Protein AF-0000000078886514 (afdb_homodimer)

Sequence (464 aa):
FVYLLFGAAVFQTIESGEERRERHHFEFVRQNLIEKYNISEKDMRNLFKEISKAIDEGYFDVNYDRWSFAGSLFFTGTVVTTIGYGQMAPATVWGRVFCIFYAIFGIPITGLMLKSIGERITEGIADFWRIIDRRLFNRDPKSIHMKTVLTVFALVITMLLVLAALAVEYEGWTYFQGIYFGFITLSTIGFGDYVPAHPSKDETNHPAFVIIFTLITFLYFTVGLALVSSALFVYLLFGAAVFQTIESGEERRERHHFEFVRQNLIEKYNISEKDMRNLFKEISKAIDEGYFDVNYDRWSFAGSLFFTGTVVTTIGYGQMAPATVWGRVFCIFYAIFGIPITGLMLKSIGERITEGIADFWRIIDRRLFNRDPKSIHMKTVLTVFALVITMLLVLAALAVEYEGWTYFQGIYFGFITLSTIGFGDYVPAHPSKDETNHPAFVIIFTLITFLYFTVGLALVSSAL

Radius of gyration: 24.07 Å; Cα contacts (8 Å, |Δi|>4): 579; chains: 2; bounding box: 68×71×47 Å

InterPro domains:
  IPR003280 Two pore domain potassium channel [PR01333] (78-106)
  IPR003280 Two pore domain potassium channel [PR01333] (187-196)
  IPR003280 Two pore domain potassium channel [PTHR11003] (2-230)
  IPR013099 Potassium channel domain [PF07885] (62-122)
  IPR013099 Potassium channel domain [PF07885] (156-230)

Secondary structure (DSSP, 8-state):
-HHHHHHHHHHHHHHHHHHHHHHHHHHHHHHHHHHHHT--HHHHHHHHHHHHHHHHTT-TT--S-TTSHHHHHHHHHHHHTT---SSS---SHHHHHHHHHHHHHHHHHHHHHHHHHHHHHHHHHHHHHHHHHHHTS-S---SHHHHHHHHHHHHHHHHHHHHHHHHHHHH---HHHHHHHHHHHHTT----SS-TT---S--TTHHHHHHHHHHHHHHHHHHHHHHHHHH-/-HHHHHHHHHHHHHHHHHHHHHHHHHHHHHHHHHHHHT--HHHHHHHHHHHHHHHHTT-TT--S-TTSHHHHHHHHHHHHTT---SSS---SHHHHHHHHHHHHHHHHHHHHHHHHHHHHHHHHHHHHHHHHHHHTS-S---SHHHHHHHHHHHHHHHHHHHHHHHHHHHH---HHHHHHHHHHHHTT----SS-TT---S--TTHHHHHHHHHHHHHHHHHHHHHHHHHH-

pLDDT: mean 84.01, std 11.84, range [44.09, 96.88]

Solvent-accessible surface area (backbone atoms only — not comparable to full-atom values): 23447 Å² total; per-residue (Å²): 107,67,67,42,52,51,47,8,54,51,46,21,66,64,44,35,60,56,50,54,52,51,50,50,50,50,51,49,53,53,50,49,48,33,64,73,49,65,50,51,71,66,61,49,52,51,49,48,51,52,50,49,50,30,45,53,55,44,52,50,93,45,93,58,69,61,45,32,62,69,39,18,34,52,48,37,53,26,51,31,62,19,31,8,37,18,40,78,49,70,84,45,72,67,42,45,54,47,48,53,57,49,38,68,54,33,29,60,51,43,50,54,48,29,29,52,52,13,44,52,51,49,50,50,48,34,50,52,50,42,47,45,28,46,69,76,61,71,38,77,73,67,62,50,66,58,55,34,51,50,49,52,50,49,48,49,51,49,51,35,52,51,52,6,55,47,31,29,72,58,49,64,42,50,56,66,55,17,40,51,41,42,49,35,47,57,65,18,20,16,35,37,82,69,59,86,71,57,55,37,88,66,74,86,66,27,67,59,51,42,51,50,50,42,51,51,50,50,51,49,43,53,54,45,42,8,49,53,42,42,74,101,109,66,67,42,53,50,46,7,54,51,46,19,68,64,42,34,60,56,50,52,51,52,51,51,50,50,53,49,54,54,50,49,48,32,64,73,49,63,50,51,71,66,59,50,52,52,49,49,50,51,50,50,50,29,44,52,55,42,53,51,93,45,96,58,70,61,46,33,62,69,39,18,35,53,49,37,52,25,50,30,62,18,30,9,37,17,41,78,48,70,83,45,70,67,42,45,54,48,47,54,57,50,37,68,54,34,29,60,52,44,50,53,47,30,29,52,52,13,42,52,53,50,49,50,48,34,51,51,50,42,49,46,26,46,70,75,59,70,38,77,73,68,64,50,68,57,54,33,53,51,48,51,51,50,50,47,51,49,52,34,53,51,52,6,54,47,32,29,73,54,51,63,44,51,57,65,54,17,40,52,41,40,49,36,46,56,66,18,20,15,35,37,82,69,58,84,71,57,54,33,90,63,75,85,65,25,68,58,50,39,52,51,50,41,50,50,51,50,50,47,44,53,54,45,42,8,49,55,41,43,73,100

Organism: Nematostella vectensis (NCBI:txid45351)

Foldseek 3Di:
DVVVVVVVVVCCVVCVVVVVVVVVVVVVVLVCCCVVVVDDPVNSVVVVVVQVVCQQQQNHPFPDDCPDPLNVVLVLLLLLCLQCLRSHDDPDPVSVVVSVVSNVPSNVVLLVVLQVVQQVVLVVQLVVQCCCCCPVVVDHPPPSVVVSVVVLVVVLVVLQQVQLVLCCVAVVDDSVVSSVQLVCVLVSVNNNPDDLGDQDPPPDCRVVSSSVSSVSSSVSNSNSNSNVSNVD/DVVVVVVVVVCCVVCVVVVVVVVVVVVVVLVCCCVVVVDDPVNSVVVVVVQVVCQQQQNHPFPDDCCDPLNVVLVLLLLLCLQCLRSHDDPDPVSVVVSVVSNVPSNVVLLVVLQVVQQVVLVVQLVVQCCCCCPVVVDHPPPSVVVSLVVLVVVLVVLQQVQLVLCCVFVVDPSVVSSVQLVCVLVSVNNNPDDLGDGDPPPDCRVVSSSVSSVSSSVSNSNSNSNVSNVD

Structure (mmCIF, N/CA/C/O backbone):
data_AF-0000000078886514-model_v1
#
loop_
_entity.id
_entity.type
_entity.pdbx_description
1 polymer 'Potassium channel domain-containing protein'
#
loop_
_atom_site.group_PDB
_atom_site.id
_atom_site.type_symbol
_atom_site.label_atom_id
_atom_site.label_alt_id
_atom_site.label_comp_id
_atom_site.label_asym_id
_atom_site.label_entity_id
_atom_site.label_seq_id
_atom_site.pdbx_PDB_ins_code
_atom_site.Cartn_x
_atom_site.Cartn_y
_atom_site.Cartn_z
_atom_site.occupancy
_atom_site.B_iso_or_equiv
_atom_site.auth_seq_id
_atom_site.auth_comp_id
_atom_site.auth_asym_id
_atom_site.auth_atom_id
_atom_site.pdbx_PDB_model_num
ATOM 1 N N . PHE A 1 1 ? -5.426 -16.859 12.359 1 79.56 1 PHE A N 1
ATOM 2 C CA . PHE A 1 1 ? -6.102 -15.938 13.266 1 79.56 1 PHE A CA 1
ATOM 3 C C . PHE A 1 1 ? -5.266 -15.695 14.516 1 79.56 1 PHE A C 1
ATOM 5 O O . PHE A 1 1 ? -5.094 -14.555 14.945 1 79.56 1 PHE A O 1
ATOM 12 N N . VAL A 1 2 ? -4.664 -16.656 14.992 1 85.88 2 VAL A N 1
ATOM 13 C CA . VAL A 1 2 ? -3.832 -16.516 16.188 1 85.88 2 VAL A CA 1
ATOM 14 C C . VAL A 1 2 ? -2.641 -15.609 15.875 1 85.88 2 VAL A C 1
ATOM 16 O O . VAL A 1 2 ? -2.256 -14.773 16.688 1 85.88 2 VAL A O 1
ATOM 19 N N . TYR A 1 3 ? -2.148 -15.82 14.766 1 89.62 3 TYR A N 1
ATOM 20 C CA . TYR A 1 3 ? -1.022 -15 14.336 1 89.62 3 TYR A CA 1
ATOM 21 C C . TYR A 1 3 ? -1.408 -13.523 14.281 1 89.62 3 TYR A C 1
ATOM 23 O O . TYR A 1 3 ? -0.636 -12.656 14.703 1 89.62 3 TYR A O 1
ATOM 31 N N . LEU A 1 4 ? -2.564 -13.25 13.852 1 91.12 4 LEU A N 1
ATOM 32 C CA . LEU A 1 4 ? -3.053 -11.883 13.758 1 91.12 4 LEU A CA 1
ATOM 33 C C . LEU A 1 4 ? -3.258 -11.289 15.148 1 91.12 4 LEU A C 1
ATOM 35 O O . LEU A 1 4 ? -2.898 -10.133 15.398 1 91.12 4 LEU A O 1
ATOM 39 N N . LEU A 1 5 ? -3.854 -12.07 16.016 1 90.38 5 LEU A N 1
ATOM 40 C CA . LEU A 1 5 ? -4.105 -11.609 17.391 1 90.38 5 LEU A CA 1
ATOM 41 C C . LEU A 1 5 ? -2.799 -11.328 18.109 1 90.38 5 LEU A C 1
ATOM 43 O O . LEU A 1 5 ? -2.689 -10.344 18.844 1 90.38 5 LEU A O 1
ATOM 47 N N . PHE A 1 6 ? -1.861 -12.211 17.844 1 91.94 6 PHE A N 1
ATOM 48 C CA . PHE A 1 6 ? -0.548 -12.023 18.438 1 91.94 6 PHE A CA 1
ATOM 49 C C . PHE A 1 6 ? 0.086 -10.727 17.969 1 91.94 6 PHE A C 1
ATOM 51 O O . PHE A 1 6 ? 0.601 -9.945 18.766 1 91.94 6 PHE A O 1
ATOM 58 N N . GLY A 1 7 ? 0.082 -10.547 16.703 1 91.69 7 GLY A N 1
ATOM 59 C CA . GLY A 1 7 ? 0.621 -9.305 16.172 1 91.69 7 GLY A CA 1
ATOM 60 C C . GLY A 1 7 ? -0.069 -8.07 16.719 1 91.69 7 GLY A C 1
ATOM 61 O O . GLY A 1 7 ? 0.588 -7.078 17.047 1 91.69 7 GLY A O 1
ATOM 62 N N . ALA A 1 8 ? -1.37 -8.125 16.844 1 91.56 8 ALA A N 1
ATOM 63 C CA . ALA A 1 8 ? -2.15 -6.996 17.328 1 91.56 8 ALA A CA 1
ATOM 64 C C . ALA A 1 8 ? -1.767 -6.648 18.766 1 91.56 8 ALA A C 1
ATOM 66 O O . ALA A 1 8 ? -1.594 -5.477 19.109 1 91.56 8 ALA A O 1
ATOM 67 N N . ALA A 1 9 ? -1.644 -7.633 19.562 1 89.69 9 ALA A N 1
ATOM 68 C CA . ALA A 1 9 ? -1.289 -7.426 20.969 1 89.69 9 ALA A CA 1
ATOM 69 C C . ALA A 1 9 ? 0.096 -6.797 21.094 1 89.69 9 ALA A C 1
ATOM 71 O O . ALA A 1 9 ? 0.299 -5.883 21.906 1 89.69 9 ALA A O 1
ATOM 72 N N . VAL A 1 10 ? 0.997 -7.305 20.344 1 91.31 10 VAL A N 1
ATOM 73 C CA . VAL A 1 10 ? 2.369 -6.816 20.422 1 91.31 10 VAL A CA 1
ATOM 74 C C . VAL A 1 10 ? 2.428 -5.371 19.938 1 91.31 10 VAL A C 1
ATOM 76 O O . VAL A 1 10 ? 3.023 -4.512 20.594 1 91.31 10 VAL A O 1
ATOM 79 N N . PHE A 1 11 ? 1.799 -5.078 18.812 1 89.62 11 PHE A N 1
ATOM 80 C CA . PHE A 1 11 ? 1.826 -3.721 18.281 1 89.62 11 PHE A CA 1
ATOM 81 C C . PHE A 1 11 ? 1.141 -2.752 19.25 1 89.62 11 PHE A C 1
ATOM 83 O O . PHE A 1 11 ? 1.597 -1.62 19.422 1 89.62 11 PHE A O 1
ATOM 90 N N . GLN A 1 12 ? 0.043 -3.197 19.75 1 88.56 12 GLN A N 1
ATOM 91 C CA . GLN A 1 12 ? -0.638 -2.338 20.719 1 88.56 12 GLN A CA 1
ATOM 92 C C . GLN A 1 12 ? 0.281 -1.977 21.875 1 88.56 12 GLN A C 1
ATOM 94 O O . GLN A 1 12 ? 0.36 -0.812 22.266 1 88.56 12 GLN A O 1
ATOM 99 N N . THR A 1 13 ? 0.951 -2.977 22.391 1 87.62 13 THR A N 1
ATOM 100 C CA . THR A 1 13 ? 1.818 -2.785 23.547 1 87.62 13 THR A CA 1
ATOM 101 C C . THR A 1 13 ? 2.99 -1.872 23.203 1 87.62 13 THR A C 1
ATOM 103 O O . THR A 1 13 ? 3.35 -0.987 23.984 1 87.62 13 THR A O 1
ATOM 106 N N . ILE A 1 14 ? 3.535 -1.985 22.062 1 86.75 14 ILE A N 1
ATOM 107 C CA . ILE A 1 14 ? 4.754 -1.276 21.688 1 86.75 14 ILE A CA 1
ATOM 108 C C . ILE A 1 14 ? 4.406 0.145 21.25 1 86.75 14 ILE A C 1
ATOM 110 O O . ILE A 1 14 ? 5.156 1.086 21.531 1 86.75 14 ILE A O 1
ATOM 114 N N . GLU A 1 15 ? 3.285 0.304 20.578 1 86.69 15 GLU A N 1
ATOM 115 C CA . GLU A 1 15 ? 3.035 1.567 19.891 1 86.69 15 GLU A CA 1
ATOM 116 C C . GLU A 1 15 ? 2.072 2.445 20.672 1 86.69 15 GLU A C 1
ATOM 118 O O . GLU A 1 15 ? 2.018 3.66 20.469 1 86.69 15 GLU A O 1
ATOM 123 N N . SER A 1 16 ? 1.274 1.946 21.547 1 81.06 16 SER A N 1
ATOM 124 C CA . SER A 1 16 ? 0.24 2.709 22.234 1 81.06 16 SER A CA 1
ATOM 125 C C . SER A 1 16 ? 0.847 3.828 23.078 1 81.06 16 SER A C 1
ATOM 127 O O . SER A 1 16 ? 0.309 4.938 23.125 1 81.06 16 SER A O 1
ATOM 129 N N . GLY A 1 17 ? 1.953 3.5 23.703 1 76.25 17 GLY A N 1
ATOM 130 C CA . GLY A 1 17 ? 2.607 4.516 24.516 1 76.25 17 GLY A CA 1
ATOM 131 C C . GLY A 1 17 ? 3.088 5.707 23.703 1 76.25 17 GLY A C 1
ATOM 132 O O . GLY A 1 17 ? 2.889 6.855 24.109 1 76.25 17 GLY A O 1
ATOM 133 N N . GLU A 1 18 ? 3.717 5.422 22.625 1 77.94 18 GLU A N 1
ATOM 134 C CA . GLU A 1 18 ? 4.215 6.484 21.75 1 77.94 18 GLU A CA 1
ATOM 135 C C . GLU A 1 18 ? 3.07 7.332 21.203 1 77.94 18 GLU A C 1
ATOM 137 O O . GLU A 1 18 ? 3.191 8.555 21.094 1 77.94 18 GLU A O 1
ATOM 142 N N . GLU A 1 19 ? 1.987 6.691 20.859 1 77.69 19 GLU A N 1
ATOM 143 C CA . GLU A 1 19 ? 0.826 7.426 20.375 1 77.69 19 GLU A CA 1
ATOM 144 C C . GLU A 1 19 ? 0.319 8.422 21.422 1 77.69 19 GLU A C 1
ATOM 146 O O . GLU A 1 19 ? 0.033 9.578 21.094 1 77.69 19 GLU A O 1
ATOM 151 N N . ARG A 1 20 ? 0.201 7.977 22.594 1 76.88 20 ARG A N 1
ATOM 152 C CA . ARG A 1 20 ? -0.291 8.836 23.656 1 76.88 20 ARG A CA 1
ATOM 153 C C . ARG A 1 20 ? 0.646 10.023 23.891 1 76.88 20 ARG A C 1
ATOM 155 O O . ARG A 1 20 ? 0.193 11.156 24.078 1 76.88 20 ARG A O 1
ATOM 162 N N . ARG A 1 21 ? 1.875 9.734 23.844 1 76.81 21 ARG A N 1
ATOM 163 C CA . ARG A 1 21 ? 2.865 10.781 24.047 1 76.81 21 ARG A CA 1
ATOM 164 C C . ARG A 1 21 ? 2.781 11.836 22.953 1 76.81 21 ARG A C 1
ATOM 166 O O . ARG A 1 21 ? 2.785 13.039 23.234 1 76.81 21 ARG A O 1
ATOM 173 N N . GLU A 1 22 ? 2.727 11.352 21.719 1 74.88 22 GLU A N 1
ATOM 174 C CA . GLU A 1 22 ? 2.686 12.273 20.578 1 74.88 22 GLU A CA 1
ATOM 175 C C . GLU A 1 22 ? 1.391 13.078 20.578 1 74.88 22 GLU A C 1
ATOM 177 O O . GLU A 1 22 ? 1.389 14.25 20.203 1 74.88 22 GLU A O 1
ATOM 182 N N . ARG A 1 23 ? 0.334 12.469 20.922 1 75.06 23 ARG A N 1
ATOM 183 C CA . ARG A 1 23 ? -0.944 13.172 21 1 75.06 23 ARG A CA 1
ATOM 184 C C . ARG A 1 23 ? -0.902 14.281 22.047 1 75.06 23 ARG A C 1
ATOM 186 O O . ARG A 1 23 ? -1.396 15.383 21.797 1 75.06 23 ARG A O 1
ATOM 193 N N . HIS A 1 24 ? -0.349 13.914 23.156 1 75.81 24 HIS A N 1
ATOM 194 C CA . HIS A 1 24 ? -0.227 14.906 24.219 1 75.81 24 HIS A CA 1
ATOM 195 C C . HIS A 1 24 ? 0.658 16.078 23.781 1 75.81 24 HIS A C 1
ATOM 197 O O . HIS A 1 24 ? 0.349 17.234 24.062 1 75.81 24 HIS A O 1
ATOM 203 N N . HIS A 1 25 ? 1.753 15.719 23.156 1 75.81 25 HIS A N 1
ATOM 204 C CA . HIS A 1 25 ? 2.654 16.75 22.672 1 75.81 25 HIS A CA 1
ATOM 205 C C . HIS A 1 25 ? 1.95 17.672 21.672 1 75.81 25 HIS A C 1
ATOM 207 O O . HIS A 1 25 ? 2.104 18.891 21.719 1 75.81 25 HIS A O 1
ATOM 213 N N . PHE A 1 26 ? 1.217 17.047 20.781 1 73.88 26 PHE A N 1
ATOM 214 C CA . PHE A 1 26 ? 0.493 17.828 19.781 1 73.88 26 PHE A CA 1
ATOM 215 C C . PHE A 1 26 ? -0.511 18.766 20.453 1 73.88 26 PHE A C 1
ATOM 217 O O . PHE A 1 26 ? -0.646 19.922 20.047 1 73.88 26 PHE A O 1
ATOM 224 N N . GLU A 1 27 ? -1.222 18.312 21.359 1 76 27 GLU A N 1
ATOM 225 C CA . GLU A 1 27 ? -2.199 19.125 22.078 1 76 27 GLU A CA 1
ATOM 226 C C . GLU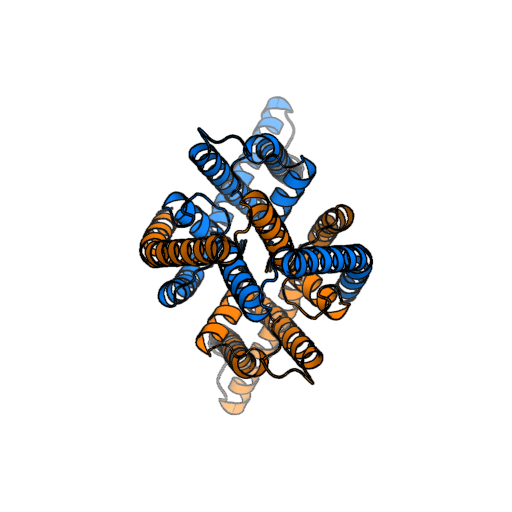 A 1 27 ? -1.521 20.281 22.812 1 76 27 GLU A C 1
ATOM 228 O O . GLU A 1 27 ? -2.061 21.391 22.875 1 76 27 GLU A O 1
ATOM 233 N N . PHE A 1 28 ? -0.395 19.969 23.328 1 77.25 28 PHE A N 1
ATOM 234 C CA . PHE A 1 28 ? 0.372 21 24.016 1 77.25 28 PHE A CA 1
ATOM 235 C C . PHE A 1 28 ? 0.779 22.109 23.062 1 77.25 28 PHE A C 1
ATOM 237 O O . PHE A 1 28 ? 0.631 23.297 23.375 1 77.25 28 PHE A O 1
ATOM 244 N N . VAL A 1 29 ? 1.29 21.766 21.891 1 75 29 VAL A N 1
ATOM 245 C CA . VAL A 1 29 ? 1.718 22.734 20.891 1 75 29 VAL A CA 1
ATOM 246 C C . VAL A 1 29 ? 0.516 23.547 20.406 1 75 29 VAL A C 1
ATOM 248 O O . VAL A 1 29 ? 0.604 24.766 20.25 1 75 29 VAL A O 1
ATOM 251 N N . ARG A 1 30 ? -0.504 22.828 20.125 1 75.38 30 ARG A N 1
ATOM 252 C CA . ARG A 1 30 ? -1.739 23.469 19.672 1 75.38 30 ARG A CA 1
ATOM 253 C C . ARG A 1 30 ? -2.227 24.484 20.688 1 75.38 30 ARG A C 1
ATOM 255 O O . ARG A 1 30 ? -2.543 25.625 20.328 1 75.38 30 ARG A O 1
ATOM 262 N N . GLN A 1 31 ? -2.297 24.188 21.938 1 78.69 31 GLN A N 1
ATOM 263 C CA . GLN A 1 31 ? -2.775 25.078 23 1 78.69 31 GLN A CA 1
ATOM 264 C C . GLN A 1 31 ? -1.843 26.266 23.188 1 78.69 31 GLN A C 1
ATOM 266 O O . GLN A 1 31 ? -2.299 27.391 23.422 1 78.69 31 GLN A O 1
ATOM 271 N N . ASN A 1 32 ? -0.605 26 23.141 1 79.31 32 ASN A N 1
ATOM 272 C CA . ASN A 1 32 ? 0.372 27.062 23.266 1 79.31 32 ASN A CA 1
ATOM 273 C C . ASN A 1 32 ? 0.204 28.109 22.172 1 79.31 32 ASN A C 1
ATOM 275 O O . ASN A 1 32 ? 0.338 29.312 22.422 1 79.31 32 ASN A O 1
ATOM 279 N N . LEU A 1 33 ? -0.038 27.703 20.984 1 75.44 33 LEU A N 1
ATOM 280 C CA . LEU A 1 33 ? -0.222 28.594 19.859 1 75.44 33 LEU A CA 1
ATOM 281 C C . LEU A 1 33 ? -1.498 29.422 20.016 1 75.44 33 LEU A C 1
ATOM 283 O O . LEU A 1 33 ? -1.509 30.609 19.719 1 75.44 33 LEU A O 1
ATOM 287 N N . ILE A 1 34 ? -2.545 28.734 20.391 1 77.06 34 ILE A N 1
ATOM 288 C CA . ILE A 1 34 ? -3.826 29.391 20.609 1 77.06 34 ILE A CA 1
ATOM 289 C C . ILE A 1 34 ? -3.674 30.469 21.672 1 77.06 34 ILE A C 1
ATOM 291 O O . ILE A 1 34 ? -4.176 31.594 21.516 1 77.06 34 ILE A O 1
ATOM 295 N N . GLU A 1 35 ? -2.986 30.125 22.656 1 81.38 35 GLU A N 1
ATOM 296 C CA . GLU A 1 35 ? -2.814 31.062 23.766 1 81.38 35 GLU A CA 1
ATOM 297 C C . GLU A 1 35 ? -1.846 32.188 23.406 1 81.38 35 GLU A C 1
ATOM 299 O O . GLU A 1 35 ? -2.09 33.344 23.719 1 81.38 35 GLU A O 1
ATOM 304 N N . LYS A 1 36 ? -0.796 31.812 22.75 1 81.25 36 LYS A N 1
ATOM 305 C CA . LYS A 1 36 ? 0.252 32.781 22.438 1 81.25 36 LYS A CA 1
ATOM 306 C C . LYS A 1 36 ? -0.234 33.812 21.422 1 81.25 36 LYS A C 1
ATOM 308 O O . LYS A 1 36 ? 0.067 35 21.547 1 81.25 36 LYS A O 1
ATOM 313 N N . TYR A 1 37 ? -1.003 33.406 20.438 1 81.12 37 TYR A N 1
ATOM 314 C CA . TYR A 1 37 ? -1.382 34.312 19.344 1 81.12 37 TYR A CA 1
ATOM 315 C C . TYR A 1 37 ? -2.877 34.594 19.375 1 81.12 37 TYR A C 1
ATOM 317 O O . TYR A 1 37 ? -3.396 35.312 18.516 1 81.12 37 TYR A O 1
ATOM 325 N N . ASN A 1 38 ? -3.57 34.094 20.391 1 80.69 38 ASN A N 1
ATOM 326 C CA . ASN A 1 38 ? -5.004 34.312 20.578 1 80.69 38 ASN A CA 1
ATOM 327 C C . ASN A 1 38 ? -5.789 33.938 19.328 1 80.69 38 ASN A C 1
ATOM 329 O O . ASN A 1 38 ? -6.613 34.719 18.844 1 80.69 38 ASN A O 1
ATOM 333 N N . ILE A 1 39 ? -5.398 32.875 18.812 1 79.19 39 ILE A N 1
ATOM 334 C CA . ILE A 1 39 ? -6.055 32.375 17.609 1 79.19 39 ILE A CA 1
ATOM 335 C C . ILE A 1 39 ? -7.426 31.797 17.953 1 79.19 39 ILE A C 1
ATOM 337 O O . ILE A 1 39 ? -7.574 31.109 18.969 1 79.19 39 ILE A O 1
ATOM 341 N N . SER A 1 40 ? -8.422 32.188 17.188 1 79.31 40 SER A N 1
ATOM 342 C CA . SER A 1 40 ? -9.758 31.656 17.391 1 79.31 40 SER A CA 1
ATOM 343 C C . SER A 1 40 ? -9.789 30.156 17.109 1 79.31 40 SER A C 1
ATOM 345 O O . SER A 1 40 ? -9.031 29.656 16.266 1 79.31 40 SER A O 1
ATOM 347 N N . GLU A 1 41 ? -10.539 29.406 17.828 1 77.75 41 GLU A N 1
ATOM 348 C CA . GLU A 1 41 ? -10.68 27.969 17.641 1 77.75 41 GLU A CA 1
ATOM 349 C C . GLU A 1 41 ? -11.125 27.625 16.234 1 77.75 41 GLU A C 1
ATOM 351 O O . GLU A 1 41 ? -10.703 26.609 15.664 1 77.75 41 GLU A O 1
ATOM 356 N N . LYS A 1 42 ? -11.922 28.484 15.688 1 77.5 42 LYS A N 1
ATOM 357 C CA . LYS A 1 42 ? -12.422 28.25 14.336 1 77.5 42 LYS A CA 1
ATOM 358 C C . LYS A 1 42 ? -11.297 28.375 13.305 1 77.5 42 LYS A C 1
ATOM 360 O O . LYS A 1 42 ? -11.156 27.516 12.43 1 77.5 42 LYS A O 1
ATOM 365 N N . ASP A 1 43 ? -10.492 29.391 13.469 1 76.94 43 ASP A N 1
ATOM 366 C CA . ASP A 1 43 ? -9.391 29.609 12.539 1 76.94 43 ASP A CA 1
ATOM 367 C C . ASP A 1 43 ? -8.336 28.516 12.672 1 76.94 43 ASP A C 1
ATOM 369 O O . ASP A 1 43 ? -7.746 28.094 11.68 1 76.94 43 ASP A O 1
ATOM 373 N N . MET A 1 44 ? -8.203 28.062 13.859 1 76.69 44 MET A N 1
ATOM 374 C CA . MET A 1 44 ? -7.238 26.984 14.094 1 76.69 44 MET A CA 1
ATOM 375 C C . MET A 1 44 ? -7.723 25.688 13.469 1 76.69 44 MET A C 1
ATOM 377 O O . MET A 1 44 ? -6.945 24.969 12.836 1 76.69 44 MET A O 1
ATOM 381 N N . ARG A 1 45 ? -8.938 25.375 13.617 1 74.31 45 ARG A N 1
ATOM 382 C CA . ARG A 1 45 ? -9.508 24.172 13.031 1 74.31 45 ARG A CA 1
ATOM 383 C C . ARG A 1 45 ? -9.422 24.203 11.508 1 74.31 45 ARG A C 1
ATOM 385 O O . ARG A 1 45 ? -9.133 23.188 10.867 1 74.31 45 ARG A O 1
ATOM 392 N N . ASN A 1 46 ? -9.688 25.375 10.922 1 75.19 46 ASN A N 1
ATOM 393 C CA . ASN A 1 46 ? -9.578 25.516 9.477 1 75.19 46 ASN A CA 1
ATOM 394 C C . ASN A 1 46 ? -8.148 25.297 8.992 1 75.19 46 ASN A C 1
ATOM 396 O O . ASN A 1 46 ? -7.926 24.688 7.949 1 75.19 46 ASN A O 1
ATOM 400 N N . LEU A 1 47 ? -7.309 25.859 9.812 1 73.88 47 LEU A N 1
ATOM 401 C CA . LEU A 1 47 ? -5.898 25.688 9.469 1 73.88 47 LEU A CA 1
ATOM 402 C C . LEU A 1 47 ? -5.512 24.219 9.508 1 73.88 47 LEU A C 1
ATOM 404 O O . LEU A 1 47 ? -4.859 23.719 8.594 1 73.88 47 LEU A O 1
ATOM 408 N N . PHE A 1 48 ? -5.992 23.531 10.469 1 73.81 48 PHE A N 1
ATOM 409 C CA . PHE A 1 48 ? -5.695 22.109 10.625 1 73.81 48 PHE A CA 1
ATOM 410 C C . PHE A 1 48 ? -6.277 21.312 9.477 1 73.81 48 PHE A C 1
ATOM 412 O O . PHE A 1 48 ? -5.629 20.391 8.961 1 73.81 48 PHE A O 1
ATOM 419 N N . LYS A 1 49 ? -7.379 21.641 9.109 1 70.19 49 LYS A N 1
ATOM 420 C CA . LYS A 1 49 ? -8.023 20.953 8 1 70.19 49 LYS A CA 1
ATOM 421 C C . LYS 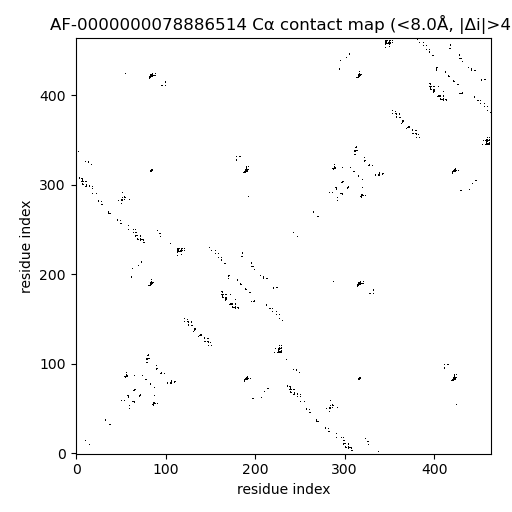A 1 49 ? -7.254 21.141 6.699 1 70.19 49 LYS A C 1
ATOM 423 O O . LYS A 1 49 ? -7.066 20.203 5.934 1 70.19 49 LYS A O 1
ATOM 428 N N . GLU A 1 50 ? -6.816 22.344 6.508 1 70.06 50 GLU A N 1
ATOM 429 C CA . GLU A 1 50 ? -6.078 22.656 5.289 1 70.06 50 GLU A CA 1
ATOM 430 C C . GLU A 1 50 ? -4.723 21.953 5.266 1 70.06 50 GLU A C 1
ATOM 432 O O . GLU A 1 50 ? -4.289 21.469 4.223 1 70.06 50 GLU A O 1
ATOM 437 N N . ILE A 1 51 ? -4.133 21.906 6.441 1 71.5 51 ILE A N 1
ATOM 438 C CA . ILE A 1 51 ? -2.83 21.266 6.543 1 71.5 51 ILE A CA 1
ATOM 439 C C . ILE A 1 51 ? -2.988 19.75 6.336 1 71.5 51 ILE A C 1
ATOM 441 O O . ILE A 1 51 ? -2.188 19.125 5.637 1 71.5 51 ILE A O 1
ATOM 445 N N . SER A 1 52 ? -3.994 19.219 6.945 1 67.31 52 SER A N 1
ATOM 446 C CA . SER A 1 52 ? -4.273 17.797 6.777 1 67.31 52 SER A CA 1
ATOM 447 C C . SER A 1 52 ? -4.48 17.438 5.309 1 67.31 52 SER A C 1
ATOM 449 O O . SER A 1 52 ? -3.969 16.422 4.832 1 67.31 52 SER A O 1
ATOM 451 N N . LYS A 1 53 ? -5.219 18.266 4.676 1 65.56 53 LYS A N 1
ATOM 452 C CA . LYS A 1 53 ? -5.457 18.062 3.248 1 65.56 53 LYS A CA 1
ATOM 453 C C . LYS A 1 53 ? -4.152 18.141 2.459 1 65.56 53 LYS A C 1
ATOM 455 O O . LYS A 1 53 ? -3.912 17.312 1.576 1 65.56 53 LYS A O 1
ATOM 460 N N . ALA A 1 54 ? -3.297 19.094 2.801 1 65.94 54 ALA A N 1
ATOM 461 C CA . ALA A 1 54 ? -2.023 19.297 2.113 1 65.94 54 ALA A CA 1
ATOM 462 C C . ALA A 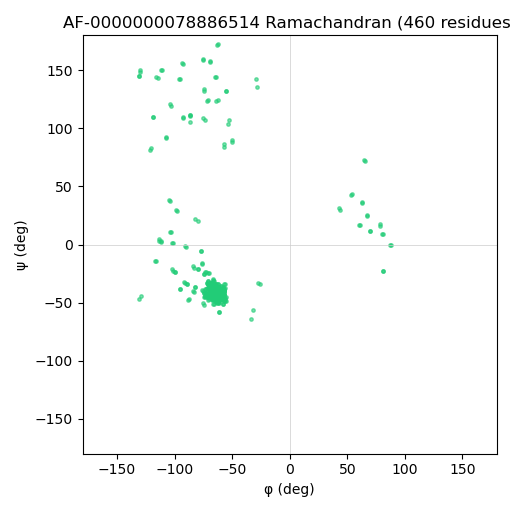1 54 ? -1.108 18.078 2.309 1 65.94 54 ALA A C 1
ATOM 464 O O . ALA A 1 54 ? -0.412 17.672 1.379 1 65.94 54 ALA A O 1
ATOM 465 N N . ILE A 1 55 ? -1.172 17.531 3.471 1 64.44 55 ILE A N 1
ATOM 466 C CA . ILE A 1 55 ? -0.331 16.375 3.787 1 64.44 55 ILE A CA 1
AT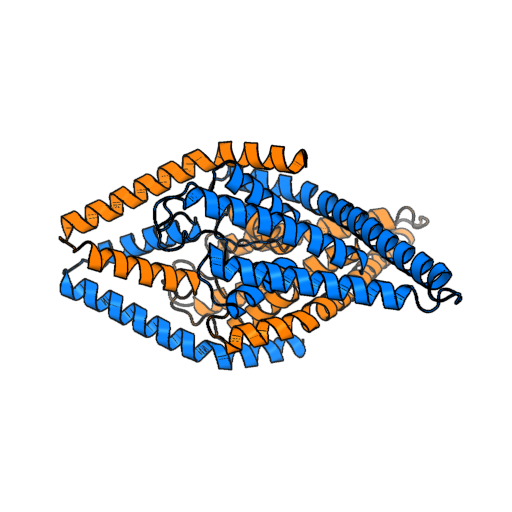OM 467 C C . ILE A 1 55 ? -0.864 15.141 3.076 1 64.44 55 ILE A C 1
ATOM 469 O O . ILE A 1 55 ? -0.098 14.383 2.471 1 64.44 55 ILE A O 1
ATOM 473 N N . ASP A 1 56 ? -2.195 15 3.164 1 61.03 56 ASP A N 1
ATOM 474 C CA . ASP A 1 56 ? -2.826 13.852 2.52 1 61.03 56 ASP A CA 1
ATOM 475 C C . ASP A 1 56 ? -2.562 13.852 1.015 1 61.03 56 ASP A C 1
ATOM 477 O O . ASP A 1 56 ? -2.377 12.797 0.41 1 61.03 56 ASP A O 1
ATOM 481 N N . GLU A 1 57 ? -2.545 15.086 0.534 1 61 57 GLU A N 1
ATOM 482 C CA . GLU A 1 57 ? -2.352 15.203 -0.908 1 61 57 GLU A CA 1
ATOM 483 C C . GLU A 1 57 ? -0.872 15.328 -1.259 1 61 57 GLU A C 1
ATOM 485 O O . GLU A 1 57 ? -0.51 15.391 -2.436 1 61 57 GLU A O 1
ATOM 490 N N . GLY A 1 58 ? 0.035 15.344 -0.227 1 59.38 58 GLY A N 1
ATOM 491 C CA . GLY A 1 58 ? 1.473 15.219 -0.406 1 59.38 58 GLY A CA 1
ATOM 492 C C . GLY A 1 58 ? 2.139 16.516 -0.825 1 59.38 58 GLY A C 1
ATOM 493 O O . GLY A 1 58 ? 3.23 16.5 -1.396 1 59.38 58 GLY A O 1
ATOM 494 N N . TYR A 1 59 ? 1.436 17.625 -0.802 1 59.97 59 TYR A N 1
ATOM 495 C CA . TYR A 1 59 ? 2.096 18.844 -1.24 1 59.97 59 TYR A CA 1
ATOM 496 C C . TYR A 1 59 ? 2.48 19.719 -0.048 1 59.97 59 TYR A C 1
ATOM 498 O O . TYR A 1 59 ? 2.9 20.859 -0.218 1 59.97 59 TYR A O 1
ATOM 506 N N . PHE A 1 60 ? 2.332 19.047 1.062 1 60.44 60 PHE A N 1
ATOM 507 C CA . PHE A 1 60 ? 2.701 19.812 2.24 1 60.44 60 PHE A CA 1
ATOM 508 C C . PHE A 1 60 ? 4.215 20 2.314 1 60.44 60 PHE A C 1
ATOM 510 O O . PHE A 1 60 ? 4.965 19.031 2.273 1 60.44 60 PHE A O 1
ATOM 517 N N . ASP A 1 61 ? 4.652 21.234 2.387 1 56.84 61 ASP A N 1
ATOM 518 C CA . ASP A 1 61 ? 6.031 21.656 2.627 1 56.84 61 ASP A CA 1
ATOM 519 C C . ASP A 1 61 ? 6.961 21.141 1.531 1 56.84 61 ASP A C 1
ATOM 521 O O . ASP A 1 61 ? 8.078 20.703 1.813 1 56.84 61 ASP A O 1
ATOM 525 N N . VAL A 1 62 ? 6.309 20.75 0.454 1 58.22 62 VAL A N 1
ATOM 526 C CA . VAL A 1 62 ? 7.191 20.266 -0.604 1 58.22 62 VAL A CA 1
ATOM 527 C C . VAL A 1 62 ? 7.316 21.328 -1.693 1 58.22 62 VAL A C 1
ATOM 529 O O . VAL A 1 62 ? 6.352 22.031 -2.002 1 58.22 62 VAL A O 1
ATOM 532 N N . ASN A 1 63 ? 8.531 21.688 -1.856 1 56.41 63 ASN A N 1
ATOM 533 C CA . ASN A 1 63 ? 8.844 22.625 -2.926 1 56.41 63 ASN A CA 1
ATOM 534 C C . ASN A 1 63 ? 8.977 21.922 -4.273 1 56.41 63 ASN A C 1
ATOM 536 O O . ASN A 1 63 ? 9.859 22.25 -5.07 1 56.41 63 ASN A O 1
ATOM 540 N N . TYR A 1 64 ? 8.398 20.812 -4.344 1 60.25 64 TYR A N 1
ATOM 541 C CA . TYR A 1 64 ? 8.461 20.172 -5.656 1 60.25 64 TYR A CA 1
ATOM 542 C C . TYR A 1 64 ? 7.074 19.734 -6.117 1 60.25 64 TYR A C 1
ATOM 544 O O . TYR A 1 64 ? 6.16 19.594 -5.305 1 60.25 64 TYR A O 1
ATOM 552 N N . ASP A 1 65 ? 6.977 19.766 -7.477 1 70.75 65 ASP A N 1
ATOM 553 C CA . ASP A 1 65 ? 5.75 19.281 -8.102 1 70.75 65 ASP A CA 1
ATOM 554 C C . ASP A 1 65 ? 5.688 17.766 -8.07 1 70.75 65 ASP A C 1
ATOM 556 O O . ASP A 1 65 ? 6.445 17.094 -8.766 1 70.75 65 ASP A O 1
ATOM 560 N N . ARG A 1 66 ? 4.859 17.188 -7.289 1 75.19 66 ARG A N 1
ATOM 561 C CA . ARG A 1 66 ? 4.727 15.734 -7.156 1 75.19 66 ARG A CA 1
ATOM 562 C C . ARG A 1 66 ? 4.199 15.109 -8.445 1 75.19 66 ARG A C 1
ATOM 564 O O . ARG A 1 66 ? 4.551 13.977 -8.781 1 75.19 66 ARG A O 1
ATOM 571 N N . TRP A 1 67 ? 3.393 15.977 -9.062 1 82.31 67 TRP A N 1
ATOM 572 C CA . TRP A 1 67 ? 2.793 15.445 -10.289 1 82.31 67 TRP A CA 1
ATOM 573 C C . TRP A 1 67 ? 3.564 15.906 -11.516 1 82.31 67 TRP A C 1
ATOM 575 O O . TRP A 1 67 ? 2.973 16.141 -12.57 1 82.31 67 TRP A O 1
ATOM 585 N N . SER A 1 68 ? 4.902 16.141 -11.305 1 79.88 68 SER A N 1
ATOM 586 C CA . SER A 1 68 ? 5.773 16.25 -12.477 1 79.88 68 SER A CA 1
ATOM 587 C C . SER A 1 68 ? 5.797 14.945 -13.266 1 79.88 68 SER A C 1
ATOM 589 O O . SER A 1 68 ? 5.219 13.938 -12.844 1 79.88 68 SER A O 1
ATOM 591 N N . PHE A 1 69 ? 6.422 14.984 -14.406 1 83.25 69 PHE A N 1
ATOM 592 C CA . PHE A 1 69 ? 6.449 13.773 -15.211 1 83.25 69 PHE A CA 1
ATOM 593 C C . PHE A 1 69 ? 7.164 12.648 -14.469 1 83.25 69 PHE A C 1
ATOM 595 O O . PHE A 1 69 ? 6.688 11.516 -14.438 1 83.25 69 PHE A O 1
ATOM 602 N N . ALA A 1 70 ? 8.305 13 -13.836 1 80.12 70 ALA A N 1
ATOM 603 C CA . ALA A 1 70 ? 9.055 12 -13.086 1 80.12 70 ALA A CA 1
ATOM 604 C C . ALA A 1 70 ? 8.242 11.477 -11.906 1 80.12 70 ALA A C 1
ATOM 606 O O . ALA A 1 70 ? 8.25 10.281 -11.625 1 80.12 70 ALA A O 1
ATOM 607 N N . GLY A 1 71 ? 7.527 12.398 -11.266 1 83.56 71 GLY A N 1
ATOM 608 C CA . GLY A 1 71 ? 6.672 12 -10.156 1 83.56 71 GLY A CA 1
ATOM 609 C C . GLY A 1 71 ? 5.504 11.133 -10.586 1 83.56 71 GLY A C 1
ATOM 610 O O . GLY A 1 71 ? 5.168 10.156 -9.914 1 83.56 71 GLY A O 1
ATOM 611 N N . SER A 1 72 ? 5 11.484 -11.766 1 87.44 72 SER A N 1
ATOM 612 C CA . SER A 1 72 ? 3.881 10.719 -12.297 1 87.44 72 SER A CA 1
ATOM 613 C C . SER A 1 72 ? 4.328 9.32 -12.727 1 87.44 72 SER A C 1
ATOM 615 O O . SER A 1 72 ? 3.584 8.352 -12.57 1 87.44 72 SER A O 1
ATOM 617 N N . LEU A 1 73 ? 5.512 9.273 -13.258 1 88.19 73 LEU A N 1
ATOM 618 C CA . LEU A 1 73 ? 6.055 7.977 -13.664 1 88.19 73 LEU A CA 1
ATOM 619 C C . LEU A 1 73 ? 6.27 7.078 -12.445 1 88.19 73 LEU A C 1
ATOM 621 O O . LEU A 1 73 ? 5.953 5.887 -12.492 1 88.19 73 LEU A O 1
ATOM 625 N N . PHE A 1 74 ? 6.852 7.656 -11.445 1 87.75 74 PHE A N 1
ATOM 626 C CA . PHE A 1 74 ? 7.035 6.914 -10.203 1 87.75 74 PHE A CA 1
ATOM 627 C C . PHE A 1 74 ? 5.699 6.418 -9.664 1 87.75 74 PHE A C 1
ATOM 629 O O . PHE A 1 74 ? 5.578 5.258 -9.266 1 87.75 74 PHE A O 1
ATOM 636 N N . PHE A 1 75 ? 4.711 7.262 -9.773 1 89.88 75 PHE A N 1
ATOM 637 C CA . PHE A 1 75 ? 3.381 6.93 -9.289 1 89.88 75 PHE A CA 1
ATOM 638 C C . PHE A 1 75 ? 2.787 5.77 -10.078 1 89.88 75 PHE A C 1
ATOM 640 O O . PHE A 1 75 ? 2.27 4.816 -9.492 1 89.88 75 PHE A O 1
ATOM 647 N N . THR A 1 76 ? 2.891 5.832 -11.336 1 93.38 76 THR A N 1
ATOM 648 C CA . THR A 1 76 ? 2.334 4.77 -12.164 1 93.38 76 THR A CA 1
ATOM 649 C C . THR A 1 76 ? 3.037 3.441 -11.891 1 93.38 76 THR A C 1
ATOM 651 O O . THR A 1 76 ? 2.4 2.387 -11.875 1 93.38 76 THR A O 1
ATOM 654 N N . GLY A 1 77 ? 4.355 3.504 -11.672 1 92.88 77 GLY A N 1
ATOM 655 C CA . GLY A 1 77 ? 5.09 2.303 -11.312 1 92.88 77 GLY A CA 1
ATOM 656 C C . GLY A 1 77 ? 4.617 1.681 -10.016 1 92.88 77 GLY A C 1
ATOM 657 O O . GLY A 1 77 ? 4.504 0.457 -9.914 1 92.88 77 GLY A O 1
ATOM 658 N N . THR A 1 78 ? 4.324 2.518 -9.062 1 92.88 78 THR A N 1
ATOM 659 C CA . THR A 1 78 ? 3.865 2.02 -7.773 1 92.88 78 THR A CA 1
ATOM 660 C C . THR A 1 78 ? 2.451 1.457 -7.887 1 92.88 78 THR A C 1
ATOM 662 O O . THR A 1 78 ? 2.117 0.469 -7.23 1 92.88 78 THR A O 1
ATOM 665 N N . VAL A 1 79 ? 1.654 1.994 -8.758 1 94 79 VAL A N 1
ATOM 666 C CA . VAL A 1 79 ? 0.282 1.532 -8.93 1 94 79 VAL A CA 1
ATOM 667 C C . VAL A 1 79 ? 0.282 0.122 -9.516 1 94 79 VAL A C 1
ATOM 669 O O . VAL A 1 79 ? -0.371 -0.778 -8.984 1 94 79 VAL A O 1
ATOM 672 N N . VAL A 1 80 ? 1.067 -0.04 -10.531 1 94.75 80 VAL A N 1
ATOM 673 C CA . VAL A 1 80 ? 1.01 -1.312 -11.242 1 94.75 80 VAL A CA 1
ATOM 674 C C . VAL A 1 80 ? 1.724 -2.391 -10.438 1 94.75 80 VAL A C 1
ATOM 676 O O . VAL A 1 80 ? 1.532 -3.586 -10.68 1 94.75 80 VAL A O 1
ATOM 679 N N . THR A 1 81 ? 2.518 -1.992 -9.469 1 93.88 81 THR A N 1
ATOM 680 C CA . THR A 1 81 ? 3.193 -2.953 -8.609 1 93.88 81 THR A CA 1
ATOM 681 C C . THR A 1 81 ? 2.492 -3.049 -7.254 1 93.88 81 THR A C 1
ATOM 683 O O . THR A 1 81 ? 2.996 -3.695 -6.332 1 93.88 81 THR A O 1
ATOM 686 N N . THR A 1 82 ? 1.38 -2.289 -7.07 1 93.38 82 THR A N 1
ATOM 687 C CA . THR A 1 82 ? 0.48 -2.303 -5.922 1 93.38 82 THR A CA 1
ATOM 688 C C . THR A 1 82 ? 1.183 -1.771 -4.676 1 93.38 82 THR A C 1
ATOM 690 O O . THR A 1 82 ? 0.938 -2.248 -3.566 1 93.38 82 THR A O 1
ATOM 693 N N . ILE A 1 83 ? 2.193 -0.963 -4.887 1 92.5 83 ILE A N 1
ATOM 694 C CA . ILE A 1 83 ? 2.842 -0.254 -3.789 1 92.5 83 ILE A CA 1
ATOM 695 C C . ILE A 1 83 ? 2.1 1.051 -3.51 1 92.5 83 ILE A C 1
ATOM 697 O O . ILE A 1 83 ? 2.1 1.963 -4.34 1 92.5 83 ILE A O 1
ATOM 701 N N . GLY A 1 84 ? 1.417 1.224 -2.41 1 86.94 84 GLY A N 1
ATOM 702 C CA . GLY A 1 84 ? 0.62 2.398 -2.096 1 86.94 84 GLY A CA 1
ATOM 703 C C . GLY A 1 84 ? 1.243 3.273 -1.024 1 86.94 84 GLY A C 1
ATOM 704 O O . GLY A 1 84 ? 0.874 3.186 0.148 1 86.94 84 GLY A O 1
ATOM 705 N N . TYR A 1 85 ? 2.008 4.23 -1.41 1 82.19 85 TYR A N 1
ATOM 706 C CA . TYR A 1 85 ? 2.648 5.113 -0.444 1 82.19 85 TYR A CA 1
ATOM 707 C C . TYR A 1 85 ? 1.645 6.102 0.143 1 82.19 85 TYR A C 1
ATOM 709 O O . TYR A 1 85 ? 1.839 6.605 1.251 1 82.19 85 TYR A O 1
ATOM 717 N N . GLY A 1 86 ? 0.556 6.418 -0.582 1 71.69 86 GLY A N 1
ATOM 718 C CA . GLY A 1 86 ? -0.506 7.277 -0.084 1 71.69 86 GLY A CA 1
ATOM 719 C C . GLY A 1 86 ? -0.178 8.75 -0.188 1 71.69 86 GLY A C 1
ATOM 720 O O . GLY A 1 86 ? -1.068 9.602 -0.095 1 71.69 86 GLY A O 1
ATOM 721 N N . GLN A 1 87 ? 1.073 9.211 -0.251 1 69.69 87 GLN A N 1
ATOM 722 C CA . GLN A 1 87 ? 1.443 10.617 -0.359 1 69.69 87 GLN A CA 1
ATOM 723 C C . GLN A 1 87 ? 1.087 11.18 -1.734 1 69.69 87 GLN A C 1
ATOM 725 O O . GLN A 1 87 ? 0.896 12.383 -1.889 1 69.69 87 GLN A O 1
ATOM 730 N N . MET A 1 88 ? 0.994 10.266 -2.746 1 72.94 88 MET A N 1
ATOM 731 C CA . MET A 1 88 ? 0.569 10.633 -4.094 1 72.94 88 MET A CA 1
ATOM 732 C C . MET A 1 88 ? -0.672 9.852 -4.508 1 72.94 88 MET A C 1
ATOM 734 O O . MET A 1 88 ? -0.601 8.641 -4.73 1 72.94 88 MET A O 1
ATOM 738 N N . ALA A 1 89 ? -1.766 10.289 -4.086 1 78.88 89 ALA A N 1
ATOM 739 C CA . ALA A 1 89 ? -3.01 9.672 -4.539 1 78.88 89 ALA A CA 1
ATOM 740 C C . ALA A 1 89 ? -3.832 10.648 -5.375 1 78.88 89 ALA A C 1
ATOM 742 O O . ALA A 1 89 ? -3.785 11.859 -5.152 1 78.88 89 ALA A O 1
ATOM 743 N N . PRO A 1 90 ? -4.465 10.055 -6.375 1 84.31 90 PRO A N 1
ATOM 744 C CA . PRO A 1 90 ? -5.281 10.938 -7.207 1 84.31 90 PRO A CA 1
ATOM 745 C C . PRO A 1 90 ? -6.305 11.734 -6.398 1 84.31 90 PRO A C 1
ATOM 747 O O . PRO A 1 90 ? -6.992 11.164 -5.547 1 84.31 90 PRO A O 1
ATOM 750 N N . ALA A 1 91 ? -6.328 13.023 -6.684 1 81.56 91 ALA A N 1
ATOM 751 C CA . ALA A 1 91 ? -7.238 13.906 -5.961 1 81.56 91 ALA A CA 1
ATOM 752 C C . ALA A 1 91 ? -8.492 14.195 -6.785 1 81.56 91 ALA A C 1
ATOM 754 O O . ALA A 1 91 ? -9.555 14.469 -6.227 1 81.56 91 ALA A O 1
ATOM 755 N N . THR A 1 92 ? -8.398 14.07 -8.078 1 84.5 92 THR A N 1
ATOM 756 C CA . THR A 1 92 ? -9.508 14.398 -8.961 1 84.5 92 THR A CA 1
ATOM 757 C C . THR A 1 92 ? -10.359 13.164 -9.242 1 84.5 92 THR A C 1
ATOM 759 O O . THR A 1 92 ? -9.883 12.039 -9.117 1 84.5 92 THR A O 1
ATOM 762 N N . VAL A 1 93 ? -11.648 13.438 -9.594 1 87.25 93 VAL A N 1
ATOM 763 C CA . VAL A 1 93 ? -12.562 12.344 -9.922 1 87.25 93 VAL A CA 1
ATOM 764 C C . VAL A 1 93 ? -12.047 11.586 -11.141 1 87.25 93 VAL A C 1
ATOM 766 O O . VAL A 1 93 ? -12.008 10.352 -11.141 1 87.25 93 VAL A O 1
ATOM 769 N N . TRP A 1 94 ? -11.617 12.336 -12.117 1 89.19 94 TRP A N 1
ATOM 770 C CA . TRP A 1 94 ? -11.109 11.711 -13.336 1 89.19 94 TRP A CA 1
ATOM 771 C C . TRP A 1 94 ? -9.82 10.945 -13.062 1 89.19 94 TRP A C 1
ATOM 773 O O . TRP A 1 94 ? -9.562 9.914 -13.688 1 89.19 94 TRP A O 1
ATOM 783 N N . GLY A 1 95 ? -8.961 11.484 -12.133 1 91 95 GLY A N 1
ATOM 784 C CA . GLY A 1 95 ? -7.762 10.766 -11.742 1 91 95 GLY A CA 1
ATOM 785 C C . GLY A 1 95 ? -8.062 9.43 -11.086 1 91 95 GLY A C 1
ATOM 786 O O . GLY A 1 95 ? -7.402 8.422 -11.375 1 91 95 GLY A O 1
ATOM 787 N N . ARG A 1 96 ? -9.109 9.414 -10.281 1 92.5 96 ARG A N 1
ATOM 788 C CA . ARG A 1 96 ? -9.5 8.203 -9.57 1 92.5 96 ARG A CA 1
ATOM 789 C C . ARG A 1 96 ? -10.102 7.18 -10.531 1 92.5 96 ARG A C 1
ATOM 791 O O . ARG A 1 96 ? -9.82 5.98 -10.43 1 92.5 96 ARG A O 1
ATOM 798 N N . VAL A 1 97 ? -10.898 7.641 -11.445 1 92.62 97 VAL A N 1
ATOM 799 C CA . VAL A 1 97 ? -11.492 6.758 -12.438 1 92.62 97 VAL A CA 1
ATOM 800 C C . VAL A 1 97 ? -10.398 6.133 -13.297 1 92.62 97 VAL A C 1
ATOM 802 O O . VAL A 1 97 ? -10.383 4.918 -13.508 1 92.62 97 VAL A O 1
ATOM 805 N N . PHE A 1 98 ? -9.508 6.949 -13.773 1 94 98 PHE A N 1
ATOM 806 C CA . PHE A 1 98 ? -8.406 6.453 -14.594 1 94 98 PHE A CA 1
ATOM 807 C C . PHE A 1 98 ? -7.539 5.477 -13.812 1 94 98 PHE A C 1
ATOM 809 O O . PHE A 1 98 ? -7.047 4.492 -14.367 1 94 98 PHE A O 1
ATOM 816 N N . CYS A 1 99 ? -7.316 5.824 -12.57 1 94.38 99 CYS A N 1
ATOM 817 C CA . CYS A 1 99 ? -6.5 4.953 -11.727 1 94.38 99 CYS A CA 1
ATOM 818 C C . CYS A 1 99 ? -7.086 3.549 -11.672 1 94.38 99 CYS A C 1
ATOM 820 O O . CYS A 1 99 ? -6.352 2.562 -11.773 1 94.38 99 CYS A O 1
ATOM 822 N N . ILE A 1 100 ? -8.414 3.465 -11.539 1 94.31 100 ILE A N 1
ATOM 823 C CA . ILE A 1 100 ? -9.094 2.174 -11.469 1 94.31 100 ILE A CA 1
ATOM 824 C C . ILE A 1 100 ? -8.859 1.396 -12.766 1 94.31 100 ILE A C 1
ATOM 826 O O . ILE A 1 100 ? -8.414 0.248 -12.734 1 94.31 100 ILE A O 1
ATOM 830 N N . PHE A 1 101 ? -9.078 2.002 -13.836 1 94.88 101 PHE A N 1
ATOM 831 C CA . PHE A 1 101 ? -8.922 1.344 -15.125 1 94.88 101 PHE A CA 1
ATOM 832 C C . PHE A 1 101 ? -7.461 0.99 -15.375 1 94.88 101 PHE A C 1
ATOM 834 O O . PHE A 1 101 ? -7.156 -0.095 -15.875 1 94.88 101 PHE A O 1
ATOM 841 N N . TYR A 1 102 ? -6.609 1.937 -15.094 1 94.81 102 TYR A N 1
ATOM 842 C CA . TYR A 1 102 ? -5.172 1.736 -15.266 1 94.81 102 TYR A CA 1
ATOM 843 C C . TYR A 1 102 ? -4.688 0.54 -14.461 1 94.81 102 TYR A C 1
ATOM 845 O O . TYR A 1 102 ? -3.877 -0.256 -14.938 1 94.81 102 TYR A O 1
ATOM 853 N N . ALA A 1 103 ? -5.203 0.407 -13.289 1 94.69 103 ALA A N 1
ATOM 854 C CA . ALA A 1 103 ? -4.777 -0.663 -12.391 1 94.69 103 ALA A CA 1
ATOM 855 C C . ALA A 1 103 ? -5.32 -2.014 -12.852 1 94.69 103 ALA A C 1
ATOM 857 O O . ALA A 1 103 ? -4.637 -3.033 -12.742 1 94.69 103 ALA A O 1
ATOM 858 N N . ILE A 1 104 ? -6.543 -2.055 -13.352 1 94.19 104 ILE A N 1
ATOM 859 C CA . ILE A 1 104 ? -7.184 -3.293 -13.781 1 94.19 104 ILE A CA 1
ATOM 860 C C . ILE A 1 104 ? -6.324 -3.975 -14.844 1 94.19 104 ILE A C 1
ATOM 862 O O . ILE A 1 104 ? -6.102 -5.188 -14.789 1 94.19 104 ILE A O 1
ATOM 866 N N . PHE A 1 105 ? -5.746 -3.227 -15.688 1 94.38 105 PHE A N 1
ATOM 867 C CA . PHE A 1 105 ? -4.938 -3.787 -16.766 1 94.38 105 PHE A CA 1
ATOM 868 C C . PHE A 1 105 ? -3.465 -3.814 -16.375 1 94.38 105 PHE A C 1
ATOM 870 O O . PHE A 1 105 ? -2.742 -4.75 -16.734 1 94.38 105 PHE A O 1
ATOM 877 N N . GLY A 1 106 ? -3.072 -2.812 -15.719 1 95.44 106 GLY A N 1
ATOM 878 C CA . GLY A 1 106 ? -1.66 -2.648 -15.414 1 95.44 106 GLY A CA 1
ATOM 879 C C . GLY A 1 106 ? -1.132 -3.693 -14.453 1 95.44 106 GLY A C 1
ATOM 880 O O . GLY A 1 106 ? -0.015 -4.188 -14.609 1 95.44 106 GLY A O 1
ATOM 881 N N . ILE A 1 107 ? -1.894 -4.043 -13.445 1 93.62 107 ILE A N 1
ATOM 882 C CA . ILE A 1 107 ? -1.423 -4.938 -12.391 1 93.62 107 ILE A CA 1
ATOM 883 C C . ILE A 1 107 ? -1.174 -6.328 -12.961 1 93.62 107 ILE A C 1
ATOM 885 O O . ILE A 1 107 ? -0.078 -6.879 -12.82 1 93.62 107 ILE A O 1
ATOM 889 N N . PRO A 1 108 ? -2.117 -6.965 -13.688 1 92.12 108 PRO A N 1
ATOM 890 C CA . PRO A 1 108 ? -1.851 -8.281 -14.273 1 92.12 108 PRO A CA 1
ATOM 891 C C . PRO A 1 108 ? -0.727 -8.258 -15.305 1 92.12 108 PRO A C 1
ATOM 893 O O . PRO A 1 108 ? 0.107 -9.164 -15.336 1 92.12 108 PRO A O 1
ATOM 896 N N . ILE A 1 109 ? -0.7 -7.238 -16.062 1 93.19 109 ILE A N 1
ATOM 897 C CA . ILE A 1 109 ? 0.32 -7.121 -17.094 1 93.19 109 ILE A CA 1
ATOM 898 C C . ILE A 1 109 ? 1.702 -7.039 -16.453 1 93.19 109 ILE A C 1
ATOM 900 O O . ILE A 1 109 ? 2.635 -7.727 -16.875 1 93.19 109 ILE A O 1
ATOM 904 N N . THR A 1 110 ? 1.815 -6.191 -15.523 1 93.06 110 THR A N 1
ATOM 905 C CA . THR A 1 110 ? 3.094 -6.016 -14.844 1 93.06 110 THR A CA 1
ATOM 906 C C . THR A 1 110 ? 3.482 -7.285 -14.086 1 93.06 110 THR A C 1
ATOM 908 O O . THR A 1 110 ? 4.652 -7.676 -14.078 1 93.06 110 THR A O 1
ATOM 911 N N . GLY A 1 111 ? 2.506 -7.898 -13.461 1 91.62 111 GLY A N 1
ATOM 912 C CA . GLY A 1 111 ? 2.775 -9.148 -12.766 1 91.62 111 GLY A CA 1
ATOM 913 C C . GLY A 1 111 ? 3.367 -10.211 -13.672 1 91.62 111 GLY A C 1
ATOM 914 O O . GLY A 1 111 ? 4.355 -10.859 -13.312 1 91.62 111 GLY A O 1
ATOM 915 N N . LEU A 1 112 ? 2.738 -10.383 -14.789 1 91.81 112 LEU A N 1
ATOM 916 C CA . LEU A 1 112 ? 3.225 -11.359 -15.758 1 91.81 112 LEU A CA 1
ATOM 917 C C . LEU A 1 112 ? 4.613 -10.977 -16.266 1 91.81 112 LEU A C 1
ATOM 919 O O . LEU A 1 112 ? 5.48 -11.844 -16.422 1 91.81 112 LEU A O 1
ATOM 923 N N . MET A 1 113 ? 4.758 -9.758 -16.484 1 92.94 113 MET A N 1
ATOM 924 C CA . MET A 1 113 ? 6.047 -9.266 -16.953 1 92.94 113 MET A CA 1
ATOM 925 C C . MET A 1 113 ? 7.137 -9.492 -15.922 1 92.94 113 MET A C 1
ATOM 927 O O . MET A 1 113 ? 8.234 -9.938 -16.25 1 92.94 113 MET A O 1
ATOM 931 N N . LEU A 1 114 ? 6.855 -9.156 -14.711 1 92.75 114 LEU A N 1
ATOM 932 C CA . LEU A 1 114 ? 7.836 -9.32 -13.648 1 92.75 114 LEU A CA 1
ATOM 933 C C . LEU A 1 114 ? 8.203 -10.789 -13.469 1 92.75 114 LEU A C 1
ATOM 935 O O . LEU A 1 114 ? 9.367 -11.117 -13.234 1 92.75 114 LEU A O 1
ATOM 939 N N . LYS A 1 115 ? 7.262 -11.594 -13.578 1 92.81 115 LYS A N 1
ATOM 940 C CA . LYS A 1 115 ? 7.527 -13.023 -13.492 1 92.81 115 LYS A CA 1
ATOM 941 C C . LYS A 1 115 ? 8.461 -13.477 -14.609 1 92.81 115 LYS A C 1
ATOM 943 O O . LYS A 1 115 ? 9.414 -14.227 -14.367 1 92.81 115 LYS A O 1
ATOM 948 N N . SER A 1 116 ? 8.148 -13.047 -15.766 1 94.19 116 SER A N 1
ATOM 949 C CA . SER A 1 116 ? 8.953 -13.414 -16.922 1 94.19 116 SER A CA 1
ATOM 950 C C . SER A 1 116 ? 10.391 -12.922 -16.781 1 94.19 116 SER A C 1
ATOM 952 O O . SER A 1 116 ? 11.336 -13.664 -17.047 1 94.19 116 SER A O 1
ATOM 954 N N . ILE A 1 117 ? 10.539 -11.734 -16.391 1 94 117 ILE A N 1
ATOM 955 C CA . ILE A 1 117 ? 11.859 -11.156 -16.188 1 94 117 ILE A CA 1
ATOM 956 C C . ILE A 1 117 ? 12.594 -11.922 -15.094 1 94 117 ILE A C 1
ATOM 958 O O . ILE A 1 117 ? 13.773 -12.242 -15.242 1 94 117 ILE A O 1
ATOM 962 N N . GLY A 1 118 ? 11.922 -12.172 -14.016 1 94.62 118 GLY A N 1
ATOM 963 C CA . GLY A 1 118 ? 12.523 -12.914 -12.922 1 94.62 118 GLY A CA 1
ATOM 964 C C . GLY A 1 118 ? 13 -14.297 -13.328 1 94.62 118 GLY A C 1
ATOM 965 O O . GLY A 1 118 ? 14.078 -14.727 -12.922 1 94.62 118 GLY A O 1
ATOM 966 N N . GLU A 1 119 ? 12.203 -14.953 -14.102 1 94.62 119 GLU A N 1
ATOM 967 C CA . GLU A 1 119 ? 12.578 -16.281 -14.594 1 94.62 119 GLU A CA 1
ATOM 968 C C . GLU A 1 119 ? 13.836 -16.203 -15.461 1 94.62 119 GLU A C 1
ATOM 970 O O . GLU A 1 119 ? 14.695 -17.078 -15.375 1 94.62 119 GLU A O 1
ATOM 975 N N . ARG A 1 120 ? 13.906 -15.258 -16.25 1 94.88 120 ARG A N 1
ATOM 976 C CA . ARG A 1 120 ? 15.078 -15.102 -17.094 1 94.88 120 ARG A CA 1
ATOM 977 C C . ARG A 1 120 ? 16.328 -14.844 -16.266 1 94.88 120 ARG A C 1
ATOM 979 O O . ARG A 1 120 ? 17.391 -15.391 -16.562 1 94.88 120 ARG A O 1
ATOM 986 N N . ILE A 1 121 ? 16.172 -14.016 -15.328 1 95.06 121 ILE A N 1
ATOM 987 C CA . ILE A 1 121 ? 17.312 -13.711 -14.461 1 95.06 121 ILE A CA 1
ATOM 988 C C . ILE A 1 121 ? 17.734 -14.969 -13.703 1 95.06 121 ILE A C 1
ATOM 990 O O . ILE A 1 121 ? 18.922 -15.281 -13.633 1 95.06 121 ILE A O 1
ATOM 994 N N . THR A 1 122 ? 16.812 -15.633 -13.172 1 94.06 122 THR A N 1
ATOM 995 C CA . THR A 1 122 ? 17.078 -16.828 -12.391 1 94.06 122 THR A CA 1
ATOM 996 C C . THR A 1 122 ? 17.719 -17.906 -13.273 1 94.06 122 THR A C 1
ATOM 998 O O . THR A 1 122 ? 18.641 -18.609 -12.836 1 94.06 122 THR A O 1
ATOM 1001 N N . GLU A 1 123 ? 17.203 -18.016 -14.391 1 94.94 123 GLU A N 1
ATOM 1002 C CA . GLU A 1 123 ? 17.781 -18.969 -15.328 1 94.94 123 GLU A CA 1
ATOM 1003 C C . GLU A 1 123 ? 19.219 -18.609 -15.672 1 94.94 123 GLU A C 1
ATOM 1005 O O . GLU A 1 123 ? 20.062 -19.484 -15.812 1 94.94 123 GLU A O 1
ATOM 1010 N N . GLY A 1 124 ? 19.422 -17.375 -15.906 1 95.56 124 GLY A N 1
ATOM 1011 C CA . GLY A 1 124 ? 20.781 -16.922 -16.141 1 95.56 124 GLY A CA 1
ATOM 1012 C C . GLY A 1 124 ? 21.734 -17.234 -15 1 95.56 124 GLY A C 1
ATOM 1013 O O . GLY A 1 124 ? 22.875 -17.641 -15.227 1 95.56 124 GLY A O 1
ATOM 1014 N N . ILE A 1 125 ? 21.266 -17.078 -13.844 1 94.56 125 ILE A N 1
ATOM 1015 C CA . ILE A 1 125 ? 22.062 -17.375 -12.664 1 94.56 125 ILE A CA 1
ATOM 1016 C C . ILE A 1 125 ? 22.328 -18.875 -12.594 1 94.56 125 ILE A C 1
ATOM 1018 O O . ILE A 1 125 ? 23.453 -19.297 -12.297 1 94.56 125 ILE A O 1
ATOM 1022 N N . ALA A 1 126 ? 21.328 -19.625 -12.844 1 93.56 126 ALA A N 1
ATOM 1023 C CA . ALA A 1 126 ? 21.484 -21.078 -12.852 1 93.56 126 ALA A CA 1
ATOM 1024 C C . ALA A 1 126 ? 22.531 -21.5 -13.875 1 93.56 126 ALA A C 1
ATOM 1026 O O . ALA A 1 126 ? 23.375 -22.359 -13.594 1 93.56 126 ALA A O 1
ATOM 1027 N N . ASP A 1 127 ? 22.406 -20.938 -15.031 1 94.19 127 ASP A N 1
ATOM 1028 C CA . ASP A 1 127 ? 23.359 -21.25 -16.094 1 94.19 127 ASP A CA 1
ATOM 1029 C C . ASP A 1 127 ? 24.781 -20.891 -15.672 1 94.19 127 ASP A C 1
ATOM 1031 O O . ASP A 1 127 ? 25.734 -21.609 -15.984 1 94.19 127 ASP A O 1
ATOM 1035 N N . PHE A 1 128 ? 24.859 -19.766 -15.109 1 93.94 128 PHE A N 1
ATOM 1036 C CA . PHE A 1 128 ? 26.156 -19.312 -14.617 1 93.94 128 PHE A CA 1
ATOM 1037 C C . PHE A 1 128 ? 26.75 -20.344 -13.656 1 93.94 128 PHE A C 1
ATOM 1039 O O . PHE A 1 128 ? 27.922 -20.703 -13.773 1 93.94 128 PHE A O 1
ATOM 1046 N N . TRP A 1 129 ? 25.984 -20.875 -12.734 1 92.69 129 TRP A N 1
ATOM 1047 C CA . TRP A 1 129 ? 26.453 -21.859 -11.766 1 92.69 129 TRP A CA 1
ATOM 1048 C C . TRP A 1 129 ? 26.766 -23.188 -12.445 1 92.69 129 TRP A C 1
ATOM 1050 O O . TRP A 1 129 ? 27.688 -23.891 -12.031 1 92.69 129 TRP A O 1
ATOM 1060 N N . ARG A 1 130 ? 26 -23.5 -13.484 1 92.31 130 ARG A N 1
ATOM 1061 C CA . ARG A 1 130 ? 26.281 -24.719 -14.242 1 92.31 130 ARG A CA 1
ATOM 1062 C C . ARG A 1 130 ? 27.656 -24.641 -14.914 1 92.31 130 ARG A C 1
ATOM 1064 O O . ARG A 1 130 ? 28.422 -25.609 -14.883 1 92.31 130 ARG A O 1
ATOM 1071 N N . ILE A 1 131 ? 28 -23.531 -15.398 1 91.5 131 ILE A N 1
ATOM 1072 C CA . ILE A 1 131 ? 29.266 -23.312 -16.078 1 91.5 131 ILE A CA 1
ATOM 1073 C C . ILE A 1 131 ? 30.406 -23.359 -15.07 1 91.5 131 ILE A C 1
ATOM 1075 O O . ILE A 1 131 ? 31.438 -23.984 -15.32 1 91.5 131 ILE A O 1
ATOM 1079 N N . ILE A 1 132 ? 30.156 -22.688 -13.984 1 90.19 132 ILE A N 1
ATOM 1080 C CA . ILE A 1 132 ? 31.188 -22.625 -12.961 1 90.19 132 ILE A CA 1
ATOM 1081 C C . ILE A 1 132 ? 31.469 -24.031 -12.438 1 90.19 132 ILE A C 1
ATOM 1083 O O . ILE A 1 132 ? 32.625 -24.406 -12.258 1 90.19 132 ILE A O 1
ATOM 1087 N N . ASP A 1 133 ? 30.391 -24.766 -12.148 1 88.81 133 ASP A N 1
ATOM 1088 C CA . ASP A 1 133 ? 30.562 -26.141 -11.648 1 88.81 133 ASP A CA 1
ATOM 1089 C C . ASP A 1 133 ? 31.281 -27 -12.672 1 88.81 133 ASP A C 1
ATOM 1091 O O . ASP A 1 133 ? 32.156 -27.812 -12.312 1 88.81 133 ASP A O 1
ATOM 1095 N N . ARG A 1 134 ? 30.953 -26.859 -13.914 1 87.38 134 ARG A N 1
ATOM 1096 C CA . ARG A 1 134 ? 31.547 -27.688 -14.969 1 87.38 134 ARG A CA 1
ATOM 1097 C C . ARG A 1 134 ? 33 -27.297 -15.234 1 87.38 134 ARG A C 1
ATOM 1099 O O . ARG A 1 134 ? 33.844 -28.172 -15.391 1 87.38 134 ARG A O 1
ATOM 1106 N N . ARG A 1 135 ? 33.25 -26.047 -15.258 1 86.5 135 ARG A N 1
ATOM 1107 C CA . ARG A 1 135 ? 34.562 -25.578 -15.695 1 86.5 135 ARG A CA 1
ATOM 1108 C C . ARG A 1 135 ? 35.531 -25.516 -14.531 1 86.5 135 ARG A C 1
ATOM 1110 O O . ARG A 1 135 ? 36.719 -25.875 -14.68 1 86.5 135 ARG A O 1
ATOM 1117 N N . LEU A 1 136 ? 35.094 -24.969 -13.523 1 82.75 136 LEU A N 1
ATOM 1118 C CA . LEU A 1 136 ? 36.031 -24.703 -12.453 1 82.75 136 LEU A CA 1
ATOM 1119 C C . LEU A 1 136 ? 36.125 -25.875 -11.5 1 82.75 136 LEU A C 1
ATOM 1121 O O . LEU A 1 136 ? 37.219 -26.156 -10.969 1 82.75 136 LEU A O 1
ATOM 1125 N N . PHE A 1 137 ? 34.969 -26.547 -11.336 1 79.19 137 PHE A N 1
ATOM 1126 C CA . PHE A 1 137 ? 35 -27.547 -10.289 1 79.19 137 PHE A CA 1
ATOM 1127 C C . PHE A 1 137 ? 34.875 -28.953 -10.875 1 79.19 137 PHE A C 1
ATOM 1129 O O . PHE A 1 137 ? 34.969 -29.953 -10.156 1 79.19 137 PHE A O 1
ATOM 1136 N N . ASN A 1 138 ? 34.812 -29.109 -12.242 1 77.56 138 ASN A N 1
ATOM 1137 C CA . ASN A 1 138 ? 34.719 -30.391 -12.953 1 77.56 138 ASN A CA 1
ATOM 1138 C C . ASN A 1 138 ? 33.719 -31.328 -12.281 1 77.56 138 ASN A C 1
ATOM 1140 O O . ASN A 1 138 ? 34 -32.5 -12.102 1 77.56 138 ASN A O 1
ATOM 1144 N N . ARG A 1 139 ? 32.719 -30.828 -11.641 1 73.69 139 ARG A N 1
ATOM 1145 C CA . ARG A 1 139 ? 31.719 -31.625 -10.945 1 73.69 139 ARG A CA 1
ATOM 1146 C C . ARG A 1 139 ? 30.375 -31.547 -11.656 1 73.69 139 ARG A C 1
ATOM 1148 O O . ARG A 1 139 ? 30.094 -30.594 -12.391 1 73.69 139 ARG A O 1
ATOM 1155 N N . ASP A 1 140 ? 29.609 -32.594 -11.547 1 78.56 140 ASP A N 1
ATOM 1156 C CA . ASP A 1 140 ? 28.234 -32.562 -12.039 1 78.56 140 ASP A CA 1
ATOM 1157 C C . ASP A 1 140 ? 27.406 -31.531 -11.297 1 78.56 140 ASP A C 1
ATOM 1159 O O . ASP A 1 140 ? 27.484 -31.422 -10.07 1 78.56 140 ASP A O 1
ATOM 1163 N N . PRO A 1 141 ? 26.812 -30.625 -12 1 75.38 141 PRO A N 1
ATOM 1164 C CA . PRO A 1 141 ? 26 -29.562 -11.391 1 75.38 141 PRO A CA 1
ATOM 1165 C C . PRO A 1 141 ? 24.969 -30.109 -10.406 1 75.38 141 PRO A C 1
ATOM 1167 O O . PRO A 1 141 ? 24.078 -30.875 -10.789 1 75.38 141 PRO A O 1
ATOM 1170 N N . LYS A 1 142 ? 25.422 -30.203 -9.148 1 78.62 142 LYS A N 1
ATOM 1171 C CA . LYS A 1 142 ? 24.5 -30.672 -8.109 1 78.62 142 LYS A CA 1
ATOM 1172 C C . LYS A 1 142 ? 23.875 -29.5 -7.371 1 78.62 142 LYS A C 1
ATOM 1174 O O . LYS A 1 142 ? 24.531 -28.5 -7.098 1 78.62 142 LYS A O 1
ATOM 1179 N N . SER A 1 143 ? 22.656 -29.578 -7.023 1 90.38 143 SER A N 1
ATOM 1180 C CA . SER A 1 143 ? 21.906 -28.672 -6.176 1 90.38 143 SER A CA 1
ATOM 1181 C C . SER A 1 143 ? 21.828 -27.281 -6.797 1 90.38 143 SER A C 1
ATOM 1183 O O . SER A 1 143 ? 22.016 -26.266 -6.105 1 90.38 143 SER A O 1
ATOM 1185 N N . ILE A 1 144 ? 21.703 -27.156 -8.102 1 90.19 144 ILE A N 1
ATOM 1186 C CA . ILE A 1 144 ? 21.656 -25.891 -8.844 1 90.19 144 ILE A CA 1
ATOM 1187 C C . ILE A 1 144 ? 20.5 -25.047 -8.32 1 90.19 144 ILE A C 1
ATOM 1189 O O . ILE A 1 144 ? 20.625 -23.812 -8.227 1 90.19 144 ILE A O 1
ATOM 1193 N N . HIS A 1 145 ? 19.5 -25.734 -8.016 1 89.88 145 HIS A N 1
ATOM 1194 C CA . HIS A 1 145 ? 18.328 -25.016 -7.504 1 89.88 145 HIS A CA 1
ATOM 1195 C C . HIS A 1 145 ? 18.672 -24.266 -6.223 1 89.88 145 HIS A C 1
ATOM 1197 O O . HIS A 1 145 ? 18.328 -23.078 -6.086 1 89.88 145 HIS A O 1
ATOM 1203 N N . MET A 1 146 ? 19.344 -24.922 -5.34 1 91.75 146 MET A N 1
ATOM 1204 C CA . MET A 1 146 ? 19.703 -24.312 -4.066 1 91.75 146 MET A CA 1
ATOM 1205 C C . MET A 1 146 ? 20.672 -23.156 -4.27 1 91.75 146 MET A C 1
ATOM 1207 O O . MET A 1 146 ? 20.531 -22.109 -3.652 1 91.75 146 MET A O 1
ATOM 1211 N N . LYS A 1 147 ? 21.656 -23.406 -5.102 1 92.88 147 LYS A N 1
ATOM 1212 C CA . LYS A 1 147 ? 22.625 -22.344 -5.379 1 92.88 147 LYS A CA 1
ATOM 1213 C C . LYS A 1 147 ? 21.953 -21.125 -5.988 1 92.88 147 LYS A C 1
ATOM 1215 O O . LYS A 1 147 ? 22.281 -19.984 -5.645 1 92.88 147 LYS A O 1
ATOM 1220 N N . THR A 1 148 ? 21.031 -21.391 -6.887 1 92.69 148 THR A N 1
ATOM 1221 C CA . THR A 1 148 ? 20.297 -20.312 -7.543 1 92.69 148 THR A CA 1
ATOM 1222 C C . THR A 1 148 ? 19.453 -19.547 -6.539 1 92.69 148 THR A C 1
ATOM 1224 O O . THR A 1 148 ? 19.453 -18.312 -6.52 1 92.69 148 THR A O 1
ATOM 1227 N N . VAL A 1 149 ? 18.734 -20.219 -5.723 1 91.88 149 VAL A N 1
ATOM 1228 C CA . VAL A 1 149 ? 17.875 -19.594 -4.719 1 91.88 149 VAL A CA 1
ATOM 1229 C C . VAL A 1 149 ? 18.719 -18.75 -3.768 1 91.88 149 VAL A C 1
ATOM 1231 O O . VAL A 1 149 ? 18.359 -17.609 -3.443 1 91.88 149 VAL A O 1
ATOM 1234 N N . LEU A 1 150 ? 19.828 -19.25 -3.361 1 93.19 150 LEU A N 1
ATOM 1235 C CA . LEU A 1 150 ? 20.719 -18.547 -2.449 1 93.19 150 LEU A CA 1
ATOM 1236 C C . LEU A 1 150 ? 21.281 -17.281 -3.104 1 93.19 150 LEU A C 1
ATOM 1238 O O . LEU A 1 150 ? 21.406 -16.25 -2.451 1 93.19 150 LEU A O 1
ATOM 1242 N N . THR A 1 151 ? 21.625 -17.453 -4.359 1 94.38 151 THR A N 1
ATOM 1243 C CA . THR A 1 151 ? 22.156 -16.297 -5.082 1 94.38 151 THR A CA 1
ATOM 1244 C C . THR A 1 151 ? 21.094 -15.211 -5.215 1 94.38 151 THR A C 1
ATOM 1246 O O . THR A 1 151 ? 21.375 -14.023 -5.039 1 94.38 151 THR A O 1
ATOM 1249 N N . VAL A 1 152 ? 19.891 -15.617 -5.582 1 93.5 152 VAL A N 1
ATOM 1250 C CA . VAL A 1 152 ? 18.797 -14.664 -5.711 1 93.5 152 VAL A CA 1
ATOM 1251 C C . VAL A 1 152 ? 18.562 -13.961 -4.379 1 93.5 152 VAL A C 1
ATOM 1253 O O . VAL A 1 152 ? 18.422 -12.734 -4.332 1 93.5 152 VAL A O 1
ATOM 1256 N N . PHE A 1 153 ? 18.516 -14.703 -3.312 1 93 153 PHE A N 1
ATOM 1257 C CA . PHE A 1 153 ? 18.328 -14.141 -1.978 1 93 153 PHE A CA 1
ATOM 1258 C C . PHE A 1 153 ? 19.438 -13.156 -1.641 1 93 153 PHE A C 1
ATOM 1260 O O . PHE A 1 153 ? 19.172 -12.07 -1.12 1 93 153 PHE A O 1
ATOM 1267 N N . ALA A 1 154 ? 20.641 -13.562 -1.89 1 94.81 154 ALA A N 1
ATOM 1268 C CA . ALA A 1 154 ? 21.781 -12.688 -1.634 1 94.81 154 ALA A CA 1
ATOM 1269 C C . ALA A 1 154 ? 21.672 -11.398 -2.441 1 94.81 154 ALA A C 1
ATOM 1271 O O . ALA A 1 154 ? 21.984 -10.312 -1.938 1 94.81 154 ALA A O 1
ATOM 1272 N N . LEU A 1 155 ? 21.266 -11.578 -3.656 1 94.25 155 LEU A N 1
ATOM 1273 C CA . LEU A 1 155 ? 21.109 -10.422 -4.531 1 94.25 155 LEU A CA 1
ATOM 1274 C C . LEU A 1 155 ? 20.062 -9.461 -3.986 1 94.25 155 LEU A C 1
ATOM 1276 O O . LEU A 1 155 ? 20.281 -8.25 -3.967 1 94.25 155 LEU A O 1
ATOM 1280 N N . VAL A 1 156 ? 18.969 -9.953 -3.574 1 93.88 156 VAL A N 1
ATOM 1281 C CA . VAL A 1 156 ? 17.891 -9.125 -3.031 1 93.88 156 VAL A CA 1
ATOM 1282 C C . VAL A 1 156 ? 18.375 -8.422 -1.765 1 93.88 156 VAL A C 1
ATOM 1284 O O . VAL A 1 156 ? 18.125 -7.227 -1.58 1 93.88 156 VAL A O 1
ATOM 1287 N N . ILE A 1 157 ? 19.094 -9.148 -0.923 1 95.38 157 ILE A N 1
ATOM 1288 C CA . ILE A 1 157 ? 19.625 -8.578 0.316 1 95.38 157 ILE A CA 1
ATOM 1289 C C . ILE A 1 157 ? 20.641 -7.48 -0.004 1 95.38 157 ILE A C 1
ATOM 1291 O O . ILE A 1 157 ? 20.625 -6.41 0.611 1 95.38 157 ILE A O 1
ATOM 1295 N N . THR A 1 158 ? 21.469 -7.75 -0.932 1 96.56 158 THR A N 1
ATOM 1296 C CA . THR A 1 158 ? 22.469 -6.766 -1.326 1 96.56 158 THR A CA 1
ATOM 1297 C C . THR A 1 158 ? 21.797 -5.508 -1.876 1 96.56 158 THR A C 1
ATOM 1299 O O . THR A 1 158 ? 22.188 -4.391 -1.537 1 96.56 158 THR A O 1
ATOM 1302 N N . MET A 1 159 ? 20.766 -5.727 -2.701 1 95.94 159 MET A N 1
ATOM 1303 C CA . MET A 1 159 ? 20.031 -4.582 -3.246 1 95.94 159 MET A CA 1
ATOM 1304 C C . MET A 1 159 ? 19.375 -3.773 -2.131 1 95.94 159 MET A C 1
ATOM 1306 O O . MET A 1 159 ? 19.359 -2.541 -2.178 1 95.94 159 MET A O 1
ATOM 1310 N N . LEU A 1 160 ? 18.891 -4.453 -1.16 1 96.12 160 LEU A N 1
ATOM 1311 C CA . LEU A 1 160 ? 18.266 -3.795 -0.02 1 96.12 160 LEU A CA 1
ATOM 1312 C C . LEU A 1 160 ? 19.281 -2.971 0.761 1 96.12 160 LEU A C 1
ATOM 1314 O O . LEU A 1 160 ? 19.016 -1.82 1.114 1 96.12 160 LEU A O 1
ATOM 1318 N N . LEU A 1 161 ? 20.453 -3.521 0.984 1 96.88 161 LEU A N 1
ATOM 1319 C CA . LEU A 1 161 ? 21.5 -2.842 1.743 1 96.88 161 LEU A CA 1
ATOM 1320 C C . LEU A 1 161 ? 22.031 -1.638 0.973 1 96.88 161 LEU A C 1
ATOM 1322 O O . LEU A 1 161 ? 22.312 -0.591 1.562 1 96.88 161 LEU A O 1
ATOM 1326 N N . VAL A 1 162 ? 22.172 -1.774 -0.324 1 96.5 162 VAL A N 1
ATOM 1327 C CA . VAL A 1 162 ? 22.656 -0.68 -1.158 1 96.5 162 VAL A CA 1
ATOM 1328 C C . VAL A 1 162 ? 21.641 0.456 -1.167 1 96.5 162 VAL A C 1
ATOM 1330 O O . VAL A 1 162 ? 22 1.627 -1.038 1 96.5 162 VAL A O 1
ATOM 1333 N N . LEU A 1 163 ? 20.375 0.082 -1.339 1 95.56 163 LEU A N 1
ATOM 1334 C CA . LEU A 1 163 ? 19.328 1.108 -1.306 1 95.56 163 LEU A CA 1
ATOM 1335 C C . LEU A 1 163 ? 19.344 1.849 0.028 1 95.56 163 LEU A C 1
ATOM 1337 O O . LEU A 1 163 ? 19.172 3.07 0.066 1 95.56 163 LEU A O 1
ATOM 1341 N N . ALA A 1 164 ? 19.531 1.113 1.112 1 95.75 164 ALA A N 1
ATOM 1342 C CA . ALA A 1 164 ? 19.578 1.713 2.443 1 95.75 164 ALA A CA 1
ATOM 1343 C C . ALA A 1 164 ? 20.734 2.703 2.562 1 95.75 164 ALA A C 1
ATOM 1345 O O . ALA A 1 164 ? 20.562 3.787 3.129 1 95.75 164 ALA A O 1
ATOM 1346 N N . ALA A 1 165 ? 21.875 2.344 2.041 1 95.38 165 ALA A N 1
ATOM 1347 C CA . ALA A 1 165 ? 23.047 3.225 2.072 1 95.38 165 ALA A CA 1
ATOM 1348 C C . ALA A 1 165 ? 22.781 4.496 1.267 1 95.38 165 ALA A C 1
ATOM 1350 O O . ALA A 1 165 ? 23.172 5.594 1.688 1 95.38 165 ALA A O 1
ATOM 1351 N N . LEU A 1 166 ? 22.156 4.332 0.146 1 93.44 166 LEU A N 1
ATOM 1352 C CA . LEU A 1 166 ? 21.859 5.488 -0.695 1 93.44 166 LEU A CA 1
ATOM 1353 C C . LEU A 1 166 ? 20.812 6.387 -0.029 1 93.44 166 LEU A C 1
ATOM 1355 O O . LEU A 1 166 ? 20.859 7.609 -0.198 1 93.44 166 LEU A O 1
ATOM 1359 N N . ALA A 1 167 ? 19.906 5.77 0.708 1 91.88 167 ALA A N 1
ATOM 1360 C CA . ALA A 1 167 ? 18.891 6.547 1.416 1 91.88 167 ALA A CA 1
ATOM 1361 C C . ALA A 1 167 ? 19.531 7.445 2.471 1 91.88 167 ALA A C 1
ATOM 1363 O O . ALA A 1 167 ? 19.047 8.547 2.736 1 91.88 167 ALA A O 1
ATOM 1364 N N . VAL A 1 168 ? 20.625 6.98 3.102 1 90.94 168 VAL A N 1
ATOM 1365 C CA . VAL A 1 168 ? 21.359 7.793 4.074 1 90.94 168 VAL A CA 1
ATOM 1366 C C . VAL A 1 168 ? 21.922 9.031 3.387 1 90.94 168 VAL A C 1
ATOM 1368 O O . VAL A 1 168 ? 21.781 10.148 3.896 1 90.94 168 VAL A O 1
ATOM 1371 N N . GLU A 1 169 ? 22.453 8.828 2.256 1 87.56 169 GLU A N 1
ATOM 1372 C CA . GLU A 1 169 ? 23.125 9.906 1.541 1 87.56 169 GLU A CA 1
ATOM 1373 C C . GLU A 1 169 ? 22.125 10.867 0.914 1 87.56 169 GLU A C 1
ATOM 1375 O O . GLU A 1 169 ? 22.297 12.086 0.979 1 87.56 169 GLU A O 1
ATOM 1380 N N . TYR A 1 170 ? 21.016 10.367 0.351 1 85.62 170 TYR A N 1
ATOM 1381 C CA . TYR A 1 170 ? 20.109 11.195 -0.449 1 85.62 170 TYR A CA 1
ATOM 1382 C C . TYR A 1 170 ? 19.016 11.797 0.412 1 85.62 170 TYR A C 1
ATOM 1384 O O . TYR A 1 170 ? 18.516 12.891 0.131 1 85.62 170 TYR A O 1
ATOM 1392 N N . GLU A 1 171 ? 18.547 11.125 1.467 1 84.94 171 GLU A N 1
ATOM 1393 C CA . GLU A 1 171 ? 17.375 11.562 2.217 1 84.94 171 GLU A CA 1
ATOM 1394 C C . GLU A 1 171 ? 17.734 11.922 3.652 1 84.94 171 GLU A C 1
ATOM 1396 O O . GLU A 1 171 ? 16.938 12.531 4.367 1 84.94 171 GLU A O 1
ATOM 1401 N N . GLY A 1 172 ? 18.938 11.516 4.074 1 85.94 172 GLY A N 1
ATOM 1402 C CA . GLY A 1 172 ? 19.344 11.812 5.441 1 85.94 172 GLY A CA 1
ATOM 1403 C C . GLY A 1 172 ? 18.719 10.883 6.465 1 85.94 172 GLY A C 1
ATOM 1404 O O . GLY A 1 172 ? 18.594 11.242 7.637 1 85.94 172 GLY A O 1
ATOM 1405 N N . TRP A 1 173 ? 18.219 9.773 6.004 1 88.94 173 TRP A N 1
ATOM 1406 C CA . TRP A 1 173 ? 17.672 8.766 6.906 1 88.94 173 TRP A CA 1
ATOM 1407 C C . TRP A 1 173 ? 18.781 8 7.617 1 88.94 173 TRP A C 1
ATOM 1409 O O . TRP A 1 173 ? 19.938 8.062 7.211 1 88.94 173 TRP A O 1
ATOM 1419 N N . THR A 1 174 ? 18.438 7.375 8.758 1 92.62 174 THR A N 1
ATOM 1420 C CA . THR A 1 174 ? 19.359 6.402 9.328 1 92.62 174 THR A CA 1
ATOM 1421 C C . THR A 1 174 ? 19.438 5.148 8.461 1 92.62 174 THR A C 1
ATOM 1423 O O . THR A 1 174 ? 18.562 4.906 7.637 1 92.62 174 THR A O 1
ATOM 1426 N N . TYR A 1 175 ? 20.516 4.461 8.625 1 94.19 175 TYR A N 1
ATOM 1427 C CA . TYR A 1 175 ? 20.672 3.234 7.848 1 94.19 175 TYR A CA 1
ATOM 1428 C C . TYR A 1 175 ? 19.531 2.271 8.117 1 94.19 175 TYR A C 1
ATOM 1430 O O . TYR A 1 175 ? 19.016 1.631 7.199 1 94.19 175 TYR A O 1
ATOM 1438 N N . PHE A 1 176 ? 19.094 2.219 9.352 1 94.75 176 PHE A N 1
ATOM 1439 C CA . PHE A 1 176 ? 17.984 1.339 9.695 1 94.75 176 PHE A CA 1
ATOM 1440 C C . PHE A 1 176 ? 16.688 1.798 9.023 1 94.75 176 PHE A C 1
ATOM 1442 O O . PHE A 1 176 ? 15.906 0.974 8.562 1 94.75 176 PHE A O 1
ATOM 1449 N N . GLN A 1 177 ? 16.484 3.078 9 1 92.81 177 GLN A N 1
ATOM 1450 C CA . GLN A 1 177 ? 15.305 3.604 8.32 1 92.81 177 GLN A CA 1
ATOM 1451 C C . GLN A 1 177 ? 15.328 3.26 6.832 1 92.81 177 GLN A C 1
ATOM 1453 O O . GLN A 1 177 ? 14.281 3.006 6.23 1 92.81 177 GLN A O 1
ATOM 1458 N N . GLY A 1 178 ? 16.531 3.293 6.305 1 94.25 178 GLY A N 1
ATOM 1459 C CA . GLY A 1 178 ? 16.688 2.885 4.918 1 94.25 178 GLY A CA 1
ATOM 1460 C C . GLY A 1 178 ? 16.328 1.429 4.684 1 94.25 178 GLY A C 1
ATOM 1461 O O . GLY A 1 178 ? 15.672 1.097 3.697 1 94.25 178 GLY A O 1
ATOM 1462 N N . ILE A 1 179 ? 16.766 0.577 5.586 1 95.69 179 ILE A N 1
ATOM 1463 C CA . ILE A 1 179 ? 16.453 -0.845 5.488 1 95.69 179 ILE A CA 1
ATOM 1464 C C . ILE A 1 179 ? 14.953 -1.058 5.613 1 95.69 179 ILE A C 1
ATOM 1466 O O . ILE A 1 179 ? 14.359 -1.825 4.848 1 95.69 179 ILE A O 1
ATOM 1470 N N . TYR A 1 180 ? 14.375 -0.345 6.574 1 95.19 180 TYR A N 1
ATOM 1471 C CA . TYR A 1 180 ? 12.938 -0.425 6.801 1 95.19 180 TYR A CA 1
ATOM 1472 C C . TYR A 1 180 ? 12.164 0.001 5.559 1 95.19 180 TYR A C 1
ATOM 1474 O O . TYR A 1 180 ? 11.25 -0.699 5.121 1 95.19 180 TYR A O 1
ATOM 1482 N N . PHE A 1 181 ? 12.578 1.061 4.957 1 94 181 PHE A N 1
ATOM 1483 C CA . PHE A 1 181 ? 11.953 1.573 3.744 1 94 181 PHE A CA 1
ATOM 1484 C C . PHE A 1 181 ? 12.07 0.564 2.607 1 94 181 PHE A C 1
ATOM 1486 O O . PHE A 1 181 ? 11.086 0.283 1.917 1 94 181 PHE A O 1
ATOM 1493 N N . GLY A 1 182 ? 13.266 0.085 2.449 1 95.44 182 GLY A N 1
ATOM 1494 C CA . GLY A 1 182 ? 13.492 -0.883 1.387 1 95.44 182 GLY A CA 1
ATOM 1495 C C . GLY A 1 182 ? 12.656 -2.141 1.54 1 95.44 182 GLY A C 1
ATOM 1496 O O . GLY A 1 182 ? 12.109 -2.65 0.561 1 95.44 182 GLY A O 1
ATOM 1497 N N . PHE A 1 183 ? 12.562 -2.637 2.725 1 95.5 183 PHE A N 1
ATOM 1498 C CA . PHE A 1 183 ? 11.797 -3.854 2.979 1 95.5 183 PHE A CA 1
ATOM 1499 C C . PHE A 1 183 ? 10.312 -3.619 2.738 1 95.5 183 PHE A C 1
ATOM 1501 O O . PHE A 1 183 ? 9.648 -4.426 2.078 1 95.5 183 PHE A O 1
ATOM 1508 N N . ILE A 1 184 ? 9.758 -2.529 3.271 1 94.81 184 ILE A N 1
ATOM 1509 C CA . ILE A 1 184 ? 8.336 -2.197 3.154 1 94.81 184 ILE A CA 1
ATOM 1510 C C . ILE A 1 184 ? 7.977 -1.988 1.685 1 94.81 184 ILE A C 1
ATOM 1512 O O . ILE A 1 184 ? 6.883 -2.354 1.25 1 94.81 184 ILE A O 1
ATOM 1516 N N . THR A 1 185 ? 8.938 -1.46 0.978 1 94 185 THR A N 1
ATOM 1517 C CA . THR A 1 185 ? 8.727 -1.219 -0.445 1 94 185 THR A CA 1
ATOM 1518 C C . THR A 1 185 ? 8.758 -2.529 -1.227 1 94 185 THR A C 1
ATOM 1520 O O . THR A 1 185 ? 7.867 -2.795 -2.039 1 94 185 THR A O 1
ATOM 1523 N N . LEU A 1 186 ? 9.688 -3.334 -0.926 1 94.44 186 LEU A N 1
ATOM 1524 C CA . LEU A 1 186 ? 9.852 -4.582 -1.663 1 94.44 186 LEU A CA 1
ATOM 1525 C C . LEU A 1 186 ? 8.727 -5.559 -1.342 1 94.44 186 LEU A C 1
ATOM 1527 O O . LEU A 1 186 ? 8.305 -6.336 -2.203 1 94.44 186 LEU A O 1
ATOM 1531 N N . SER A 1 187 ? 8.234 -5.559 -0.146 1 93.94 187 SER A N 1
ATOM 1532 C CA . SER A 1 187 ? 7.129 -6.43 0.244 1 93.94 187 SER A CA 1
ATOM 1533 C C . SER A 1 187 ? 5.797 -5.906 -0.283 1 93.94 187 SER A C 1
ATOM 1535 O O . SER A 1 187 ? 4.75 -6.508 -0.046 1 93.94 187 SER A O 1
ATOM 1537 N N . THR A 1 188 ? 5.77 -4.711 -0.899 1 92.94 188 THR A N 1
ATOM 1538 C CA . THR A 1 188 ? 4.648 -4.035 -1.545 1 92.94 188 THR A CA 1
ATOM 1539 C C . THR A 1 188 ? 3.629 -3.568 -0.51 1 92.94 188 THR A C 1
ATOM 1541 O O . THR A 1 188 ? 2.484 -3.262 -0.852 1 92.94 188 THR A O 1
ATOM 1544 N N . ILE A 1 189 ? 3.965 -3.6 0.783 1 93.38 189 ILE A N 1
ATOM 1545 C CA . ILE A 1 189 ? 3.098 -3.008 1.796 1 93.38 189 ILE A CA 1
ATOM 1546 C C . ILE A 1 189 ? 2.945 -1.512 1.536 1 93.38 189 ILE A C 1
ATOM 1548 O O . ILE A 1 189 ? 1.831 -1.017 1.351 1 93.38 189 ILE A O 1
ATOM 1552 N N . GLY A 1 190 ? 4.105 -0.752 1.508 1 89.88 190 GLY A N 1
ATOM 1553 C CA . GLY A 1 190 ? 4.121 0.654 1.137 1 89.88 190 GLY A CA 1
ATOM 1554 C C . GLY A 1 190 ? 3.357 1.536 2.105 1 89.88 190 GLY A C 1
ATOM 1555 O O . GLY A 1 190 ? 2.383 2.188 1.726 1 89.88 190 GLY A O 1
ATOM 1556 N N . PHE A 1 191 ? 3.848 1.776 3.268 1 86.12 191 PHE A N 1
ATOM 1557 C CA . PHE A 1 191 ? 3.17 2.615 4.246 1 86.12 191 PHE A CA 1
ATOM 1558 C C . PHE A 1 191 ? 3.197 4.078 3.818 1 86.12 191 PHE A C 1
ATOM 1560 O O . PHE A 1 191 ? 2.275 4.836 4.125 1 86.12 191 PHE A O 1
ATOM 1567 N N . GLY A 1 192 ? 4.273 4.469 3.172 1 81.31 192 GLY A N 1
ATOM 1568 C CA . GLY A 1 192 ? 4.402 5.852 2.738 1 81.31 192 GLY A CA 1
ATOM 1569 C C . GLY A 1 192 ? 4.996 6.758 3.799 1 81.31 192 GLY A C 1
ATOM 1570 O O . GLY A 1 192 ? 5.059 7.977 3.621 1 81.31 192 GLY A O 1
ATOM 1571 N N . ASP A 1 193 ? 5.328 6.234 4.973 1 80.88 193 ASP A N 1
ATOM 1572 C CA . ASP A 1 193 ? 5.969 7.035 6.012 1 80.88 193 ASP A CA 1
ATOM 1573 C C . ASP A 1 193 ? 7.355 7.5 5.566 1 80.88 193 ASP A C 1
ATOM 1575 O O . ASP A 1 193 ? 7.797 8.594 5.93 1 80.88 193 ASP A O 1
ATOM 1579 N N . TYR A 1 194 ? 8.039 6.672 4.812 1 81.5 194 TYR A N 1
ATOM 1580 C CA . TYR A 1 194 ? 9.289 7.043 4.156 1 81.5 194 TYR A CA 1
ATOM 1581 C C . TYR A 1 194 ? 9.156 6.938 2.641 1 81.5 194 TYR A C 1
ATOM 1583 O O . TYR A 1 194 ? 8.828 5.871 2.111 1 81.5 194 TYR A O 1
ATOM 1591 N N . VAL A 1 195 ? 9.148 8.086 2.023 1 78.69 195 VAL A N 1
ATOM 1592 C CA . VAL A 1 195 ? 9.062 8.148 0.568 1 78.69 195 VAL A CA 1
ATOM 1593 C C . VAL A 1 195 ? 10.148 9.078 0.03 1 78.69 195 VAL A C 1
ATOM 1595 O O . VAL A 1 195 ? 10.547 10.039 0.703 1 78.69 195 VAL A O 1
ATOM 1598 N N . PRO A 1 196 ? 10.656 8.695 -1.126 1 75 196 PRO A N 1
ATOM 1599 C CA . PRO A 1 196 ? 11.625 9.625 -1.703 1 75 196 PRO A CA 1
ATOM 1600 C C . PRO A 1 196 ? 11.055 11.031 -1.899 1 75 196 PRO A C 1
ATOM 1602 O O . PRO A 1 196 ? 10.062 11.203 -2.605 1 75 196 PRO A O 1
ATOM 1605 N N . ALA A 1 197 ? 10.961 11.945 -1.122 1 65.62 197 ALA A N 1
ATOM 1606 C CA . ALA A 1 197 ? 10.344 13.266 -1.236 1 65.62 197 ALA A CA 1
ATOM 1607 C C . ALA A 1 197 ? 11.312 14.367 -0.808 1 65.62 197 ALA A C 1
ATOM 1609 O O . ALA A 1 197 ? 11.141 15.523 -1.188 1 65.62 197 ALA A O 1
ATOM 1610 N N . HIS A 1 198 ? 12.039 14.102 0.393 1 55.75 198 HIS A N 1
ATOM 1611 C CA . HIS A 1 198 ? 12.547 15.219 1.186 1 55.75 198 HIS A CA 1
ATOM 1612 C C . HIS A 1 198 ? 13.977 15.562 0.798 1 55.75 198 HIS A C 1
ATOM 1614 O O . HIS A 1 198 ? 14.859 14.703 0.827 1 55.75 198 HIS A O 1
ATOM 1620 N N . PRO A 1 199 ? 13.906 16.75 0.136 1 45.69 199 PRO A N 1
ATOM 1621 C CA . PRO A 1 199 ? 15.242 17.281 -0.111 1 45.69 199 PRO A CA 1
ATOM 1622 C C . PRO A 1 199 ? 16.078 17.375 1.16 1 45.69 199 PRO A C 1
ATOM 1624 O O . PRO A 1 199 ? 15.555 17.688 2.234 1 45.69 199 PRO A O 1
ATOM 1627 N N . SER A 1 200 ? 16.953 16.5 1.327 1 44.19 200 SER A N 1
ATOM 1628 C CA . SER A 1 200 ? 17.891 16.875 2.379 1 44.19 200 SER A CA 1
ATOM 1629 C C . SER A 1 200 ? 18.016 18.391 2.488 1 44.19 200 SER A C 1
ATOM 1631 O O . SER A 1 200 ? 17.766 19.109 1.517 1 44.19 200 SER A O 1
ATOM 1633 N N . LYS A 1 201 ? 18 18.844 3.729 1 44.94 201 LYS A N 1
ATOM 1634 C CA . LYS A 1 201 ? 18.109 20.25 4.062 1 44.94 201 LYS A CA 1
ATOM 1635 C C . LYS A 1 201 ? 18.859 21.016 2.973 1 44.94 201 LYS A C 1
ATOM 1637 O O . LYS A 1 201 ? 18.766 22.25 2.885 1 44.94 201 LYS A O 1
ATOM 1642 N N . ASP A 1 202 ? 19.812 20.547 2.27 1 44.16 202 ASP A N 1
ATOM 1643 C CA . ASP A 1 202 ? 20.656 21.469 1.515 1 44.16 202 ASP A CA 1
ATOM 1644 C C . ASP A 1 202 ? 20.031 21.766 0.149 1 44.16 202 ASP A C 1
ATOM 1646 O O . ASP A 1 202 ? 19.594 20.859 -0.552 1 44.16 202 ASP A O 1
ATOM 1650 N N . GLU A 1 203 ? 19.531 23 -0.145 1 49.34 203 GLU A N 1
ATOM 1651 C CA . GLU A 1 203 ? 18.828 23.828 -1.117 1 49.34 203 GLU A CA 1
ATOM 1652 C C . GLU A 1 203 ? 19.172 23.422 -2.547 1 49.34 203 GLU A C 1
ATOM 1654 O O . GLU A 1 203 ? 18.312 23.438 -3.428 1 49.34 203 GLU A O 1
ATOM 1659 N N . THR A 1 204 ? 20.375 23.516 -3.105 1 49.28 204 THR A N 1
ATOM 1660 C CA . THR A 1 204 ? 20.672 23.859 -4.492 1 49.28 204 THR A CA 1
ATOM 1661 C C . THR A 1 204 ? 20.359 22.688 -5.418 1 49.28 204 THR A C 1
ATOM 1663 O O . THR A 1 204 ? 19.828 22.891 -6.516 1 49.28 204 THR A O 1
ATOM 1666 N N . ASN A 1 205 ? 20.797 21.531 -5.246 1 53.66 205 ASN A N 1
ATOM 1667 C CA . ASN A 1 205 ? 20.734 20.453 -6.227 1 53.66 205 ASN A CA 1
ATOM 1668 C C . ASN A 1 205 ? 19.641 19.438 -5.875 1 53.66 205 ASN A C 1
ATOM 1670 O O . ASN A 1 205 ? 19.703 18.281 -6.309 1 53.66 205 ASN A O 1
ATOM 1674 N N . HIS A 1 206 ? 18.469 19.922 -5.336 1 64.44 206 HIS A N 1
ATOM 1675 C CA . HIS A 1 206 ? 17.516 19.172 -4.527 1 64.44 206 HIS A CA 1
ATOM 1676 C C . HIS A 1 206 ? 16.531 18.391 -5.402 1 64.44 206 HIS 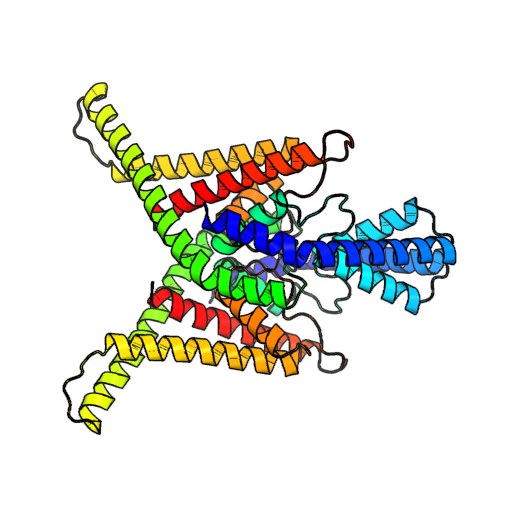A C 1
ATOM 1678 O O . HIS A 1 206 ? 16.344 17.188 -5.215 1 64.44 206 HIS A O 1
ATOM 1684 N N . PRO A 1 207 ? 16.219 19.125 -6.383 1 70.19 207 PRO A N 1
ATOM 1685 C CA . PRO A 1 207 ? 15.242 18.391 -7.184 1 70.19 207 PRO A CA 1
ATOM 1686 C C . PRO A 1 207 ? 15.859 17.234 -7.949 1 70.19 207 PRO A C 1
ATOM 1688 O O . PRO A 1 207 ? 15.234 16.172 -8.078 1 70.19 207 PRO A O 1
ATOM 1691 N N . ALA A 1 208 ? 17.141 17.5 -8.328 1 74.19 208 ALA A N 1
ATOM 1692 C CA . ALA A 1 208 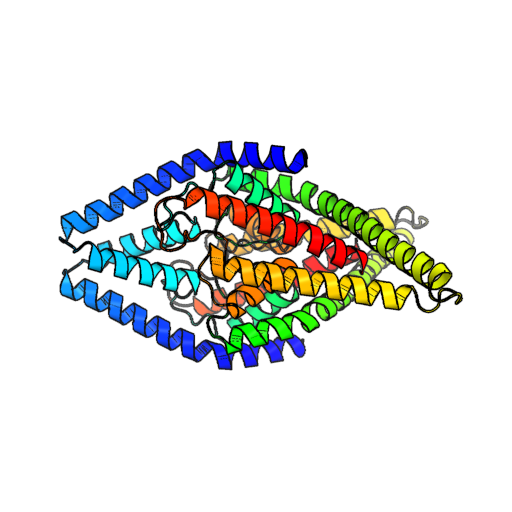? 17.797 16.438 -9.094 1 74.19 208 ALA A CA 1
ATOM 1693 C C . ALA A 1 208 ? 18.062 15.211 -8.227 1 74.19 208 ALA A C 1
ATOM 1695 O O . ALA A 1 208 ? 17.891 14.078 -8.688 1 74.19 208 ALA A O 1
ATOM 1696 N N . PHE A 1 209 ? 18.422 15.375 -7.027 1 76.94 209 PHE A N 1
ATOM 1697 C CA . PHE A 1 209 ? 18.703 14.273 -6.113 1 76.94 209 PHE A CA 1
ATOM 1698 C C . PHE A 1 209 ? 17.438 13.469 -5.836 1 76.94 209 PHE A C 1
ATOM 1700 O O . PHE A 1 209 ? 17.484 12.242 -5.762 1 76.94 209 PHE A O 1
ATOM 1707 N N . VAL A 1 210 ? 16.328 14.156 -5.762 1 77.81 210 VAL A N 1
ATOM 1708 C CA . VAL A 1 210 ? 15.07 13.484 -5.496 1 77.81 210 VAL A CA 1
ATOM 1709 C C . VAL A 1 210 ? 14.672 12.625 -6.699 1 77.81 210 VAL A C 1
ATOM 1711 O O . VAL A 1 210 ? 14.25 11.477 -6.539 1 77.81 210 VAL A O 1
ATOM 1714 N N . ILE A 1 211 ? 14.945 13.227 -7.82 1 80.94 211 ILE A N 1
ATOM 1715 C CA . ILE A 1 211 ? 14.586 12.508 -9.039 1 80.94 211 ILE A CA 1
ATOM 1716 C C . ILE A 1 211 ? 15.453 11.258 -9.18 1 80.94 211 ILE A C 1
ATOM 1718 O O . ILE A 1 211 ? 14.945 10.172 -9.477 1 80.94 211 ILE A O 1
ATOM 1722 N N . ILE A 1 212 ? 16.75 11.391 -8.883 1 84.69 212 ILE A N 1
ATOM 1723 C CA . ILE A 1 212 ? 17.688 10.281 -9.023 1 84.69 212 ILE A CA 1
ATOM 1724 C C . ILE A 1 212 ? 17.344 9.18 -8.031 1 84.69 212 ILE A C 1
ATOM 1726 O O . ILE A 1 212 ? 17.281 8 -8.391 1 84.69 212 ILE A O 1
ATOM 1730 N N . PHE A 1 213 ? 17.078 9.516 -6.816 1 87.94 213 PHE A N 1
ATOM 1731 C CA . PHE A 1 213 ? 16.75 8.516 -5.805 1 87.94 213 PHE A CA 1
ATOM 1732 C C . PHE A 1 213 ? 15.422 7.844 -6.113 1 87.94 213 PHE A C 1
ATOM 1734 O O . PHE A 1 213 ? 15.25 6.648 -5.867 1 87.94 213 PHE A O 1
ATOM 1741 N N . THR A 1 214 ? 14.562 8.672 -6.668 1 86.38 214 THR A N 1
ATOM 1742 C CA . THR A 1 214 ? 13.273 8.109 -7.074 1 86.38 214 THR A CA 1
ATOM 1743 C C . THR A 1 214 ? 13.469 7.062 -8.172 1 86.38 214 THR A C 1
ATOM 1745 O O . THR A 1 214 ? 12.859 5.988 -8.125 1 86.38 214 THR A O 1
ATOM 1748 N N . LEU A 1 215 ? 14.305 7.328 -9.07 1 87.12 215 LEU A N 1
ATOM 1749 C CA . LEU A 1 215 ? 14.578 6.398 -10.164 1 87.12 215 LEU A CA 1
ATOM 1750 C C . LEU A 1 215 ? 15.289 5.148 -9.648 1 87.12 215 LEU A C 1
ATOM 1752 O O . LEU A 1 215 ? 15.008 4.039 -10.102 1 87.12 215 LEU A O 1
ATOM 1756 N N . ILE A 1 216 ? 16.172 5.348 -8.734 1 91.5 216 ILE A N 1
ATOM 1757 C CA . ILE A 1 216 ? 16.891 4.223 -8.141 1 91.5 216 ILE A CA 1
ATOM 1758 C C . ILE A 1 216 ? 15.914 3.326 -7.383 1 91.5 216 ILE A C 1
ATOM 1760 O O . ILE A 1 216 ? 15.992 2.1 -7.469 1 91.5 216 ILE A O 1
ATOM 1764 N N . THR A 1 217 ? 15.031 3.975 -6.672 1 91.75 217 THR A N 1
ATOM 1765 C CA . THR A 1 217 ? 14.016 3.221 -5.941 1 91.75 217 THR A CA 1
ATOM 1766 C C . THR A 1 217 ? 13.125 2.441 -6.902 1 91.75 217 THR A C 1
ATOM 1768 O O . THR A 1 217 ? 12.773 1.289 -6.641 1 91.75 217 THR A O 1
ATOM 1771 N N . PHE A 1 218 ? 12.844 3.064 -7.996 1 91.31 218 PHE A N 1
ATOM 1772 C CA . PHE A 1 218 ? 12.039 2.426 -9.023 1 91.31 218 PHE A CA 1
ATOM 1773 C C . PHE A 1 218 ? 12.734 1.184 -9.57 1 91.31 218 PHE A C 1
ATOM 1775 O O . PHE A 1 218 ? 12.117 0.123 -9.688 1 91.31 218 PHE A O 1
ATOM 1782 N N . LEU A 1 219 ? 13.961 1.295 -9.812 1 91.25 219 LEU A N 1
ATOM 1783 C CA . LEU A 1 219 ? 14.75 0.168 -10.289 1 91.25 219 LEU A CA 1
ATOM 1784 C C . LEU A 1 219 ? 14.844 -0.924 -9.227 1 91.25 219 LEU A C 1
ATOM 1786 O O . LEU A 1 219 ? 14.727 -2.111 -9.547 1 91.25 219 LEU A O 1
ATOM 1790 N N . TYR A 1 220 ? 15.023 -0.522 -8.016 1 94 220 TYR A N 1
ATOM 1791 C CA . TYR A 1 220 ? 15.117 -1.448 -6.895 1 94 220 TYR A CA 1
ATOM 1792 C C . TYR A 1 220 ? 13.867 -2.316 -6.797 1 94 220 TYR A C 1
ATOM 1794 O O . TYR A 1 220 ? 13.961 -3.543 -6.719 1 94 220 TYR A O 1
ATOM 1802 N N . PHE A 1 221 ? 12.656 -1.633 -6.809 1 92.25 221 PHE A N 1
ATOM 1803 C CA . PHE A 1 221 ? 11.492 -2.467 -6.547 1 92.25 221 PHE A CA 1
ATOM 1804 C C . PHE A 1 221 ? 11.078 -3.227 -7.801 1 92.25 221 PHE A C 1
ATOM 1806 O O . PHE A 1 221 ? 10.445 -4.281 -7.715 1 92.25 221 PHE A O 1
ATOM 1813 N N . THR A 1 222 ? 11.461 -2.789 -9.031 1 91.56 222 THR A N 1
ATOM 1814 C CA . THR A 1 222 ? 11.156 -3.537 -10.25 1 91.56 222 THR A CA 1
ATOM 1815 C C . THR A 1 222 ? 11.992 -4.816 -10.312 1 91.56 222 THR A C 1
ATOM 1817 O O . THR A 1 222 ? 11.445 -5.906 -10.492 1 91.56 222 THR A O 1
ATOM 1820 N N . VAL A 1 223 ? 13.25 -4.684 -10.078 1 93.62 223 VAL A N 1
ATOM 1821 C CA . VAL A 1 223 ? 14.141 -5.836 -10.125 1 93.62 223 VAL A CA 1
ATOM 1822 C C . VAL A 1 223 ? 13.875 -6.75 -8.93 1 93.62 223 VAL A C 1
ATOM 1824 O O . VAL A 1 223 ? 13.828 -7.977 -9.078 1 93.62 223 VAL A O 1
ATOM 1827 N N . GLY A 1 224 ? 13.75 -6.145 -7.801 1 94.38 224 GLY A N 1
ATOM 1828 C CA . GLY A 1 224 ? 13.461 -6.93 -6.609 1 94.38 224 GLY A CA 1
ATOM 1829 C C . GLY A 1 224 ? 12.195 -7.754 -6.727 1 94.38 224 GLY A C 1
ATOM 1830 O O . GLY A 1 224 ? 12.195 -8.945 -6.406 1 94.38 224 GLY A O 1
ATOM 1831 N N . LEU A 1 225 ? 11.156 -7.137 -7.184 1 94.12 225 LEU A N 1
ATOM 1832 C CA . LEU A 1 225 ? 9.875 -7.828 -7.328 1 94.12 225 LEU A CA 1
ATOM 1833 C C . LEU A 1 225 ? 9.953 -8.898 -8.414 1 94.12 225 LEU A C 1
ATOM 1835 O O . LEU A 1 225 ? 9.32 -9.945 -8.305 1 94.12 225 LEU A O 1
ATOM 1839 N N . ALA A 1 226 ? 10.695 -8.625 -9.438 1 94.06 226 ALA A N 1
ATOM 1840 C CA . ALA A 1 226 ? 10.906 -9.633 -10.469 1 94.06 226 ALA A CA 1
ATOM 1841 C C . ALA A 1 226 ? 11.57 -10.883 -9.883 1 94.06 226 ALA A C 1
ATOM 1843 O O . ALA A 1 226 ? 11.141 -12.008 -10.156 1 94.06 226 ALA A O 1
ATOM 1844 N N . LEU A 1 227 ? 12.516 -10.688 -9.086 1 93 227 LEU A N 1
ATOM 1845 C CA . LEU A 1 227 ? 13.25 -11.797 -8.484 1 93 227 LEU A CA 1
ATOM 1846 C C . LEU A 1 227 ? 12.375 -12.562 -7.508 1 93 227 LEU A C 1
ATOM 1848 O O . LEU A 1 227 ? 12.383 -13.797 -7.5 1 93 227 LEU A O 1
ATOM 1852 N N . VAL A 1 228 ? 11.594 -11.82 -6.77 1 87.81 228 VAL A N 1
ATOM 1853 C CA . VAL A 1 228 ? 10.734 -12.461 -5.781 1 87.81 228 VAL A CA 1
ATOM 1854 C C . VAL A 1 228 ? 9.609 -13.219 -6.48 1 87.81 228 VAL A C 1
ATOM 1856 O O . VAL A 1 228 ? 9.219 -14.305 -6.055 1 87.81 228 VAL A O 1
ATOM 1859 N N . SER A 1 229 ? 9.117 -12.68 -7.52 1 84.94 229 SER A N 1
ATOM 1860 C CA . SER A 1 229 ? 8.023 -13.289 -8.258 1 84.94 229 SER A CA 1
ATOM 1861 C C . SER A 1 229 ? 8.461 -14.594 -8.914 1 84.94 229 SER A C 1
ATOM 1863 O O . SER A 1 229 ? 7.652 -15.508 -9.102 1 84.94 229 SER A O 1
ATOM 1865 N N . SER A 1 230 ? 9.664 -14.703 -9.266 1 81.44 230 SER A N 1
ATOM 1866 C CA . SER A 1 230 ? 10.18 -15.906 -9.906 1 81.44 230 SER A CA 1
ATOM 1867 C C . SER A 1 230 ? 10.305 -17.062 -8.914 1 81.44 230 SER A C 1
ATOM 1869 O O . SER A 1 230 ? 10.352 -18.219 -9.305 1 81.44 230 SER A O 1
ATOM 1871 N N . ALA A 1 231 ? 10.414 -16.672 -7.703 1 73.12 231 ALA A N 1
ATOM 1872 C CA . ALA A 1 231 ? 10.57 -17.703 -6.676 1 73.12 231 ALA A CA 1
ATOM 1873 C C . ALA A 1 231 ? 9.219 -18.281 -6.254 1 73.12 231 ALA A C 1
ATOM 1875 O O . ALA A 1 231 ? 9.156 -19.328 -5.625 1 73.12 231 ALA A O 1
ATOM 1876 N N . LEU A 1 232 ? 8.148 -17.516 -6.539 1 61.09 232 LEU A N 1
ATOM 1877 C CA . LEU A 1 232 ? 6.82 -18 -6.18 1 61.09 232 LEU A CA 1
ATOM 1878 C C . LEU A 1 232 ? 6.219 -18.828 -7.312 1 61.09 232 LEU A C 1
ATOM 1880 O O . LEU A 1 232 ? 6.434 -18.531 -8.492 1 61.09 232 LEU A O 1
ATOM 1884 N N . PHE B 1 1 ? 6.914 -0.734 -20.531 1 79.75 1 PHE B N 1
ATOM 1885 C CA . PHE B 1 1 ? 7.461 0.612 -20.391 1 79.75 1 PHE B CA 1
ATOM 1886 C C . PHE B 1 1 ? 6.547 1.636 -21.047 1 79.75 1 PHE B C 1
ATOM 1888 O O . PHE B 1 1 ? 6.238 2.674 -20.469 1 79.75 1 PHE B O 1
ATOM 1895 N N . VAL B 1 2 ? 6.012 1.321 -22.125 1 86.25 2 VAL B N 1
ATOM 1896 C CA . VAL B 1 2 ? 5.113 2.238 -22.828 1 86.25 2 VAL B CA 1
ATOM 1897 C C . VAL B 1 2 ? 3.854 2.461 -22 1 86.25 2 VAL B C 1
ATOM 1899 O O . VAL B 1 2 ? 3.352 3.584 -21.906 1 86.25 2 VAL B O 1
ATOM 1902 N N . TYR B 1 3 ? 3.438 1.445 -21.453 1 89.62 3 TYR B N 1
ATOM 1903 C CA . TYR B 1 3 ? 2.256 1.531 -20.609 1 89.62 3 TYR B CA 1
ATOM 1904 C C . TYR B 1 3 ? 2.496 2.467 -19.438 1 89.62 3 TYR B C 1
ATOM 1906 O O . TYR B 1 3 ? 1.625 3.264 -19.078 1 89.62 3 TYR B O 1
ATOM 1914 N N . LEU B 1 4 ? 3.641 2.406 -18.891 1 91.12 4 LEU B N 1
ATOM 1915 C CA . LEU B 1 4 ? 3.994 3.26 -17.766 1 91.12 4 LEU B CA 1
ATOM 1916 C C . LEU B 1 4 ? 4.082 4.719 -18.188 1 91.12 4 LEU B C 1
ATOM 1918 O O . LEU B 1 4 ? 3.602 5.609 -17.484 1 91.12 4 LEU B O 1
ATOM 1922 N N . LEU B 1 5 ? 4.715 4.953 -19.328 1 90.56 5 LEU B N 1
ATOM 1923 C CA . LEU B 1 5 ? 4.863 6.312 -19.828 1 90.56 5 LEU B CA 1
ATOM 1924 C C . LEU B 1 5 ? 3.502 6.922 -20.141 1 90.56 5 LEU B C 1
ATOM 1926 O O . LEU B 1 5 ? 3.266 8.102 -19.859 1 90.56 5 LEU B O 1
ATOM 1930 N N . PHE B 1 6 ? 2.658 6.059 -20.703 1 92.12 6 PHE B N 1
ATOM 1931 C CA . PHE B 1 6 ? 1.307 6.516 -21 1 92.12 6 PHE B CA 1
ATOM 1932 C C . PHE B 1 6 ? 0.571 6.91 -19.719 1 92.12 6 PHE B C 1
ATOM 1934 O O . PHE B 1 6 ? -0.054 7.973 -19.672 1 92.12 6 PHE B O 1
ATOM 1941 N N . GLY B 1 7 ? 0.62 6.074 -18.781 1 91.69 7 GLY B N 1
ATOM 1942 C CA . GLY B 1 7 ? -0.012 6.398 -17.516 1 91.69 7 GLY B CA 1
ATOM 1943 C C . GLY B 1 7 ? 0.528 7.672 -16.891 1 91.69 7 GLY B C 1
ATOM 1944 O O . GLY B 1 7 ? -0.235 8.484 -16.375 1 91.69 7 GLY B O 1
ATOM 1945 N N . ALA B 1 8 ? 1.824 7.844 -16.938 1 91.62 8 ALA B N 1
ATOM 1946 C CA . ALA B 1 8 ? 2.467 9.016 -16.359 1 91.62 8 ALA B CA 1
ATOM 1947 C C . ALA B 1 8 ? 1.989 10.297 -17.031 1 91.62 8 ALA B C 1
ATOM 1949 O O . ALA B 1 8 ? 1.685 11.289 -16.359 1 91.62 8 ALA B O 1
ATOM 1950 N N . ALA B 1 9 ? 1.932 10.281 -18.312 1 89.88 9 ALA B N 1
ATOM 1951 C CA . ALA B 1 9 ? 1.498 11.445 -19.062 1 89.88 9 ALA B CA 1
ATOM 1952 C C . ALA B 1 9 ? 0.054 11.812 -18.734 1 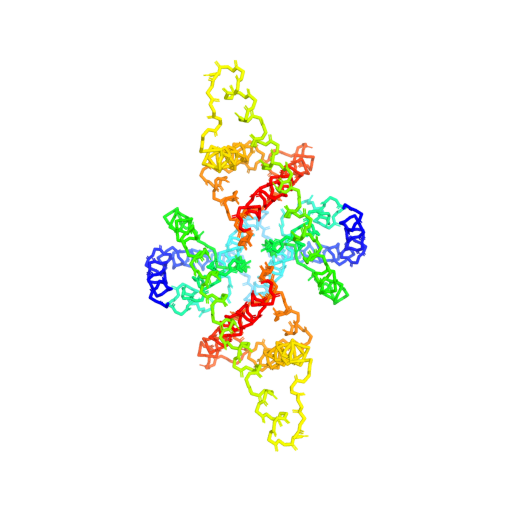89.88 9 ALA B C 1
ATOM 1954 O O . ALA B 1 9 ? -0.272 12.992 -18.562 1 89.88 9 ALA B O 1
ATOM 1955 N N . VAL B 1 10 ? -0.762 10.828 -18.672 1 91.5 10 VAL B N 1
ATOM 1956 C CA . VAL B 1 10 ? -2.178 11.07 -18.422 1 91.5 10 VAL B CA 1
ATOM 1957 C C . VAL B 1 10 ? -2.355 11.609 -17 1 91.5 10 VAL B C 1
ATOM 1959 O O . VAL B 1 10 ? -3.061 12.602 -16.781 1 91.5 10 VAL B O 1
ATOM 1962 N N . PHE B 1 11 ? -1.717 11 -16.031 1 90 11 PHE B N 1
ATOM 1963 C CA . PHE B 1 11 ? -1.854 11.453 -14.648 1 90 11 PHE B CA 1
ATOM 1964 C C . PHE B 1 11 ? -1.309 12.867 -14.492 1 90 11 PHE B C 1
ATOM 1966 O O . PHE B 1 11 ? -1.881 13.68 -13.758 1 90 11 PHE B O 1
ATOM 1973 N N . GLN B 1 12 ? -0.187 13.078 -15.102 1 88.81 12 GLN B N 1
ATOM 1974 C CA . GLN B 1 12 ? 0.365 14.43 -15.023 1 88.81 12 GLN B CA 1
ATOM 1975 C C . GLN B 1 12 ? -0.634 15.461 -15.539 1 88.81 12 GLN B C 1
ATOM 1977 O O . GLN B 1 12 ? -0.844 16.5 -14.906 1 88.81 12 GLN B O 1
ATOM 1982 N N . THR B 1 13 ? -1.229 15.156 -16.672 1 87.75 13 THR B N 1
ATOM 1983 C CA . THR B 1 13 ? -2.16 16.078 -17.312 1 87.75 13 THR B CA 1
ATOM 1984 C C . THR B 1 13 ? -3.4 16.281 -16.438 1 87.75 13 THR B C 1
ATOM 1986 O O . THR B 1 13 ? -3.881 17.406 -16.281 1 87.75 13 THR B O 1
ATOM 1989 N N . ILE B 1 14 ? -3.885 15.281 -15.82 1 87.06 14 ILE B N 1
ATOM 1990 C CA . ILE B 1 14 ? -5.148 15.32 -15.102 1 87.06 14 ILE B CA 1
ATOM 1991 C C . ILE B 1 14 ? -4.93 15.922 -13.711 1 87.06 14 ILE B C 1
ATOM 1993 O O . ILE B 1 14 ? -5.781 16.656 -13.203 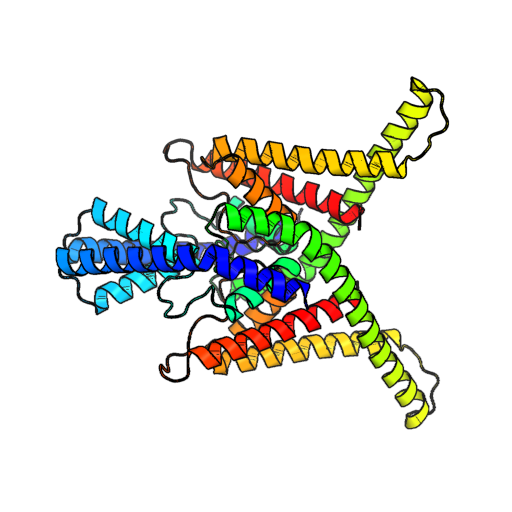1 87.06 14 ILE B O 1
ATOM 1997 N N . GLU B 1 15 ? -3.801 15.617 -13.109 1 86.88 15 GLU B N 1
ATOM 1998 C CA . GLU B 1 15 ? -3.646 15.914 -11.688 1 86.88 15 GLU B CA 1
ATOM 1999 C C . GLU B 1 15 ? -2.811 17.172 -11.484 1 86.88 15 GLU B C 1
ATOM 2001 O O . GLU B 1 15 ? -2.871 17.797 -10.422 1 86.88 15 GLU B O 1
ATOM 2006 N N . SER B 1 16 ? -1.999 17.594 -12.383 1 81.25 16 SER B N 1
ATOM 2007 C CA . SER B 1 16 ? -1.077 18.703 -12.195 1 81.25 16 SER B CA 1
ATOM 2008 C C . SER B 1 16 ? -1.829 20 -11.906 1 81.25 16 SER B C 1
ATOM 2010 O O . SER B 1 16 ? -1.409 20.797 -11.062 1 81.25 16 SER B O 1
ATOM 2012 N N . GLY B 1 17 ? -2.932 20.172 -12.625 1 76.69 17 GLY B N 1
ATOM 2013 C CA . GLY B 1 17 ? -3.721 21.375 -12.406 1 76.69 17 GLY B CA 1
ATOM 2014 C C . GLY B 1 17 ? -4.277 21.469 -10.992 1 76.69 17 GLY B C 1
ATOM 2015 O O . GLY B 1 17 ? -4.207 22.531 -10.367 1 76.69 17 GLY B O 1
ATOM 2016 N N . GLU B 1 18 ? -4.828 20.406 -10.539 1 78.25 18 GLU B N 1
ATOM 2017 C CA . GLU B 1 18 ? -5.391 20.375 -9.195 1 78.25 18 GLU B CA 1
ATOM 2018 C C . GLU B 1 18 ? -4.312 20.594 -8.141 1 78.25 18 GLU B C 1
ATOM 2020 O O . GLU B 1 18 ? -4.543 21.281 -7.145 1 78.25 18 GLU B O 1
ATOM 2025 N N . GLU B 1 19 ? -3.16 20.031 -8.359 1 78 19 GLU B N 1
ATOM 2026 C CA . GLU B 1 19 ? -2.055 20.234 -7.43 1 78 19 GLU B CA 1
ATOM 2027 C C . GLU B 1 19 ? -1.688 21.703 -7.316 1 78 19 GLU B C 1
ATOM 2029 O O . GLU B 1 19 ? -1.502 22.219 -6.211 1 78 19 GLU B O 1
ATOM 2034 N N . ARG B 1 20 ? -1.568 22.328 -8.406 1 77.19 20 ARG B N 1
ATOM 2035 C CA . ARG B 1 20 ? -1.206 23.734 -8.414 1 77.19 20 ARG B CA 1
ATOM 2036 C C . ARG B 1 20 ? -2.262 24.578 -7.703 1 77.19 20 ARG B C 1
ATOM 2038 O O . ARG B 1 20 ? -1.931 25.484 -6.938 1 77.19 20 ARG B O 1
ATOM 2045 N N . ARG B 1 21 ? -3.463 24.25 -7.945 1 77.44 21 ARG B N 1
ATOM 2046 C CA . ARG B 1 21 ? -4.559 24.984 -7.324 1 77.44 21 ARG B CA 1
ATOM 2047 C C . ARG B 1 21 ? -4.531 24.828 -5.805 1 77.44 21 ARG B C 1
ATOM 2049 O O . ARG B 1 21 ? -4.66 25.812 -5.07 1 77.44 21 ARG B O 1
ATOM 2056 N N . GLU B 1 22 ? -4.371 23.594 -5.383 1 75.25 22 GLU B N 1
ATOM 2057 C CA . GLU B 1 22 ? -4.371 23.312 -3.951 1 75.25 22 GLU B CA 1
ATOM 2058 C C . GLU B 1 22 ? -3.16 23.938 -3.268 1 75.25 22 GLU B C 1
ATOM 2060 O O . GLU B 1 22 ? -3.256 24.406 -2.129 1 75.25 22 GLU B O 1
ATOM 2065 N N . ARG B 1 23 ? -2.07 23.906 -3.914 1 75.19 23 ARG B N 1
ATOM 2066 C CA . ARG B 1 23 ? -0.87 24.531 -3.363 1 75.19 23 ARG B CA 1
ATOM 2067 C C . ARG B 1 23 ? -1.059 26.031 -3.189 1 75.19 23 ARG B C 1
ATOM 2069 O O . ARG B 1 23 ? -0.663 26.594 -2.168 1 75.19 23 ARG B O 1
ATOM 2076 N N . HIS B 1 24 ? -1.627 26.594 -4.215 1 76.12 24 HIS B N 1
ATOM 2077 C CA . HIS B 1 24 ? -1.886 28.031 -4.141 1 76.12 24 HIS B CA 1
ATOM 2078 C C . HIS B 1 24 ? -2.857 28.359 -3.012 1 76.12 24 HIS B C 1
ATOM 2080 O O . HIS B 1 24 ? -2.672 29.344 -2.291 1 76.12 24 HIS B O 1
ATOM 2086 N N . HIS B 1 25 ? -3.896 27.562 -2.936 1 76.31 25 HIS B N 1
ATOM 2087 C CA . HIS B 1 25 ? -4.871 27.766 -1.868 1 76.31 25 HIS B CA 1
ATOM 2088 C C . HIS B 1 25 ? -4.215 27.641 -0.496 1 76.31 25 HIS B C 1
ATOM 2090 O O . HIS B 1 25 ? -4.488 28.453 0.397 1 76.31 25 HIS B O 1
ATOM 2096 N N . PHE B 1 26 ? -3.393 26.641 -0.368 1 74.12 26 PHE B N 1
ATOM 2097 C CA . PHE B 1 26 ? -2.705 26.438 0.901 1 74.12 26 PHE B CA 1
ATOM 2098 C C . PHE B 1 26 ? -1.823 27.641 1.236 1 74.12 26 PHE B C 1
ATOM 2100 O O . PHE B 1 26 ? -1.785 28.078 2.385 1 74.12 26 PHE B O 1
ATOM 2107 N N . GLU B 1 27 ? -1.104 28.109 0.336 1 76.06 27 GLU B N 1
ATOM 2108 C CA . GLU B 1 27 ? -0.242 29.266 0.551 1 76.06 27 GLU B CA 1
ATOM 2109 C C . GLU B 1 27 ? -1.058 30.5 0.926 1 76.06 27 GLU B C 1
ATOM 2111 O O . GLU B 1 27 ? -0.63 31.312 1.756 1 76.06 27 GLU B O 1
ATOM 2116 N N . PHE B 1 28 ? -2.174 30.594 0.313 1 77.75 28 PHE B N 1
ATOM 2117 C CA . PHE B 1 28 ? -3.064 31.719 0.618 1 77.75 28 PHE B CA 1
ATOM 2118 C C . PHE B 1 28 ? -3.537 31.641 2.066 1 77.75 28 PHE B C 1
ATOM 2120 O O . PHE B 1 28 ? -3.516 32.656 2.777 1 77.75 28 PHE B O 1
ATOM 2127 N N . VAL B 1 29 ? -3.971 30.484 2.527 1 75.25 29 VAL B N 1
ATOM 2128 C CA . VAL B 1 29 ? -4.445 30.312 3.895 1 75.25 29 VAL B CA 1
ATOM 2129 C C . VAL B 1 29 ? -3.307 30.578 4.875 1 75.25 29 VAL B C 1
ATOM 2131 O O . VAL B 1 29 ? -3.506 31.219 5.902 1 75.25 29 VAL B O 1
ATOM 2134 N N . ARG B 1 30 ? -2.211 30 4.551 1 75.56 30 ARG B N 1
ATOM 2135 C CA . ARG B 1 30 ? -1.023 30.172 5.379 1 75.56 30 ARG B CA 1
ATOM 2136 C C . ARG B 1 30 ? -0.684 31.656 5.535 1 75.56 30 ARG B C 1
ATOM 2138 O O . ARG B 1 30 ? -0.464 32.125 6.648 1 75.56 30 ARG B O 1
ATOM 2145 N N . GLN B 1 31 ? -0.646 32.406 4.5 1 78.94 31 GLN B N 1
ATOM 2146 C CA . GLN B 1 31 ? -0.301 33.812 4.512 1 78.94 31 GLN B CA 1
ATOM 2147 C C . GLN B 1 31 ? -1.354 34.625 5.258 1 78.94 31 GLN B C 1
ATOM 2149 O O . GLN B 1 31 ? -1.019 35.594 5.984 1 78.94 31 GLN B O 1
ATOM 2154 N N . ASN B 1 32 ? -2.555 34.312 5.031 1 79.81 32 ASN B N 1
ATOM 2155 C CA . ASN B 1 32 ? -3.635 35 5.727 1 79.81 32 ASN B CA 1
ATOM 2156 C C . ASN B 1 32 ? -3.52 34.844 7.242 1 79.81 32 ASN B C 1
ATOM 2158 O O . ASN B 1 32 ? -3.781 35.781 7.988 1 79.81 32 ASN B O 1
ATOM 2162 N N . LEU B 1 33 ? -3.186 33.719 7.691 1 76 33 LEU B N 1
ATOM 2163 C CA . LEU B 1 33 ? -3.041 33.438 9.117 1 76 33 LEU B CA 1
ATOM 2164 C C . LEU B 1 33 ? -1.859 34.188 9.695 1 76 33 LEU B C 1
ATOM 2166 O O . LEU B 1 33 ? -1.952 34.75 10.797 1 76 33 LEU B O 1
ATOM 2170 N N . ILE B 1 34 ? -0.767 34.156 8.969 1 77.25 34 ILE B N 1
ATOM 2171 C CA . ILE B 1 34 ? 0.43 34.875 9.398 1 77.25 34 ILE B CA 1
ATOM 2172 C C . ILE B 1 34 ? 0.126 36.375 9.531 1 77.25 34 ILE B C 1
ATOM 2174 O O . ILE B 1 34 ? 0.522 37 10.508 1 77.25 34 ILE B O 1
ATOM 2178 N N . GLU B 1 35 ? -0.572 36.844 8.594 1 81.5 35 GLU B N 1
ATOM 2179 C CA . GLU B 1 35 ? -0.886 38.25 8.586 1 81.5 35 GLU B CA 1
ATOM 2180 C C . GLU B 1 35 ? -1.943 38.594 9.625 1 81.5 35 GLU B C 1
ATOM 2182 O O . GLU B 1 35 ? -1.83 39.625 10.32 1 81.5 35 GLU B O 1
ATOM 2187 N N . LYS B 1 36 ? -2.914 37.75 9.719 1 81.56 36 LYS B N 1
ATOM 2188 C CA . LYS B 1 36 ? -4.035 38.031 10.609 1 81.56 36 LYS B CA 1
ATOM 2189 C C . LYS B 1 36 ? -3.605 37.969 12.07 1 81.56 36 LYS B C 1
ATOM 2191 O O . LYS B 1 36 ? -4.031 38.781 12.891 1 81.56 36 LYS B O 1
ATOM 2196 N N . TYR B 1 37 ? -2.758 37.031 12.445 1 81.44 37 TYR B N 1
ATOM 2197 C CA . TYR B 1 37 ? -2.414 36.812 13.844 1 81.44 37 TYR B CA 1
ATOM 2198 C C . TYR B 1 37 ? -0.957 37.188 14.109 1 81.44 37 TYR B C 1
ATOM 2200 O O . TYR B 1 37 ? -0.468 37.031 15.234 1 81.44 37 TYR B O 1
ATOM 2208 N N . ASN B 1 38 ? -0.272 37.688 13.109 1 80.69 38 ASN B N 1
ATOM 2209 C CA . ASN B 1 38 ? 1.122 38.125 13.203 1 80.69 38 ASN B CA 1
ATOM 2210 C C . ASN B 1 38 ? 2.004 37 13.758 1 80.69 38 ASN B C 1
ATOM 2212 O O . ASN B 1 38 ? 2.77 37.219 14.703 1 80.69 38 ASN B O 1
ATOM 2216 N N . ILE B 1 39 ? 1.749 35.875 13.258 1 79.25 39 ILE B N 1
ATOM 2217 C CA . ILE B 1 39 ? 2.512 34.719 13.688 1 79.25 39 ILE B CA 1
ATOM 2218 C C . ILE B 1 39 ? 3.91 34.781 13.078 1 79.25 39 ILE B C 1
ATOM 2220 O O . ILE B 1 39 ? 4.07 35.125 11.906 1 79.25 39 ILE B O 1
ATOM 2224 N N . SER B 1 40 ? 4.914 34.531 13.914 1 78.94 40 SER B N 1
ATOM 2225 C CA . SER B 1 40 ? 6.281 34.469 13.414 1 78.94 40 SER B CA 1
ATOM 2226 C C . SER B 1 40 ? 6.469 33.312 12.453 1 78.94 40 SER B C 1
ATOM 2228 O O . SER B 1 40 ? 5.809 32.281 12.586 1 78.94 40 SER B O 1
ATOM 2230 N N . GLU B 1 41 ? 7.254 33.438 11.438 1 77.69 41 GLU B N 1
ATOM 2231 C CA . GLU B 1 41 ? 7.539 32.406 10.461 1 77.69 41 GLU B CA 1
ATOM 2232 C C . GLU B 1 41 ? 8.094 31.141 11.133 1 77.69 41 GLU B C 1
ATOM 2234 O O . GLU B 1 41 ? 7.789 30.016 10.719 1 77.69 41 GLU B O 1
ATOM 2239 N N . LYS B 1 42 ? 8.828 31.375 12.172 1 77.5 42 LYS B N 1
ATOM 2240 C CA . LYS B 1 42 ? 9.406 30.25 12.891 1 77.5 42 LYS B CA 1
ATOM 2241 C C . LYS B 1 42 ? 8.328 29.422 13.594 1 77.5 42 LYS B C 1
ATOM 2243 O O . LYS B 1 42 ? 8.32 28.203 13.508 1 77.5 42 LYS B O 1
ATOM 2248 N N . ASP B 1 43 ? 7.426 30.125 14.25 1 76.56 43 ASP B N 1
ATOM 2249 C CA . ASP B 1 43 ? 6.355 29.453 14.969 1 76.56 43 ASP B CA 1
ATOM 2250 C C . ASP B 1 43 ? 5.402 28.734 14.008 1 76.56 43 ASP B C 1
ATOM 2252 O O . ASP B 1 43 ? 4.906 27.656 14.305 1 76.56 43 ASP B O 1
ATOM 2256 N N . MET B 1 44 ? 5.246 29.344 12.883 1 76.81 44 MET B N 1
ATOM 2257 C CA . MET B 1 44 ? 4.383 28.734 11.875 1 76.81 44 MET B CA 1
ATOM 2258 C C . MET B 1 44 ? 5.02 27.469 11.305 1 76.81 44 MET B C 1
ATOM 2260 O O . MET B 1 44 ? 4.344 26.453 11.133 1 76.81 44 MET B O 1
ATOM 2264 N N . ARG B 1 45 ? 6.25 27.5 11.016 1 74.5 45 ARG B N 1
ATOM 2265 C CA . ARG B 1 45 ? 6.961 26.344 10.508 1 74.5 45 ARG B CA 1
ATOM 2266 C C . ARG B 1 45 ? 6.949 25.203 11.523 1 74.5 45 ARG B C 1
ATOM 2268 O O . ARG B 1 45 ? 6.785 24.031 11.156 1 74.5 45 ARG B O 1
ATOM 2275 N N . ASN B 1 46 ? 7.129 25.516 12.805 1 75.06 46 ASN B N 1
ATOM 2276 C CA . ASN B 1 46 ? 7.078 24.5 13.852 1 75.06 46 ASN B CA 1
ATOM 2277 C C . ASN B 1 46 ? 5.699 23.859 13.938 1 75.06 46 ASN B C 1
ATOM 2279 O O . ASN B 1 46 ? 5.586 22.656 14.141 1 75.06 46 ASN B O 1
ATOM 2283 N N . LEU B 1 47 ? 4.773 24.766 13.797 1 73.75 47 LEU B N 1
ATOM 2284 C CA . LEU B 1 47 ? 3.404 24.266 13.828 1 73.75 47 LEU B CA 1
ATOM 2285 C C . LEU B 1 47 ? 3.156 23.297 12.672 1 73.75 47 LEU B C 1
ATOM 2287 O O . LEU B 1 47 ? 2.602 22.219 12.859 1 73.75 47 LEU B O 1
ATOM 2291 N N . PHE B 1 48 ? 3.641 23.641 11.547 1 73.69 48 PHE B N 1
ATOM 2292 C CA . PHE B 1 48 ? 3.467 22.828 10.352 1 73.69 48 PHE B CA 1
ATOM 2293 C C . PHE B 1 48 ? 4.18 21.5 10.5 1 73.69 48 PHE B C 1
ATOM 2295 O O . PHE B 1 48 ? 3.652 20.453 10.102 1 73.69 48 PHE B O 1
ATOM 2302 N N . LYS B 1 49 ? 5.27 21.531 11.039 1 70.06 49 LYS B N 1
ATOM 2303 C CA . LYS B 1 49 ? 6.039 20.312 11.25 1 70.06 49 LYS B CA 1
ATOM 2304 C C . LYS B 1 49 ? 5.324 19.375 12.211 1 70.06 49 LYS B C 1
ATOM 2306 O O . LYS B 1 49 ? 5.266 18.156 11.984 1 70.06 49 LYS B O 1
ATOM 2311 N N . GLU B 1 50 ? 4.789 19.953 13.242 1 69.62 50 GLU B N 1
ATOM 2312 C CA . GLU B 1 50 ? 4.09 19.141 14.242 1 69.62 50 GLU B CA 1
ATOM 2313 C C . GLU B 1 50 ? 2.811 18.547 13.672 1 69.62 50 GLU B C 1
ATOM 2315 O O . GLU B 1 50 ? 2.48 17.391 13.953 1 69.62 50 GLU B O 1
ATOM 2320 N N . ILE B 1 51 ? 2.166 19.359 12.844 1 71.31 51 ILE B N 1
ATOM 2321 C CA . ILE B 1 51 ? 0.927 18.891 12.234 1 71.31 51 ILE B CA 1
ATOM 2322 C C . ILE B 1 51 ? 1.236 17.781 11.227 1 71.31 51 ILE B C 1
ATOM 2324 O O . ILE B 1 51 ? 0.538 16.766 11.18 1 71.31 51 ILE B O 1
ATOM 2328 N N . SER B 1 52 ? 2.254 18 10.461 1 67.12 52 SER B N 1
ATOM 2329 C CA . SER B 1 52 ? 2.676 16.984 9.5 1 67.12 52 SER B CA 1
ATOM 2330 C C . SER B 1 52 ? 2.994 15.664 10.188 1 67.12 52 SER B C 1
ATOM 2332 O O . SER B 1 52 ? 2.605 14.594 9.703 1 67.12 52 SER B O 1
ATOM 2334 N N . LYS B 1 53 ? 3.68 15.773 11.25 1 65.31 53 LYS B N 1
ATOM 2335 C CA . LYS B 1 53 ? 4.012 14.586 12.031 1 65.31 53 LYS B CA 1
ATOM 2336 C C . LYS B 1 53 ? 2.752 13.891 12.539 1 65.31 53 LYS B C 1
ATOM 2338 O O . LYS B 1 53 ? 2.637 12.664 12.469 1 65.31 53 LYS B O 1
ATOM 2343 N N . ALA B 1 54 ? 1.79 14.688 13.023 1 65.56 54 ALA B N 1
ATOM 2344 C CA . ALA B 1 54 ? 0.541 14.156 13.562 1 65.56 54 ALA B CA 1
ATOM 2345 C C . ALA B 1 54 ? -0.262 13.438 12.484 1 65.56 54 ALA B C 1
ATOM 2347 O O . ALA B 1 54 ? -0.865 12.391 12.742 1 65.56 54 ALA B O 1
ATOM 2348 N N . ILE B 1 55 ? -0.206 13.961 11.305 1 64.25 55 ILE B N 1
ATOM 2349 C CA . ILE B 1 55 ? -0.948 13.383 10.188 1 64.25 55 ILE B CA 1
ATOM 2350 C C . ILE B 1 55 ? -0.263 12.102 9.727 1 64.25 55 ILE B C 1
ATOM 2352 O O . ILE B 1 55 ? -0.923 11.078 9.516 1 64.25 55 ILE B O 1
ATOM 2356 N N . ASP B 1 56 ? 1.064 12.211 9.609 1 60.91 56 ASP B N 1
ATOM 2357 C CA . ASP B 1 56 ? 1.833 11.047 9.18 1 60.91 56 ASP B CA 1
ATOM 2358 C C . ASP B 1 56 ? 1.648 9.883 10.148 1 60.91 56 ASP B C 1
ATOM 2360 O O . ASP B 1 56 ? 1.598 8.727 9.727 1 60.91 56 ASP B O 1
ATOM 2364 N N . GLU B 1 57 ? 1.541 10.305 11.391 1 60.69 57 GLU B N 1
ATOM 2365 C CA . GLU B 1 57 ? 1.407 9.266 12.406 1 60.69 57 GLU B CA 1
ATOM 2366 C C . GLU B 1 57 ? -0.059 8.922 12.664 1 60.69 57 GLU B C 1
ATOM 2368 O O . GLU B 1 57 ? -0.368 8.031 13.453 1 60.69 57 GLU B O 1
ATOM 2373 N N . GLY B 1 58 ? -1.015 9.633 11.977 1 59.12 58 GLY B N 1
ATOM 2374 C CA . GLY B 1 58 ? -2.422 9.266 11.93 1 59.12 58 GLY B CA 1
ATOM 2375 C C . GLY B 1 58 ? -3.195 9.711 13.156 1 59.12 58 GLY B C 1
ATOM 2376 O O . GLY B 1 58 ? -4.25 9.156 13.469 1 59.12 58 GLY B O 1
ATOM 2377 N N . TYR B 1 59 ? -2.604 10.5 14.016 1 59.72 59 TYR B N 1
ATOM 2378 C CA . TYR B 1 59 ? -3.361 10.883 15.203 1 59.72 59 TYR B CA 1
ATOM 2379 C C . TYR B 1 59 ? -3.891 12.305 15.07 1 59.72 59 TYR B C 1
ATOM 2381 O O . TYR B 1 59 ? -4.414 12.867 16.031 1 59.72 59 TYR B O 1
ATOM 2389 N N . PHE B 1 60 ? -3.73 12.742 13.859 1 59.91 60 PHE B N 1
ATOM 2390 C CA . PHE B 1 60 ? -4.238 14.094 13.664 1 59.91 60 PHE B CA 1
ATOM 2391 C C . PHE B 1 60 ? -5.762 14.109 13.688 1 59.91 60 PHE B C 1
ATOM 2393 O O . PHE B 1 60 ? -6.406 13.375 12.922 1 59.91 60 PHE B O 1
ATOM 2400 N N . ASP B 1 61 ? -6.336 14.898 14.531 1 56.56 61 ASP B N 1
ATOM 2401 C CA . ASP B 1 61 ? -7.762 15.211 14.633 1 56.56 61 ASP B CA 1
ATOM 2402 C C . ASP B 1 61 ? -8.578 13.953 14.906 1 56.56 61 ASP B C 1
ATOM 2404 O O . ASP B 1 61 ? -9.672 13.789 14.359 1 56.56 61 ASP B O 1
ATOM 2408 N N . VAL B 1 62 ? -7.84 12.922 15.344 1 57.84 62 VAL B N 1
ATOM 2409 C CA . VAL B 1 62 ? -8.625 11.727 15.609 1 57.84 62 VAL B CA 1
ATOM 2410 C C . VAL B 1 62 ? -8.828 11.555 17.109 1 57.84 62 VAL B C 1
ATOM 2412 O O . VAL B 1 62 ? -7.93 11.852 17.906 1 57.84 62 VAL B O 1
ATOM 2415 N N . ASN B 1 63 ? -10.062 11.578 17.406 1 56 63 ASN B N 1
ATOM 2416 C CA . ASN B 1 63 ? -10.453 11.328 18.797 1 56 63 ASN B CA 1
ATOM 2417 C C . ASN B 1 63 ? -10.453 9.836 19.125 1 56 63 ASN B C 1
ATOM 2419 O O . ASN B 1 63 ? -11.32 9.352 19.844 1 56 63 ASN B O 1
ATOM 2423 N N . TYR B 1 64 ? -9.758 9.133 18.344 1 60.03 64 TYR B N 1
ATOM 2424 C CA . TYR B 1 64 ? -9.711 7.719 18.688 1 60.03 64 TYR B CA 1
ATOM 2425 C C . TYR B 1 64 ? -8.273 7.215 18.719 1 60.03 64 TYR B C 1
ATOM 2427 O O . TYR B 1 64 ? -7.379 7.828 18.141 1 60.03 64 TYR B O 1
ATOM 2435 N N . ASP B 1 65 ? -8.117 6.227 19.641 1 70.38 65 ASP B N 1
ATOM 2436 C CA . ASP B 1 65 ? -6.832 5.551 19.734 1 70.38 65 ASP B CA 1
ATOM 2437 C C . ASP B 1 65 ? -6.617 4.605 18.562 1 70.38 65 ASP B C 1
ATOM 2439 O O . ASP B 1 65 ? -7.281 3.572 18.453 1 70.38 65 ASP B O 1
ATOM 2443 N N . ARG B 1 66 ? -5.777 4.918 17.641 1 75.06 66 ARG B N 1
ATOM 2444 C CA . ARG B 1 66 ? -5.512 4.113 16.453 1 75.06 66 ARG B CA 1
ATOM 2445 C C . ARG B 1 66 ? -4.867 2.783 16.828 1 75.06 66 ARG B C 1
ATOM 2447 O O . ARG B 1 66 ? -5.09 1.771 16.172 1 75.06 66 ARG B O 1
ATOM 2454 N N . TRP B 1 67 ? -4.113 2.924 17.938 1 82.12 67 TRP B N 1
ATOM 2455 C CA . TRP B 1 67 ? -3.41 1.708 18.328 1 82.12 67 TRP B CA 1
ATOM 2456 C C . TRP B 1 67 ? -4.164 0.98 19.438 1 82.12 67 TRP B C 1
ATOM 2458 O O . TRP B 1 67 ? -3.553 0.376 20.328 1 82.12 67 TRP B O 1
ATOM 2468 N N . SER B 1 68 ? -5.523 1.158 19.422 1 79.56 68 SER B N 1
ATOM 2469 C CA . SER B 1 68 ? -6.348 0.249 20.219 1 79.56 68 SER B CA 1
ATOM 2470 C C . SER B 1 68 ? -6.207 -1.189 19.719 1 79.56 68 SER B C 1
ATOM 2472 O O . SER B 1 68 ? -5.555 -1.445 18.703 1 79.56 68 SER B O 1
ATOM 2474 N N . PHE B 1 69 ? -6.77 -2.096 20.484 1 83.19 69 PHE B N 1
ATOM 2475 C CA . PHE B 1 69 ? -6.641 -3.486 20.062 1 83.19 69 PHE B CA 1
ATOM 2476 C C . PHE B 1 69 ? -7.277 -3.701 18.688 1 83.19 69 PHE B C 1
ATOM 2478 O O . PHE B 1 69 ? -6.695 -4.355 17.828 1 83.19 69 PHE B O 1
ATOM 2485 N N . ALA B 1 70 ? -8.477 -3.109 18.5 1 79.94 70 ALA B N 1
ATOM 2486 C CA . ALA B 1 70 ? -9.156 -3.242 17.219 1 79.94 70 ALA B CA 1
ATOM 2487 C C . ALA B 1 70 ? -8.352 -2.592 16.094 1 79.94 70 ALA B C 1
ATOM 2489 O O . ALA B 1 70 ? -8.25 -3.141 14.992 1 79.94 70 ALA B O 1
ATOM 2490 N N . GLY B 1 71 ? -7.77 -1.441 16.422 1 83.44 71 GLY B N 1
ATOM 2491 C CA . GLY B 1 71 ? -6.93 -0.763 15.438 1 83.44 71 GLY B CA 1
ATOM 2492 C C . GLY B 1 71 ? -5.668 -1.53 15.102 1 83.44 71 GLY B C 1
ATOM 2493 O O . GLY B 1 71 ? -5.27 -1.604 13.938 1 83.44 71 GLY B O 1
ATOM 2494 N N . SER B 1 72 ? -5.137 -2.158 16.156 1 87.25 72 SER B N 1
ATOM 2495 C CA . SER B 1 72 ? -3.924 -2.945 15.953 1 87.25 72 SER B CA 1
ATOM 2496 C C . SER B 1 72 ? -4.207 -4.207 15.141 1 87.25 72 SER B C 1
ATOM 2498 O O . SER B 1 72 ? -3.383 -4.629 14.328 1 87.25 72 SER B O 1
ATOM 2500 N N . LEU B 1 73 ? -5.359 -4.766 15.391 1 88 73 LEU B N 1
ATOM 2501 C CA . LEU B 1 73 ? -5.754 -5.949 14.633 1 88 73 LEU B CA 1
ATOM 2502 C C . LEU B 1 73 ? -5.938 -5.613 13.156 1 88 73 LEU B C 1
ATOM 2504 O O . LEU B 1 73 ? -5.504 -6.371 12.289 1 88 73 LEU B O 1
ATOM 2508 N N . PHE B 1 74 ? -6.629 -4.523 12.938 1 87.56 74 PHE B N 1
ATOM 2509 C CA . PHE B 1 74 ? -6.797 -4.059 11.562 1 87.56 74 PHE B CA 1
ATOM 2510 C C . PHE B 1 74 ? -5.441 -3.834 10.898 1 87.56 74 PHE B C 1
ATOM 2512 O O . PHE B 1 74 ? -5.23 -4.25 9.758 1 87.56 74 PHE B O 1
ATOM 2519 N N . PHE B 1 75 ? -4.539 -3.287 11.656 1 89.81 75 PHE B N 1
ATOM 2520 C CA . PHE B 1 75 ? -3.207 -2.992 11.141 1 89.81 75 PHE B CA 1
ATOM 2521 C C . PHE B 1 75 ? -2.465 -4.273 10.789 1 89.81 75 PHE B C 1
ATOM 2523 O O . PHE B 1 75 ? -1.885 -4.383 9.703 1 89.81 75 PHE B O 1
ATOM 2530 N N . THR B 1 76 ? -2.51 -5.211 11.633 1 93.44 76 THR B N 1
ATOM 2531 C CA . THR B 1 76 ? -1.813 -6.469 11.375 1 93.44 76 THR B CA 1
ATOM 2532 C C . THR B 1 76 ? -2.396 -7.172 10.156 1 93.44 76 THR B C 1
ATOM 2534 O O . THR B 1 76 ? -1.662 -7.773 9.375 1 93.44 76 THR B O 1
ATOM 2537 N N . GLY B 1 77 ? -3.729 -7.105 10.016 1 92.75 77 GLY B N 1
ATOM 2538 C CA . GLY B 1 77 ? -4.363 -7.668 8.836 1 92.75 77 GLY B CA 1
ATOM 2539 C C . GLY B 1 77 ? -3.895 -7.027 7.543 1 92.75 77 GLY B C 1
ATOM 2540 O O . GLY B 1 77 ? -3.666 -7.719 6.547 1 92.75 77 GLY B O 1
ATOM 2541 N N . THR B 1 78 ? -3.729 -5.738 7.586 1 92.81 78 THR B N 1
ATOM 2542 C CA . THR B 1 78 ? -3.283 -5.023 6.395 1 92.81 78 THR B CA 1
ATOM 2543 C C . THR B 1 78 ? -1.818 -5.328 6.098 1 92.81 78 THR B C 1
ATOM 2545 O O . THR B 1 78 ? -1.422 -5.426 4.934 1 92.81 78 THR B O 1
ATOM 2548 N N . VAL B 1 79 ? -1.032 -5.57 7.105 1 94 79 VAL B N 1
ATOM 2549 C CA . VAL B 1 79 ? 0.385 -5.867 6.926 1 94 79 VAL B CA 1
ATOM 2550 C C . VAL B 1 79 ? 0.547 -7.215 6.227 1 94 79 VAL B C 1
ATOM 2552 O O . VAL B 1 79 ? 1.26 -7.32 5.227 1 94 79 VAL B O 1
ATOM 2555 N N . VAL B 1 80 ? -0.171 -8.172 6.707 1 94.81 80 VAL B N 1
ATOM 2556 C CA . VAL B 1 80 ? 0.041 -9.523 6.195 1 94.81 80 VAL B CA 1
ATOM 2557 C C . VAL B 1 80 ? -0.601 -9.656 4.816 1 94.81 80 VAL B C 1
ATOM 2559 O O . VAL B 1 80 ? -0.284 -10.586 4.066 1 94.81 80 VAL B O 1
ATOM 2562 N N . THR B 1 81 ? -1.479 -8.75 4.477 1 93.75 81 THR B N 1
ATOM 2563 C CA . THR B 1 81 ? -2.096 -8.758 3.156 1 93.75 81 THR B CA 1
ATOM 2564 C C . THR B 1 81 ? -1.451 -7.719 2.248 1 93.75 81 THR B C 1
ATOM 2566 O O . THR B 1 81 ? -1.932 -7.469 1.142 1 93.75 81 THR B O 1
ATOM 2569 N N . THR B 1 82 ? -0.418 -6.98 2.754 1 93.44 82 THR B N 1
ATOM 2570 C CA . THR B 1 82 ? 0.428 -6.023 2.049 1 93.44 82 THR B CA 1
ATOM 2571 C C . THR B 1 82 ? -0.378 -4.801 1.622 1 93.44 82 THR B C 1
ATOM 2573 O O . THR B 1 82 ? -0.135 -4.234 0.556 1 93.44 82 THR B O 1
ATOM 2576 N N . ILE B 1 83 ? -1.449 -4.543 2.334 1 92.38 83 ILE B N 1
ATOM 2577 C CA . ILE B 1 83 ? -2.215 -3.316 2.141 1 92.38 83 ILE B CA 1
ATOM 2578 C C . ILE B 1 83 ? -1.622 -2.199 2.996 1 92.38 83 ILE B C 1
ATOM 2580 O O . ILE B 1 83 ? -1.686 -2.252 4.227 1 92.38 83 ILE B O 1
ATOM 2584 N N . GLY B 1 84 ? -1.007 -1.18 2.455 1 86.94 84 GLY B N 1
ATOM 2585 C CA . GLY B 1 84 ? -0.353 -0.111 3.193 1 86.94 84 GLY B CA 1
ATOM 2586 C C . GLY B 1 84 ? -1.111 1.201 3.143 1 86.94 84 GLY B C 1
ATOM 2587 O O . GLY B 1 84 ? -0.789 2.08 2.34 1 86.94 84 GLY B O 1
ATOM 2588 N N . TYR B 1 85 ? -1.944 1.444 4.078 1 82.25 85 TYR B N 1
ATOM 2589 C CA . TYR B 1 85 ? -2.715 2.682 4.102 1 82.25 85 TYR B CA 1
ATOM 2590 C C . TYR B 1 85 ? -1.844 3.859 4.523 1 82.25 85 TYR B C 1
ATOM 2592 O O . TYR B 1 85 ? -2.146 5.012 4.199 1 82.25 85 TYR B O 1
ATOM 2600 N N . GLY B 1 86 ? -0.755 3.615 5.281 1 71.62 86 GLY B N 1
ATOM 2601 C CA . GLY B 1 86 ? 0.191 4.652 5.66 1 71.62 86 GLY B CA 1
ATOM 2602 C C . GLY B 1 86 ? -0.273 5.48 6.844 1 71.62 86 GLY B C 1
ATOM 2603 O O . GLY B 1 86 ? 0.524 6.184 7.465 1 71.62 86 GLY B O 1
ATOM 2604 N N . GLN B 1 87 ? -1.55 5.598 7.184 1 69.94 87 GLN B N 1
ATOM 2605 C CA . GLN B 1 87 ? -2.049 6.375 8.312 1 69.94 87 GLN B CA 1
ATOM 2606 C C . GLN B 1 87 ? -1.682 5.711 9.641 1 69.94 87 GLN B C 1
ATOM 2608 O O . GLN B 1 87 ? -1.591 6.383 10.672 1 69.94 87 GLN B O 1
ATOM 2613 N N . MET B 1 88 ? -1.469 4.367 9.586 1 73.25 88 MET B N 1
ATOM 2614 C CA . MET B 1 88 ? -1.016 3.609 10.75 1 73.25 88 MET B CA 1
ATOM 2615 C C . MET B 1 88 ? 0.308 2.91 10.469 1 73.25 88 MET B C 1
ATOM 2617 O O . MET B 1 88 ? 0.361 1.981 9.656 1 73.25 88 MET B O 1
ATOM 2621 N N . ALA B 1 89 ? 1.348 3.611 10.609 1 78.88 89 ALA B N 1
ATOM 2622 C CA . ALA B 1 89 ? 2.662 2.99 10.484 1 78.88 89 ALA B CA 1
ATOM 2623 C C . ALA B 1 89 ? 3.432 3.051 11.797 1 78.88 89 ALA B C 1
ATOM 2625 O O . ALA B 1 89 ? 3.258 3.986 12.586 1 78.88 89 ALA B O 1
ATOM 2626 N N . PRO B 1 90 ? 4.168 1.981 12 1 84.56 90 PRO B N 1
ATOM 2627 C CA . PRO B 1 90 ? 4.934 1.988 13.25 1 84.56 90 PRO B CA 1
ATOM 2628 C C . PRO B 1 90 ? 5.836 3.213 13.383 1 84.56 90 PRO B C 1
ATOM 2630 O O . PRO B 1 90 ? 6.539 3.57 12.43 1 84.56 90 PRO B O 1
ATOM 2633 N N . ALA B 1 91 ? 5.746 3.818 14.547 1 81.44 91 ALA B N 1
ATOM 2634 C CA . ALA B 1 91 ? 6.531 5.023 14.805 1 81.44 91 ALA B CA 1
ATOM 2635 C C . ALA B 1 91 ? 7.785 4.703 15.609 1 81.44 91 ALA B C 1
ATOM 2637 O O . ALA B 1 91 ? 8.789 5.41 15.516 1 81.44 91 ALA B O 1
ATOM 2638 N N . THR B 1 92 ? 7.773 3.623 16.328 1 84.56 92 THR B N 1
ATOM 2639 C CA . THR B 1 92 ? 8.891 3.264 17.203 1 84.56 92 THR B CA 1
ATOM 2640 C C . THR B 1 92 ? 9.867 2.344 16.469 1 84.56 92 THR B C 1
ATOM 2642 O O . THR B 1 92 ? 9.492 1.678 15.508 1 84.56 92 THR B O 1
ATOM 2645 N N . VAL B 1 93 ? 11.133 2.373 16.969 1 87.31 93 VAL B N 1
ATOM 2646 C CA . VAL B 1 93 ? 12.156 1.518 16.391 1 87.31 93 VAL B CA 1
ATOM 2647 C C . VAL B 1 93 ? 11.773 0.051 16.578 1 87.31 93 VAL B C 1
ATOM 2649 O O . VAL B 1 93 ? 11.852 -0.739 15.633 1 87.31 93 VAL B O 1
ATOM 2652 N N . TRP B 1 94 ? 11.32 -0.254 17.75 1 89.25 94 TRP B N 1
ATOM 2653 C CA . TRP B 1 94 ? 10.938 -1.633 18.031 1 89.25 94 TRP B CA 1
ATOM 2654 C C . TRP B 1 94 ? 9.719 -2.039 17.203 1 89.25 94 TRP B C 1
ATOM 2656 O O . TRP B 1 94 ? 9.586 -3.199 16.812 1 89.25 94 TRP B O 1
ATOM 2666 N N . GLY B 1 95 ? 8.766 -1.087 17 1 91.06 95 GLY B N 1
ATOM 2667 C CA . GLY B 1 95 ? 7.629 -1.361 16.141 1 91.06 95 GLY B CA 1
ATOM 2668 C C . GLY B 1 95 ? 8.031 -1.683 14.711 1 91.06 95 GLY B C 1
ATOM 2669 O O . GLY B 1 95 ? 7.484 -2.609 14.102 1 91.06 95 GLY B O 1
ATOM 2670 N N . ARG B 1 96 ? 9.023 -0.958 14.227 1 92.44 96 ARG B N 1
ATOM 2671 C CA . ARG B 1 96 ? 9.5 -1.153 12.859 1 92.44 96 ARG B CA 1
ATOM 2672 C C . ARG B 1 96 ? 10.242 -2.479 12.727 1 92.44 96 ARG B C 1
ATOM 2674 O O . ARG B 1 96 ? 10.086 -3.188 11.734 1 92.44 96 ARG B O 1
ATOM 2681 N N . VAL B 1 97 ? 11.039 -2.799 13.695 1 92.75 97 VAL B N 1
ATOM 2682 C CA . VAL B 1 97 ? 11.766 -4.066 13.688 1 92.75 97 VAL B CA 1
ATOM 2683 C C . VAL B 1 97 ? 10.773 -5.227 13.711 1 92.75 97 VAL B C 1
ATOM 2685 O O . VAL B 1 97 ? 10.883 -6.164 12.914 1 92.75 97 VAL B O 1
ATOM 2688 N N . PHE B 1 98 ? 9.828 -5.164 14.602 1 94.06 98 PHE B N 1
ATOM 2689 C CA . PHE B 1 98 ? 8.82 -6.215 14.703 1 94.06 98 PHE B CA 1
ATOM 2690 C C . PHE B 1 98 ? 8.016 -6.324 13.414 1 94.06 98 PHE B C 1
ATOM 2692 O O . PHE B 1 98 ? 7.652 -7.426 13 1 94.06 98 PHE B O 1
ATOM 2699 N N . CYS B 1 99 ? 7.707 -5.18 12.875 1 94.38 99 CYS B N 1
ATOM 2700 C CA . CYS B 1 99 ? 6.941 -5.172 11.633 1 94.38 99 CYS B CA 1
ATOM 2701 C C . CYS B 1 99 ? 7.656 -5.965 10.547 1 94.38 99 CYS B C 1
ATOM 2703 O O . CYS B 1 99 ? 7.031 -6.742 9.82 1 94.38 99 CYS B O 1
ATOM 2705 N N . ILE B 1 100 ? 8.977 -5.785 10.453 1 94.38 100 ILE B N 1
ATOM 2706 C CA . ILE B 1 100 ? 9.773 -6.48 9.453 1 94.38 100 ILE B CA 1
ATOM 2707 C C . ILE B 1 100 ? 9.688 -7.988 9.672 1 94.38 100 ILE B C 1
ATOM 2709 O O . ILE B 1 100 ? 9.352 -8.742 8.758 1 94.38 100 ILE B O 1
ATOM 2713 N N . PHE B 1 101 ? 9.891 -8.398 10.836 1 95 101 PHE B N 1
ATOM 2714 C CA . PHE B 1 101 ? 9.852 -9.82 11.156 1 95 101 PHE B CA 1
ATOM 2715 C C . PHE B 1 101 ? 8.445 -10.383 10.984 1 95 101 PHE B C 1
ATOM 2717 O O . PHE B 1 101 ? 8.273 -11.484 10.461 1 95 101 PHE B O 1
ATOM 2724 N N . TYR B 1 102 ? 7.492 -9.656 11.492 1 94.88 102 TYR B N 1
ATOM 2725 C CA . TYR B 1 102 ? 6.094 -10.062 11.383 1 94.88 102 TYR B CA 1
ATOM 2726 C C . TYR B 1 102 ? 5.688 -10.25 9.93 1 94.88 102 TYR B C 1
ATOM 2728 O O . TYR B 1 102 ? 4.984 -11.203 9.594 1 94.88 102 TYR B O 1
ATOM 2736 N N . ALA B 1 103 ? 6.148 -9.383 9.109 1 94.81 103 ALA B N 1
ATOM 2737 C CA . ALA B 1 103 ? 5.785 -9.414 7.691 1 94.81 103 ALA B CA 1
ATOM 2738 C C . ALA B 1 103 ? 6.477 -10.57 6.977 1 94.81 103 ALA B C 1
ATOM 2740 O O . ALA B 1 103 ? 5.891 -11.203 6.098 1 94.81 103 ALA B O 1
ATOM 2741 N N . ILE B 1 104 ? 7.723 -10.859 7.309 1 94.25 104 ILE B N 1
ATOM 2742 C CA . ILE B 1 104 ? 8.5 -11.914 6.664 1 94.25 104 ILE B CA 1
ATOM 2743 C C . ILE B 1 104 ? 7.758 -13.242 6.793 1 94.25 104 ILE B C 1
ATOM 2745 O O . ILE B 1 104 ? 7.652 -13.992 5.82 1 94.25 104 ILE B O 1
ATOM 2749 N N . PHE B 1 105 ? 7.156 -13.477 7.879 1 94.44 105 PHE B N 1
ATOM 2750 C CA . PHE B 1 105 ? 6.457 -14.734 8.109 1 94.44 105 PHE B CA 1
ATOM 2751 C C . PHE B 1 105 ? 4.977 -14.602 7.777 1 94.44 105 PHE B C 1
ATOM 2753 O O . PHE B 1 105 ? 4.363 -15.547 7.266 1 94.44 105 PHE B O 1
ATOM 2760 N N . GLY B 1 106 ? 4.461 -13.508 8.109 1 95.5 106 GLY B N 1
ATOM 2761 C CA . GLY B 1 106 ? 3.025 -13.305 7.977 1 95.5 106 GLY B CA 1
ATOM 2762 C C . GLY B 1 106 ? 2.555 -13.289 6.535 1 95.5 106 GLY B C 1
ATOM 2763 O O . GLY B 1 106 ? 1.498 -13.836 6.211 1 95.5 106 GLY B O 1
ATOM 2764 N N . ILE B 1 107 ? 3.293 -12.664 5.645 1 93.62 107 ILE B N 1
ATOM 2765 C CA . ILE B 1 107 ? 2.863 -12.469 4.266 1 93.62 107 ILE B CA 1
ATOM 2766 C C . ILE B 1 107 ? 2.771 -13.82 3.559 1 93.62 107 ILE B C 1
ATOM 2768 O O . ILE B 1 107 ? 1.726 -14.164 3.002 1 93.62 107 ILE B O 1
ATOM 2772 N N . PRO B 1 108 ? 3.805 -14.688 3.584 1 92.19 108 PRO B N 1
ATOM 2773 C CA . PRO B 1 108 ? 3.689 -16 2.939 1 92.19 108 PRO B CA 1
ATOM 2774 C C . PRO B 1 108 ? 2.617 -16.875 3.578 1 92.19 108 PRO B C 1
ATOM 2776 O O . PRO B 1 108 ? 1.874 -17.562 2.869 1 92.19 108 PRO B O 1
ATOM 2779 N N . ILE B 1 109 ? 2.525 -16.812 4.836 1 93.25 109 ILE B N 1
ATOM 2780 C CA . ILE B 1 109 ? 1.548 -17.625 5.547 1 93.25 109 ILE B CA 1
ATOM 2781 C C . ILE B 1 109 ? 0.136 -17.219 5.137 1 93.25 109 ILE B C 1
ATOM 2783 O O . ILE B 1 109 ? -0.706 -18.062 4.844 1 93.25 109 ILE B O 1
ATOM 2787 N N . THR B 1 110 ? -0.105 -15.984 5.184 1 93.12 110 THR B N 1
ATOM 2788 C CA . THR B 1 110 ? -1.424 -15.477 4.824 1 93.12 110 THR B CA 1
ATOM 2789 C C . THR B 1 110 ? -1.722 -15.742 3.35 1 93.12 110 THR B C 1
ATOM 2791 O O . THR B 1 110 ? -2.846 -16.094 2.992 1 93.12 110 THR B O 1
ATOM 2794 N N . GLY B 1 111 ? -0.727 -15.539 2.516 1 91.62 111 GLY B N 1
ATOM 2795 C CA . GLY B 1 111 ? -0.907 -15.836 1.102 1 91.62 111 GLY B CA 1
ATOM 2796 C C . GLY B 1 111 ? -1.348 -17.266 0.839 1 91.62 111 GLY B C 1
ATOM 2797 O O . GLY B 1 111 ? -2.283 -17.5 0.072 1 91.62 111 GLY B O 1
ATOM 2798 N N . LEU B 1 112 ? -0.653 -18.172 1.462 1 91.81 112 LEU B N 1
ATOM 2799 C CA . LEU B 1 112 ? -0.996 -19.578 1.315 1 91.81 112 LEU B CA 1
ATOM 2800 C C . LEU B 1 112 ? -2.389 -19.859 1.868 1 91.81 112 LEU B C 1
ATOM 2802 O O . LEU B 1 112 ? -3.16 -20.609 1.267 1 91.81 112 LEU B O 1
ATOM 2806 N N . MET B 1 113 ? -2.646 -19.266 2.938 1 93.06 113 MET B N 1
ATOM 2807 C CA . MET B 1 113 ? -3.953 -19.453 3.562 1 93.06 113 MET B CA 1
ATOM 2808 C C . MET B 1 113 ? -5.062 -18.906 2.672 1 93.06 113 MET B C 1
ATOM 2810 O O . MET B 1 113 ? -6.098 -19.547 2.498 1 93.06 113 MET B O 1
ATOM 2814 N N . LEU B 1 114 ? -4.879 -17.734 2.164 1 92.75 114 LEU B N 1
ATOM 2815 C CA . LEU B 1 114 ? -5.887 -17.125 1.307 1 92.75 114 LEU B CA 1
ATOM 2816 C C . LEU B 1 114 ? -6.113 -17.969 0.05 1 92.75 114 LEU B C 1
ATOM 2818 O O . LEU B 1 114 ? -7.25 -18.109 -0.408 1 92.75 114 LEU B O 1
ATOM 2822 N N . LYS B 1 115 ? -5.09 -18.453 -0.455 1 92.81 115 LYS B N 1
ATOM 2823 C CA . LYS B 1 115 ? -5.219 -19.328 -1.617 1 92.81 115 LYS B CA 1
ATOM 2824 C C . LYS B 1 115 ? -6.051 -20.562 -1.288 1 92.81 115 LYS B C 1
ATOM 2826 O O . LYS B 1 115 ? -6.93 -20.953 -2.062 1 92.81 115 LYS B O 1
ATOM 2831 N N . SER B 1 116 ? -5.727 -21.141 -0.194 1 94.19 116 SER B N 1
ATOM 2832 C CA . SER B 1 116 ? -6.438 -22.344 0.234 1 94.19 116 SER B CA 1
ATOM 2833 C C . SER B 1 116 ? -7.922 -22.062 0.453 1 94.19 116 SER B C 1
ATOM 2835 O O . SER B 1 116 ? -8.773 -22.828 0.008 1 94.19 116 SER B O 1
ATOM 2837 N N . ILE B 1 117 ? -8.203 -21.031 1.09 1 94 117 ILE B N 1
ATOM 2838 C CA . ILE B 1 117 ? -9.586 -20.641 1.344 1 94 117 ILE B CA 1
ATOM 2839 C C . ILE B 1 117 ? -10.289 -20.359 0.02 1 94 117 ILE B C 1
ATOM 2841 O O . ILE B 1 117 ? -11.422 -20.797 -0.191 1 94 117 ILE B O 1
ATOM 2845 N N . GLY B 1 118 ? -9.648 -19.609 -0.832 1 94.56 118 GLY B N 1
ATOM 2846 C CA . GLY B 1 118 ? -10.219 -19.312 -2.135 1 94.56 118 GLY B CA 1
ATOM 2847 C C . GLY B 1 118 ? -10.539 -20.547 -2.949 1 94.56 118 GLY B C 1
ATOM 2848 O O . GLY B 1 118 ? -11.586 -20.625 -3.592 1 94.56 118 GLY B O 1
ATOM 2849 N N . GLU B 1 119 ? -9.641 -21.484 -2.92 1 94.62 119 GLU B N 1
ATOM 2850 C CA . GLU B 1 119 ? -9.852 -22.734 -3.633 1 94.62 119 GLU B CA 1
ATOM 2851 C C . GLU B 1 119 ? -11.07 -23.484 -3.086 1 94.62 119 GLU B C 1
ATOM 2853 O O . GLU B 1 119 ? -11.844 -24.062 -3.848 1 94.62 119 GLU B O 1
ATOM 2858 N N . ARG B 1 120 ? -11.203 -23.469 -1.854 1 94.81 120 ARG B N 1
ATOM 2859 C CA . ARG B 1 120 ? -12.344 -24.141 -1.242 1 94.81 120 ARG B CA 1
ATOM 2860 C C . ARG B 1 120 ? -13.648 -23.469 -1.636 1 94.81 120 ARG B C 1
ATOM 2862 O O . ARG B 1 120 ? -14.641 -24.141 -1.919 1 94.81 120 ARG B O 1
ATOM 2869 N N . ILE B 1 121 ? -13.625 -22.203 -1.595 1 95.06 121 ILE B N 1
ATOM 2870 C CA . ILE B 1 121 ? -14.82 -21.453 -1.971 1 95.06 121 ILE B CA 1
ATOM 2871 C C . ILE B 1 121 ? -15.156 -21.719 -3.438 1 95.06 121 ILE B C 1
ATOM 2873 O O . ILE B 1 121 ? -16.312 -21.984 -3.779 1 95.06 121 ILE B O 1
ATOM 2877 N N . THR B 1 122 ? -14.211 -21.656 -4.25 1 93.94 122 THR B N 1
ATOM 2878 C CA . THR B 1 122 ? -14.398 -21.859 -5.684 1 93.94 122 THR B CA 1
ATOM 2879 C C . THR B 1 122 ? -14.883 -23.266 -5.973 1 93.94 122 THR B C 1
ATOM 2881 O O . THR B 1 122 ? -15.742 -23.469 -6.832 1 93.94 122 THR B O 1
ATOM 2884 N N . GLU B 1 123 ? -14.297 -24.141 -5.305 1 94.88 123 GLU B N 1
ATOM 2885 C CA . GLU B 1 123 ? -14.734 -25.531 -5.457 1 94.88 123 GLU B CA 1
ATOM 2886 C C . GLU B 1 123 ? -16.188 -25.703 -5.023 1 94.88 123 GLU B C 1
ATOM 2888 O O . GLU B 1 123 ? -16.938 -26.453 -5.648 1 94.88 123 GLU B O 1
ATOM 2893 N N . GLY B 1 124 ? -16.5 -25.094 -3.943 1 95.5 124 GLY B N 1
ATOM 2894 C CA . GLY B 1 124 ? -17.891 -25.141 -3.51 1 95.5 124 GLY B CA 1
ATOM 2895 C C . GLY B 1 124 ? -18.844 -24.547 -4.535 1 95.5 124 GLY B C 1
ATOM 2896 O O . GLY B 1 124 ? -19.938 -25.094 -4.742 1 95.5 124 GLY B O 1
ATOM 2897 N N . ILE B 1 125 ? -18.469 -23.516 -5.125 1 94.5 125 ILE B N 1
ATOM 2898 C CA . ILE B 1 125 ? -19.281 -22.891 -6.156 1 94.5 125 ILE B CA 1
ATOM 2899 C C . ILE B 1 125 ? -19.406 -23.812 -7.359 1 94.5 125 ILE B C 1
ATOM 2901 O O . ILE B 1 125 ? -20.484 -23.969 -7.922 1 94.5 125 ILE B O 1
ATOM 2905 N N . ALA B 1 126 ? -18.328 -24.391 -7.715 1 93.5 126 ALA B N 1
ATOM 2906 C CA . ALA B 1 126 ? -18.344 -25.328 -8.828 1 93.5 126 ALA B CA 1
ATOM 2907 C C . ALA B 1 126 ? -19.297 -26.5 -8.547 1 93.5 126 ALA B C 1
ATOM 2909 O O . ALA B 1 126 ? -20.062 -26.906 -9.414 1 93.5 126 ALA B O 1
ATOM 2910 N N . ASP B 1 127 ? -19.156 -27 -7.355 1 94.12 127 ASP B N 1
ATOM 2911 C CA . ASP B 1 127 ? -20.031 -28.109 -6.957 1 94.12 127 ASP B CA 1
ATOM 2912 C C . ASP B 1 127 ? -21.5 -27.703 -7.012 1 94.12 127 ASP B C 1
ATOM 2914 O O . ASP B 1 127 ? -22.359 -28.484 -7.41 1 94.12 127 ASP B O 1
ATOM 2918 N N . PHE B 1 128 ? -21.703 -26.547 -6.535 1 93.94 128 PHE B N 1
ATOM 2919 C CA . PHE B 1 128 ? -23.062 -26.031 -6.578 1 93.94 128 PHE B CA 1
ATOM 2920 C C . PHE B 1 128 ? -23.594 -26 -8.008 1 93.94 128 PHE B C 1
ATOM 2922 O O . PHE B 1 128 ? -24.719 -26.438 -8.266 1 93.94 128 PHE B O 1
ATOM 2929 N N . TRP B 1 129 ? -22.828 -25.562 -8.977 1 92.56 129 TRP B N 1
ATOM 2930 C CA . TRP B 1 129 ? -23.234 -25.484 -10.375 1 92.56 129 TRP B CA 1
ATOM 2931 C C . TRP B 1 129 ? -23.391 -26.891 -10.969 1 92.56 129 TRP B C 1
ATOM 2933 O O . TRP B 1 129 ? -24.25 -27.109 -11.82 1 92.56 129 TRP B O 1
ATOM 2943 N N . ARG B 1 130 ? -22.547 -27.812 -10.484 1 92.31 130 ARG B N 1
ATOM 2944 C CA . ARG B 1 130 ? -22.672 -29.203 -10.945 1 92.31 130 ARG B CA 1
ATOM 2945 C C . ARG B 1 130 ? -24 -29.797 -10.523 1 92.31 130 ARG B C 1
ATOM 2947 O O . ARG B 1 130 ? -24.672 -30.469 -11.32 1 92.31 130 ARG B O 1
ATOM 2954 N N . ILE B 1 131 ? -24.438 -29.484 -9.375 1 91.44 131 ILE B N 1
ATOM 2955 C CA . ILE B 1 131 ? -25.688 -30 -8.836 1 91.44 131 ILE B CA 1
ATOM 2956 C C . ILE B 1 131 ? -26.859 -29.359 -9.578 1 91.44 131 ILE B C 1
ATOM 2958 O O . ILE B 1 131 ? -27.812 -30.062 -9.945 1 91.44 131 ILE B O 1
ATOM 2962 N N . ILE B 1 132 ? -26.734 -28.078 -9.742 1 90.12 132 ILE B N 1
ATOM 2963 C CA . ILE B 1 132 ? -27.812 -27.359 -10.406 1 90.12 132 ILE B CA 1
ATOM 2964 C C . ILE B 1 132 ? -27.984 -27.875 -11.836 1 90.12 132 ILE B C 1
ATOM 2966 O O . ILE B 1 132 ? -29.109 -28.094 -12.297 1 90.12 132 ILE B O 1
ATOM 2970 N N . ASP B 1 133 ? -26.859 -28.016 -12.531 1 88.62 133 ASP B N 1
ATOM 2971 C CA . ASP B 1 133 ? -26.922 -28.516 -13.906 1 88.62 133 ASP B CA 1
ATOM 2972 C C . ASP B 1 133 ? -27.5 -29.922 -13.953 1 88.62 133 ASP B C 1
ATOM 2974 O O . ASP B 1 133 ? -28.281 -30.25 -14.844 1 88.62 133 ASP B O 1
ATOM 2978 N N . ARG B 1 134 ? -27.125 -30.75 -13.023 1 87.19 134 ARG B N 1
ATOM 2979 C CA . ARG B 1 134 ? -27.578 -32.125 -13.008 1 87.19 134 ARG B CA 1
ATOM 2980 C C . ARG B 1 134 ? -29.047 -32.219 -12.609 1 87.19 134 ARG B C 1
ATOM 2982 O O . ARG B 1 134 ? -29.812 -32.969 -13.219 1 87.19 134 ARG B O 1
ATOM 2989 N N . ARG B 1 135 ? -29.422 -31.469 -11.648 1 86.25 135 ARG B N 1
ATOM 2990 C CA . ARG B 1 135 ? -30.75 -31.625 -11.07 1 86.25 135 ARG B CA 1
ATOM 2991 C C . ARG B 1 135 ? -31.781 -30.797 -11.828 1 86.25 135 ARG B C 1
ATOM 2993 O O . ARG B 1 135 ? -32.906 -31.25 -12.07 1 86.25 135 ARG B O 1
ATOM 3000 N N . LEU B 1 136 ? -31.406 -29.641 -12.039 1 82.44 136 LEU B N 1
ATOM 3001 C CA . LEU B 1 136 ? -32.438 -28.734 -12.562 1 82.44 136 LEU B CA 1
ATOM 3002 C C . LEU B 1 136 ? -32.469 -28.766 -14.086 1 82.44 136 LEU B C 1
ATOM 3004 O O . LEU B 1 136 ? -33.531 -28.672 -14.695 1 82.44 136 LEU B O 1
ATOM 3008 N N . PHE B 1 137 ? -31.234 -28.953 -14.641 1 78.88 137 PHE B N 1
ATOM 3009 C CA . PHE B 1 137 ? -31.203 -28.812 -16.094 1 78.88 137 PHE B CA 1
ATOM 3010 C C . PHE B 1 137 ? -30.922 -30.141 -16.781 1 78.88 137 PHE B C 1
ATOM 3012 O O . PHE B 1 137 ? -30.938 -30.234 -18 1 78.88 137 PHE B O 1
ATOM 3019 N N . ASN B 1 138 ? -30.781 -31.266 -16.016 1 77.38 138 ASN B N 1
ATOM 3020 C CA . ASN B 1 138 ? -30.531 -32.625 -16.531 1 77.38 138 ASN B CA 1
ATOM 3021 C C . ASN B 1 138 ? -29.484 -32.594 -17.641 1 77.38 138 ASN B C 1
ATOM 3023 O O . ASN B 1 138 ? -29.656 -33.25 -18.672 1 77.38 138 ASN B O 1
ATOM 3027 N N . ARG B 1 139 ? -28.562 -31.703 -17.609 1 73.19 139 ARG B N 1
ATOM 3028 C CA . ARG B 1 139 ? -27.516 -31.578 -18.625 1 73.19 139 ARG B CA 1
ATOM 3029 C C . ARG B 1 139 ? -26.156 -31.938 -18.047 1 73.19 139 ARG B C 1
ATOM 3031 O O . ARG B 1 139 ? -25.953 -31.859 -16.828 1 73.19 139 ARG B O 1
ATOM 3038 N N . ASP B 1 140 ? -25.297 -32.438 -18.875 1 78.06 140 ASP B N 1
ATOM 3039 C CA . ASP B 1 140 ? -23.922 -32.688 -18.469 1 78.06 140 ASP B CA 1
ATOM 3040 C C . ASP B 1 140 ? -23.219 -31.375 -18.125 1 78.06 140 ASP B C 1
ATOM 3042 O O . ASP B 1 140 ? -23.375 -30.375 -18.828 1 78.06 140 ASP B O 1
ATOM 3046 N N . PRO B 1 141 ? -22.703 -31.281 -16.938 1 75.06 141 PRO B N 1
ATOM 3047 C CA . PRO B 1 141 ? -22.031 -30.062 -16.484 1 75.06 141 PRO B CA 1
ATOM 3048 C C . PRO B 1 141 ? -20.984 -29.547 -17.484 1 75.06 141 PRO B C 1
ATOM 3050 O O . PRO B 1 141 ? -20 -30.25 -17.75 1 75.06 141 PRO B O 1
ATOM 3053 N N . LYS B 1 142 ? -21.484 -28.719 -18.406 1 78.06 142 LYS B N 1
ATOM 3054 C CA . LYS B 1 142 ? -20.562 -28.141 -19.375 1 78.06 142 LYS B CA 1
ATOM 3055 C C . LYS B 1 142 ? -20.094 -26.766 -18.922 1 78.06 142 LYS B C 1
ATOM 3057 O O . LYS B 1 142 ? -20.859 -25.984 -18.375 1 78.06 142 LYS B O 1
ATOM 3062 N N . SER B 1 143 ? -18.875 -26.422 -19.141 1 90 143 SER B N 1
ATOM 3063 C CA . SER B 1 143 ? -18.266 -25.109 -18.953 1 90 143 SER B CA 1
ATOM 3064 C C . SER B 1 143 ? -18.312 -24.688 -17.484 1 90 143 SER B C 1
ATOM 3066 O O . SER B 1 143 ? -18.609 -23.547 -17.172 1 90 143 SER B O 1
ATOM 3068 N N . ILE B 1 144 ? -18.156 -25.609 -16.547 1 90 144 ILE B N 1
ATOM 3069 C CA . ILE B 1 144 ? -18.188 -25.359 -15.117 1 90 144 ILE B CA 1
ATOM 3070 C C . ILE B 1 144 ? -17.156 -24.297 -14.742 1 90 144 ILE B C 1
ATOM 3072 O O . ILE B 1 144 ? -17.406 -23.453 -13.875 1 90 144 ILE B O 1
ATOM 3076 N N . HIS B 1 145 ? -16.109 -24.406 -15.406 1 89.81 145 HIS B N 1
ATOM 3077 C CA . HIS B 1 145 ? -15.039 -23.453 -15.141 1 89.81 145 HIS B CA 1
ATOM 3078 C C . HIS B 1 145 ? -15.5 -22.031 -15.406 1 89.81 145 HIS B C 1
ATOM 3080 O O . HIS B 1 145 ? -15.289 -21.141 -14.578 1 89.81 145 HIS B O 1
ATOM 3086 N N . MET B 1 146 ? -16.156 -21.844 -16.516 1 91.56 146 MET B N 1
ATOM 3087 C CA . MET B 1 146 ? -16.609 -20.516 -16.891 1 91.56 146 MET B CA 1
ATOM 3088 C C . MET B 1 146 ? -17.688 -20.031 -15.922 1 91.56 146 MET B C 1
ATOM 3090 O O . MET B 1 146 ? -17.688 -18.875 -15.508 1 91.56 146 MET B O 1
ATOM 3094 N N . LYS B 1 147 ? -18.609 -20.906 -15.617 1 92.69 147 LYS B N 1
ATOM 3095 C CA . LYS B 1 147 ? -19.656 -20.531 -14.68 1 92.69 147 LYS B CA 1
ATOM 3096 C C . LYS B 1 147 ? -19.078 -20.156 -13.32 1 92.69 147 LYS B C 1
ATOM 3098 O O . LYS B 1 147 ? -19.531 -19.203 -12.688 1 92.69 147 LYS B O 1
ATOM 3103 N N . THR B 1 148 ? -18.094 -20.922 -12.906 1 92.5 148 THR B N 1
ATOM 3104 C CA . THR B 1 148 ? -17.453 -20.672 -11.617 1 92.5 148 THR B CA 1
ATOM 3105 C C . THR B 1 148 ? -16.734 -19.328 -11.633 1 92.5 148 THR B C 1
ATOM 3107 O O . THR B 1 148 ? -16.859 -18.531 -10.703 1 92.5 148 THR B O 1
ATOM 3110 N N . VAL B 1 149 ? -15.969 -19.078 -12.641 1 91.62 149 VAL B N 1
ATOM 3111 C CA . VAL B 1 149 ? -15.219 -17.828 -12.766 1 91.62 149 VAL B CA 1
ATOM 3112 C C . VAL B 1 149 ? -16.188 -16.641 -12.781 1 91.62 149 VAL B C 1
ATOM 3114 O O . VAL B 1 149 ? -15.953 -15.641 -12.109 1 91.62 149 VAL B O 1
ATOM 3117 N N . LEU B 1 150 ? -17.266 -16.75 -13.477 1 93.12 150 LEU B N 1
ATOM 3118 C CA . LEU B 1 150 ? -18.25 -15.695 -13.57 1 93.12 150 LEU B CA 1
ATOM 3119 C C . LEU B 1 150 ? -18.906 -15.445 -12.219 1 93.12 150 LEU B C 1
ATOM 3121 O O . LEU B 1 150 ? -19.172 -14.297 -11.852 1 93.12 150 LEU B O 1
ATOM 3125 N N . THR B 1 151 ? -19.188 -16.547 -11.547 1 94.31 151 THR B N 1
ATOM 3126 C CA . THR B 1 151 ? -19.797 -16.406 -10.227 1 94.31 151 THR B CA 1
ATOM 3127 C C . THR B 1 151 ? -18.844 -15.719 -9.258 1 94.31 151 THR B C 1
ATOM 3129 O O . THR B 1 151 ? -19.25 -14.859 -8.477 1 94.31 151 THR B O 1
ATOM 3132 N N . VAL B 1 152 ? -17.609 -16.141 -9.281 1 93.38 152 VAL B N 1
ATOM 3133 C CA . VAL B 1 152 ? -16.609 -15.539 -8.414 1 93.38 152 VAL B CA 1
ATOM 3134 C C . VAL B 1 152 ? -16.484 -14.047 -8.727 1 93.38 152 VAL B C 1
ATOM 3136 O O . VAL B 1 152 ? -16.469 -13.211 -7.812 1 93.38 152 VAL B O 1
ATOM 3139 N N . PHE B 1 153 ? -16.406 -13.695 -9.969 1 92.94 153 PHE B N 1
ATOM 3140 C CA . PHE B 1 153 ? -16.328 -12.305 -10.391 1 92.94 153 PHE B CA 1
ATOM 3141 C C . PHE B 1 153 ? -17.547 -11.523 -9.906 1 92.94 153 PHE B C 1
ATOM 3143 O O . PHE B 1 153 ? -17.406 -10.406 -9.398 1 92.94 153 PHE B O 1
ATOM 3150 N N . ALA B 1 154 ? -18.703 -12.078 -10.117 1 94.75 154 ALA B N 1
ATOM 3151 C CA . ALA B 1 154 ? -19.922 -11.438 -9.672 1 94.75 154 ALA B CA 1
ATOM 3152 C C . ALA B 1 154 ? -19.922 -11.219 -8.156 1 94.75 154 ALA B C 1
ATOM 3154 O O . ALA B 1 154 ? -20.359 -10.18 -7.668 1 94.75 154 ALA B O 1
ATOM 3155 N N . LEU B 1 155 ? -19.438 -12.227 -7.488 1 94.19 155 LEU B N 1
ATOM 3156 C CA . LEU B 1 155 ? -19.359 -12.148 -6.035 1 94.19 155 LEU B CA 1
ATOM 3157 C C . LEU B 1 155 ? -18.438 -11.016 -5.602 1 94.19 155 LEU B C 1
ATOM 3159 O O . LEU B 1 155 ? -18.766 -10.25 -4.695 1 94.19 155 LEU B O 1
ATOM 3163 N N . VAL B 1 156 ? -17.312 -10.914 -6.195 1 93.75 156 VAL B N 1
ATOM 3164 C CA . VAL B 1 156 ? -16.344 -9.875 -5.863 1 93.75 156 VAL B CA 1
ATOM 3165 C C . VAL B 1 156 ? -16.938 -8.5 -6.16 1 93.75 156 VAL B C 1
ATOM 3167 O O . VAL B 1 156 ? -16.812 -7.574 -5.352 1 93.75 156 VAL B O 1
ATOM 3170 N N . ILE B 1 157 ? -17.625 -8.375 -7.285 1 95.31 157 ILE B N 1
ATOM 3171 C CA . ILE B 1 157 ? -18.25 -7.117 -7.672 1 95.31 157 ILE B CA 1
ATOM 3172 C C . ILE B 1 157 ? -19.359 -6.758 -6.68 1 95.31 157 ILE B C 1
ATOM 3174 O O . ILE B 1 157 ? -19.469 -5.605 -6.262 1 95.31 157 ILE B O 1
ATOM 3178 N N . THR B 1 158 ? -20.109 -7.723 -6.328 1 96.5 158 THR B N 1
ATOM 3179 C CA . THR B 1 158 ? -21.188 -7.492 -5.371 1 96.5 158 THR B CA 1
ATOM 3180 C C . THR B 1 158 ? -20.625 -7.047 -4.023 1 96.5 158 THR B C 1
ATOM 3182 O O . THR B 1 158 ? -21.156 -6.117 -3.404 1 96.5 158 THR B O 1
ATOM 3185 N N . MET B 1 159 ? -19.562 -7.711 -3.609 1 95.81 159 MET B N 1
ATOM 3186 C CA . MET B 1 159 ? -18.922 -7.332 -2.35 1 95.81 159 MET B CA 1
ATOM 3187 C C . MET B 1 159 ? -18.406 -5.902 -2.416 1 95.81 159 MET B C 1
ATOM 3189 O O . MET B 1 159 ? -18.516 -5.148 -1.445 1 95.81 159 MET B O 1
ATOM 3193 N N . LEU B 1 160 ? -17.875 -5.547 -3.537 1 96.12 160 LEU B N 1
ATOM 3194 C CA . LEU B 1 160 ? -17.359 -4.195 -3.736 1 96.12 160 LEU B CA 1
ATOM 3195 C C . LEU B 1 160 ? -18.5 -3.17 -3.658 1 96.12 160 LEU B C 1
ATOM 3197 O O . LEU B 1 160 ? -18.359 -2.143 -2.992 1 96.12 160 LEU B O 1
ATOM 3201 N N . LEU B 1 161 ? -19.625 -3.469 -4.277 1 96.88 161 LEU B N 1
ATOM 3202 C CA . LEU B 1 161 ? -20.75 -2.555 -4.297 1 96.88 161 LEU B CA 1
ATOM 3203 C C . LEU B 1 161 ? -21.375 -2.43 -2.906 1 96.88 161 LEU B C 1
ATOM 3205 O O . LEU B 1 161 ? -21.781 -1.339 -2.498 1 96.88 161 LEU B O 1
ATOM 3209 N N . VAL B 1 162 ? -21.438 -3.518 -2.184 1 96.5 162 VAL B N 1
ATOM 3210 C CA . VAL B 1 162 ? -22 -3.504 -0.834 1 96.5 162 VAL B CA 1
ATOM 3211 C C . VAL B 1 162 ? -21.094 -2.688 0.09 1 96.5 162 VAL B C 1
ATOM 3213 O O . VAL B 1 162 ? -21.578 -1.88 0.885 1 96.5 162 VAL B O 1
ATOM 3216 N N . LEU B 1 163 ? -19.797 -2.93 -0.023 1 95.5 163 LEU B N 1
ATOM 3217 C CA . LEU B 1 163 ? -18.875 -2.15 0.792 1 95.5 163 LEU B CA 1
ATOM 3218 C C . LEU B 1 163 ? -19.016 -0.66 0.501 1 95.5 163 LEU B C 1
ATOM 3220 O O . LEU B 1 163 ? -18.969 0.163 1.418 1 95.5 163 LEU B O 1
ATOM 3224 N N . ALA B 1 164 ? -19.172 -0.315 -0.764 1 95.81 164 ALA B N 1
ATOM 3225 C CA . ALA B 1 164 ? -19.328 1.08 -1.162 1 95.81 164 ALA B CA 1
ATOM 3226 C C . ALA B 1 164 ? -20.578 1.688 -0.536 1 95.81 164 ALA B C 1
ATOM 3228 O O . ALA B 1 164 ? -20.562 2.826 -0.063 1 95.81 164 ALA B O 1
ATOM 3229 N N . ALA B 1 165 ? -21.672 0.95 -0.534 1 95.38 165 ALA B N 1
ATOM 3230 C CA . ALA B 1 165 ? -22.906 1.418 0.065 1 95.38 165 ALA B CA 1
ATOM 3231 C C . ALA B 1 165 ? -22.75 1.636 1.566 1 95.38 165 ALA B C 1
ATOM 3233 O O . ALA B 1 165 ? -23.25 2.621 2.113 1 95.38 165 ALA B O 1
ATOM 3234 N N . LEU B 1 166 ? -22.062 0.744 2.193 1 93.38 166 LEU B N 1
ATOM 3235 C CA . LEU B 1 166 ? -21.844 0.864 3.629 1 93.38 166 LEU B CA 1
ATOM 3236 C C . LEU B 1 166 ? -20.922 2.047 3.939 1 93.38 166 LEU B C 1
ATOM 3238 O O . LEU B 1 166 ? -21.078 2.693 4.98 1 93.38 166 LEU B O 1
ATOM 3242 N N . ALA B 1 167 ? -20 2.295 3.037 1 91.94 167 ALA B N 1
ATOM 3243 C CA . ALA B 1 167 ? -19.109 3.432 3.229 1 91.94 167 ALA B CA 1
ATOM 3244 C C . ALA B 1 167 ? -19.875 4.75 3.211 1 91.94 167 ALA B C 1
ATOM 3246 O O . ALA B 1 167 ? -19.516 5.699 3.908 1 91.94 167 ALA B O 1
ATOM 3247 N N . VAL B 1 168 ? -20.938 4.84 2.396 1 90.94 168 VAL B N 1
ATOM 3248 C CA . VAL B 1 168 ? -21.781 6.027 2.361 1 90.94 168 VAL B CA 1
ATOM 3249 C C . VAL B 1 168 ? -22.438 6.238 3.725 1 90.94 168 VAL B C 1
ATOM 3251 O O . VAL B 1 168 ? -22.438 7.348 4.258 1 90.94 168 VAL B O 1
ATOM 3254 N N . GLU B 1 169 ? -22.891 5.184 4.277 1 87.62 169 GLU B N 1
ATOM 3255 C CA . GLU B 1 169 ? -23.625 5.254 5.527 1 87.62 169 GLU B CA 1
ATOM 3256 C C . GLU B 1 169 ? -22.703 5.484 6.715 1 87.62 169 GLU B C 1
ATOM 3258 O O . GLU B 1 169 ? -23 6.293 7.598 1 87.62 169 GLU B O 1
ATOM 3263 N N . TYR B 1 170 ? -21.531 4.848 6.734 1 85.75 170 TYR B N 1
ATOM 3264 C CA . TYR B 1 170 ? -20.672 4.848 7.922 1 85.75 170 TYR B CA 1
ATOM 3265 C C . TYR B 1 170 ? -19.672 5.992 7.879 1 85.75 170 TYR B C 1
ATOM 3267 O O . TYR B 1 170 ? -19.281 6.523 8.922 1 85.75 170 TYR B O 1
ATOM 3275 N N . GLU B 1 171 ? -19.203 6.414 6.719 1 85.19 171 GLU B N 1
ATOM 3276 C CA . GLU B 1 171 ? -18.109 7.379 6.629 1 85.19 171 GLU B CA 1
ATOM 3277 C C . GLU B 1 171 ? -18.562 8.672 5.961 1 85.19 171 GLU B C 1
ATOM 3279 O O . GLU B 1 171 ? -17.859 9.688 6.004 1 85.19 171 GLU B O 1
ATOM 3284 N N . GLY B 1 172 ? -19.75 8.617 5.32 1 86.06 172 GLY B N 1
ATOM 3285 C CA . GLY B 1 172 ? -20.234 9.812 4.652 1 86.06 172 GLY B CA 1
ATOM 3286 C C . GLY B 1 172 ? -19.578 10.062 3.312 1 86.06 172 GLY B C 1
ATOM 3287 O O . GLY B 1 172 ? -19.531 11.195 2.836 1 86.06 172 GLY B O 1
ATOM 3288 N N . TRP B 1 173 ? -18.938 9.047 2.779 1 89.06 173 TRP B N 1
ATOM 3289 C CA . TRP B 1 173 ? -18.328 9.156 1.458 1 89.06 173 TRP B CA 1
ATOM 3290 C C . TRP B 1 173 ? -19.391 9.109 0.364 1 89.06 173 TRP B C 1
ATOM 3292 O O . TRP B 1 173 ? -20.547 8.727 0.619 1 89.06 173 TRP B O 1
ATOM 3302 N N . THR B 1 174 ? -19.047 9.617 -0.84 1 92.62 174 THR B N 1
ATOM 3303 C CA . THR B 1 174 ? -19.891 9.352 -1.997 1 92.62 174 THR B CA 1
ATOM 3304 C C . THR B 1 174 ? -19.812 7.887 -2.404 1 92.62 174 THR B C 1
ATOM 3306 O O . THR B 1 174 ? -18.875 7.18 -2.016 1 92.62 174 THR B O 1
ATOM 3309 N N . TYR B 1 175 ? -20.828 7.461 -3.08 1 94.19 175 TYR B N 1
ATOM 3310 C CA . TYR B 1 175 ? -20.812 6.07 -3.527 1 94.19 175 TYR B CA 1
ATOM 3311 C C . TYR B 1 175 ? -19.594 5.781 -4.383 1 94.19 175 TYR B C 1
ATOM 3313 O O . TYR B 1 175 ? -18.984 4.719 -4.254 1 94.19 175 TYR B O 1
ATOM 3321 N N . PHE B 1 176 ? -19.203 6.734 -5.199 1 94.75 176 PHE B N 1
ATOM 3322 C CA . PHE B 1 176 ? -18.031 6.551 -6.039 1 94.75 176 PHE B CA 1
ATOM 3323 C C . PHE B 1 176 ? -16.766 6.453 -5.191 1 94.75 176 PHE B C 1
ATOM 3325 O O . PHE B 1 176 ? -15.875 5.652 -5.484 1 94.75 176 PHE B O 1
ATOM 3332 N N . GLN B 1 177 ? -16.688 7.266 -4.184 1 92.75 177 GLN B N 1
ATOM 3333 C CA . GLN B 1 177 ? -15.539 7.195 -3.287 1 92.75 177 GLN B CA 1
ATOM 3334 C C . GLN B 1 177 ? -15.469 5.836 -2.598 1 92.75 177 GLN B C 1
ATOM 3336 O O . GLN B 1 177 ? -14.375 5.316 -2.354 1 92.75 177 GLN B O 1
ATOM 3341 N N . GLY B 1 178 ? -16.641 5.336 -2.293 1 94.19 178 GLY B N 1
ATOM 3342 C CA . GLY B 1 178 ? -16.688 4 -1.72 1 94.19 178 GLY B CA 1
ATOM 3343 C C . GLY B 1 178 ? -16.188 2.926 -2.664 1 94.19 178 GLY B C 1
ATOM 3344 O O . GLY B 1 178 ? -15.445 2.025 -2.252 1 94.19 178 GLY B O 1
ATOM 3345 N N . ILE B 1 179 ? -16.578 3.031 -3.916 1 95.69 179 ILE B N 1
ATOM 3346 C CA . ILE B 1 179 ? -16.125 2.078 -4.926 1 95.69 179 ILE B CA 1
ATOM 3347 C C . ILE B 1 179 ? -14.609 2.184 -5.094 1 95.69 179 ILE B C 1
ATOM 3349 O O . ILE B 1 179 ? -13.914 1.169 -5.164 1 95.69 179 ILE B O 1
ATOM 3353 N N . TYR B 1 180 ? -14.141 3.428 -5.145 1 95.12 180 TYR B N 1
ATOM 3354 C CA . TYR B 1 180 ? -12.719 3.691 -5.285 1 95.12 180 TYR B CA 1
ATOM 3355 C C . TYR B 1 180 ? -11.93 3.088 -4.125 1 95.12 180 TYR B C 1
ATOM 3357 O O . TYR B 1 180 ? -10.938 2.395 -4.336 1 95.12 180 TYR B O 1
ATOM 3365 N N . PHE B 1 181 ? -12.43 3.258 -2.949 1 94 181 PHE B N 1
ATOM 3366 C CA . PHE B 1 181 ? -11.805 2.715 -1.749 1 94 181 PHE B CA 1
ATOM 3367 C C . PHE B 1 181 ? -11.773 1.191 -1.796 1 94 181 PHE B C 1
ATOM 3369 O O . PHE B 1 181 ? -10.742 0.578 -1.522 1 94 181 PHE B O 1
ATOM 3376 N N . GLY B 1 182 ? -12.906 0.657 -2.115 1 95.38 182 GLY B N 1
ATOM 3377 C CA . GLY B 1 182 ? -12.992 -0.793 -2.184 1 95.38 182 GLY B CA 1
ATOM 3378 C C . GLY B 1 182 ? -12.047 -1.398 -3.205 1 95.38 182 GLY B C 1
ATOM 3379 O O . GLY B 1 182 ? -11.414 -2.42 -2.939 1 95.38 182 GLY B O 1
ATOM 3380 N N . PHE B 1 183 ? -11.945 -0.796 -4.344 1 95.44 183 PHE B N 1
ATOM 3381 C CA . PHE B 1 183 ? -11.078 -1.303 -5.402 1 95.44 183 PHE B CA 1
ATOM 3382 C C . PHE B 1 183 ? -9.609 -1.194 -4.996 1 95.44 183 PHE B C 1
ATOM 3384 O O . PHE B 1 183 ? -8.844 -2.146 -5.156 1 95.44 183 PHE B O 1
ATOM 3391 N N . ILE B 1 184 ? -9.188 -0.04 -4.473 1 94.81 184 ILE B N 1
ATOM 3392 C CA . ILE B 1 184 ? -7.812 0.219 -4.078 1 94.81 184 ILE B CA 1
ATOM 3393 C C . ILE B 1 184 ? -7.41 -0.737 -2.955 1 94.81 184 ILE B C 1
ATOM 3395 O O . ILE B 1 184 ? -6.27 -1.2 -2.904 1 94.81 184 ILE B O 1
ATOM 3399 N N . THR B 1 185 ? -8.383 -1.038 -2.145 1 93.94 185 THR B N 1
ATOM 3400 C CA . THR B 1 185 ? -8.141 -1.951 -1.034 1 93.94 185 THR B CA 1
ATOM 3401 C C . THR B 1 185 ? -8.008 -3.387 -1.535 1 93.94 185 THR B C 1
ATOM 3403 O O . THR B 1 185 ? -7.062 -4.094 -1.176 1 93.94 185 THR B O 1
ATOM 3406 N N . LEU B 1 186 ? -8.859 -3.762 -2.387 1 94.38 186 LEU B N 1
ATOM 3407 C CA . LEU B 1 186 ? -8.867 -5.137 -2.875 1 94.38 186 LEU B CA 1
ATOM 3408 C C . LEU B 1 186 ? -7.664 -5.406 -3.77 1 94.38 186 LEU B C 1
ATOM 3410 O O . LEU B 1 186 ? -7.133 -6.52 -3.789 1 94.38 186 LEU B O 1
ATOM 3414 N N . SER B 1 187 ? -7.227 -4.445 -4.516 1 93.88 187 SER B N 1
ATOM 3415 C CA . SER B 1 187 ? -6.059 -4.594 -5.379 1 93.88 187 SER B CA 1
ATOM 3416 C C . SER B 1 187 ? -4.762 -4.531 -4.574 1 93.88 187 SER B C 1
ATOM 3418 O O . SER B 1 187 ? -3.672 -4.633 -5.137 1 93.88 187 SER B O 1
ATOM 3420 N N . THR B 1 188 ? -4.828 -4.242 -3.26 1 92.88 188 THR B N 1
ATOM 3421 C CA . THR B 1 188 ? -3.754 -4.195 -2.275 1 92.88 188 THR B CA 1
ATOM 3422 C C . THR B 1 188 ? -2.836 -3.004 -2.533 1 92.88 188 THR B C 1
ATOM 3424 O O . THR B 1 188 ? -1.716 -2.953 -2.018 1 92.88 188 THR B O 1
ATOM 3427 N N . ILE B 1 189 ? -3.223 -2.068 -3.406 1 93.44 189 ILE B N 1
ATOM 3428 C CA . ILE B 1 189 ? -2.465 -0.832 -3.566 1 93.44 189 ILE B CA 1
ATOM 3429 C C . ILE B 1 189 ? -2.449 -0.062 -2.248 1 93.44 189 ILE B C 1
ATOM 3431 O O . ILE B 1 189 ? -1.383 0.214 -1.695 1 93.44 189 ILE B O 1
ATOM 3435 N N . GLY B 1 190 ? -3.666 0.293 -1.697 1 89.88 190 GLY B N 1
ATOM 3436 C CA . GLY B 1 190 ? -3.803 0.903 -0.384 1 89.88 190 GLY B CA 1
ATOM 3437 C C . GLY B 1 190 ? -3.174 2.281 -0.299 1 89.88 190 GLY B C 1
ATOM 3438 O O . GLY B 1 190 ? -2.252 2.502 0.489 1 89.88 190 GLY B O 1
ATOM 3439 N N . PHE B 1 191 ? -3.734 3.273 -0.891 1 86.19 191 PHE B N 1
ATOM 3440 C CA . PHE B 1 191 ? -3.186 4.625 -0.851 1 86.19 191 PHE B CA 1
ATOM 3441 C C . PHE B 1 191 ? -3.334 5.227 0.542 1 86.19 191 PHE B C 1
ATOM 3443 O O . PHE B 1 191 ? -2.502 6.031 0.968 1 86.19 191 PHE B O 1
ATOM 3450 N N . GLY B 1 192 ? -4.422 4.883 1.207 1 81.56 192 GLY B N 1
ATOM 3451 C CA . GLY B 1 192 ? -4.664 5.422 2.537 1 81.56 192 GLY B CA 1
ATOM 3452 C C . GLY B 1 192 ? -5.395 6.75 2.52 1 81.56 192 GLY B C 1
ATOM 3453 O O . GLY B 1 192 ? -5.57 7.383 3.564 1 81.56 192 GLY B O 1
ATOM 3454 N N . ASP B 1 193 ? -5.73 7.281 1.352 1 80.88 193 ASP B N 1
ATOM 3455 C CA . ASP B 1 193 ? -6.496 8.523 1.27 1 80.88 193 ASP B CA 1
ATOM 3456 C C . ASP B 1 193 ? -7.902 8.336 1.841 1 80.88 193 ASP B C 1
ATOM 3458 O O . ASP B 1 193 ? -8.469 9.266 2.418 1 80.88 193 ASP B O 1
ATOM 3462 N N . TYR B 1 194 ? -8.469 7.172 1.665 1 81.69 194 TYR B N 1
ATOM 3463 C CA . TYR B 1 194 ? -9.719 6.781 2.309 1 81.69 194 TYR B CA 1
ATOM 3464 C C . TYR B 1 194 ? -9.508 5.566 3.205 1 81.69 194 TYR B C 1
ATOM 3466 O O . TYR B 1 194 ? -9.062 4.516 2.742 1 81.69 194 TYR B O 1
ATOM 3474 N N . VAL B 1 195 ? -9.594 5.82 4.469 1 78.88 195 VAL B N 1
ATOM 3475 C CA . VAL B 1 195 ? -9.453 4.754 5.457 1 78.88 195 VAL B CA 1
ATOM 3476 C C . VAL B 1 195 ? -10.602 4.836 6.465 1 78.88 195 VAL B C 1
ATOM 3478 O O . VAL B 1 195 ? -11.117 5.918 6.746 1 78.88 195 VAL B O 1
ATOM 3481 N N . PRO B 1 196 ? -11.016 3.658 6.891 1 75.62 196 PRO B N 1
ATOM 3482 C CA . PRO B 1 196 ? -12.055 3.715 7.922 1 75.62 196 PRO B CA 1
ATOM 3483 C C . PRO B 1 196 ? -11.617 4.512 9.148 1 75.62 196 PRO B C 1
ATOM 3485 O O . PRO B 1 196 ? -10.641 4.152 9.812 1 75.62 196 PRO B O 1
ATOM 3488 N N . ALA B 1 197 ? -11.688 5.715 9.359 1 66.12 197 ALA B N 1
ATOM 3489 C CA . ALA B 1 197 ? -11.195 6.535 10.461 1 66.12 197 ALA B CA 1
ATOM 3490 C C . ALA B 1 197 ? -12.297 7.457 10.992 1 66.12 197 ALA B C 1
ATOM 3492 O O . ALA B 1 197 ? -12.227 7.914 12.133 1 66.12 197 ALA B O 1
ATOM 3493 N N . HIS B 1 198 ? -13.031 8.148 10 1 56.25 198 HIS B N 1
ATOM 3494 C CA . HIS B 1 198 ? -13.734 9.375 10.352 1 56.25 198 HIS B CA 1
ATOM 3495 C C . HIS B 1 198 ? -15.172 9.086 10.75 1 56.25 198 HIS B C 1
ATOM 3497 O O . HIS B 1 198 ? -15.922 8.453 10 1 56.25 198 HIS B O 1
ATOM 3503 N N . PRO B 1 199 ? -15.234 9.312 12.117 1 46.19 199 PRO B N 1
ATOM 3504 C CA . PRO B 1 199 ? -16.625 9.25 12.602 1 46.19 199 PRO B CA 1
ATOM 3505 C C . PRO B 1 199 ? -17.562 10.156 11.812 1 46.19 199 PRO B C 1
ATOM 3507 O O . PRO B 1 199 ? -17.156 11.234 11.359 1 46.19 199 PRO B O 1
ATOM 3510 N N . SER B 1 200 ? -18.344 9.586 11.047 1 44.09 200 SER B N 1
ATOM 3511 C CA . SER B 1 200 ? -19.391 10.477 10.586 1 44.09 200 SER B CA 1
ATOM 3512 C C . SER B 1 200 ? -19.703 11.555 11.617 1 44.09 200 SER B C 1
ATOM 3514 O O . SER B 1 200 ? -19.422 11.383 12.812 1 44.09 200 SER B O 1
ATOM 3516 N N . LYS B 1 201 ? -19.969 12.75 11.086 1 45.41 201 LYS B N 1
ATOM 3517 C CA . LYS B 1 201 ? -20.297 13.922 11.883 1 45.41 201 LYS B CA 1
ATOM 3518 C C . LYS B 1 201 ? -20.953 13.523 13.195 1 45.41 201 LYS B C 1
ATOM 3520 O O . LYS B 1 201 ? -20.984 14.312 14.148 1 45.41 201 LYS B O 1
ATOM 3525 N N . ASP B 1 202 ? -21.719 12.492 13.289 1 44.41 202 ASP B N 1
ATOM 3526 C CA . ASP B 1 202 ? -22.547 12.406 14.484 1 44.41 202 ASP B CA 1
ATOM 3527 C C . ASP B 1 202 ? -21.797 11.742 15.633 1 44.41 202 ASP B C 1
ATOM 3529 O O . ASP B 1 202 ? -21.203 10.68 15.461 1 44.41 202 ASP B O 1
ATOM 3533 N N . GLU B 1 203 ? -21.312 12.438 16.672 1 51.91 203 GLU B N 1
ATOM 3534 C CA . GLU B 1 203 ? -20.578 12.383 17.922 1 51.91 203 GLU B CA 1
ATOM 3535 C C . GLU B 1 203 ? -20.812 11.062 18.656 1 51.91 203 GLU B C 1
ATOM 3537 O O . GLU B 1 203 ? -19.906 10.516 19.281 1 51.91 203 GLU B O 1
ATOM 3542 N N . THR B 1 204 ? -22.016 10.594 19 1 49.38 204 THR B N 1
ATOM 3543 C CA . THR B 1 204 ? -22.297 9.734 20.141 1 49.38 204 THR B CA 1
ATOM 3544 C C . THR B 1 204 ? -21.844 8.297 19.875 1 49.38 204 THR B C 1
ATOM 3546 O O . THR B 1 204 ? -21.312 7.629 20.766 1 49.38 204 THR B O 1
ATOM 3549 N N . ASN B 1 205 ? -22.156 7.664 18.828 1 53.66 205 ASN B N 1
ATOM 3550 C CA . ASN B 1 205 ? -21.938 6.23 18.641 1 53.66 205 ASN B CA 1
ATOM 3551 C C . ASN B 1 205 ? -20.766 5.961 17.703 1 53.66 205 ASN B C 1
ATOM 3553 O O . ASN B 1 205 ? -20.688 4.891 17.094 1 53.66 205 ASN B O 1
ATOM 3557 N N . HIS B 1 206 ? -19.672 6.801 17.812 1 64.56 206 HIS B N 1
ATOM 3558 C CA . HIS B 1 206 ? -18.672 7.043 16.781 1 64.56 206 HIS B CA 1
ATOM 3559 C C . HIS B 1 206 ? -17.594 5.973 16.781 1 64.56 206 HIS B C 1
ATOM 3561 O O . HIS B 1 206 ? -17.297 5.379 15.75 1 64.56 206 HIS B O 1
ATOM 3567 N N . PRO B 1 207 ? -17.312 5.711 18 1 70.38 207 PRO B N 1
ATOM 3568 C CA . PRO B 1 207 ? -16.234 4.723 18 1 70.38 207 PRO B CA 1
ATOM 3569 C C . PRO B 1 207 ? -16.703 3.336 17.562 1 70.38 207 PRO B C 1
ATOM 3571 O O . PRO B 1 207 ? -15.977 2.629 16.859 1 70.38 207 PRO B O 1
ATOM 3574 N N . ALA B 1 208 ? -17.969 3.092 17.938 1 73.94 208 ALA B N 1
ATOM 3575 C CA . ALA B 1 208 ? -18.484 1.771 17.594 1 73.94 208 ALA B CA 1
ATOM 3576 C C . ALA B 1 208 ? -18.656 1.626 16.094 1 73.94 208 ALA B C 1
ATOM 3578 O O . ALA B 1 208 ? -18.359 0.572 15.523 1 73.94 208 ALA B O 1
ATOM 3579 N N . PHE B 1 209 ? -19.094 2.623 15.445 1 76.69 209 PHE B N 1
ATOM 3580 C CA . PHE B 1 209 ? -19.312 2.592 14 1 76.69 209 PHE B CA 1
ATOM 3581 C C . PHE B 1 209 ? -17.984 2.414 13.266 1 76.69 209 PHE B C 1
ATOM 3583 O O . PHE B 1 209 ? -17.922 1.691 12.266 1 76.69 209 PHE B O 1
ATOM 3590 N N . VAL B 1 210 ? -16.969 3.02 13.781 1 77.56 210 VAL B N 1
ATOM 3591 C CA . VAL B 1 210 ? -15.656 2.916 13.156 1 77.56 210 VAL B CA 1
ATOM 3592 C C . VAL B 1 210 ? -15.125 1.489 13.289 1 77.56 210 VAL B C 1
ATOM 3594 O O . VAL B 1 210 ? -14.602 0.923 12.328 1 77.56 210 VAL B O 1
ATOM 3597 N N . ILE B 1 211 ? -15.406 0.981 14.453 1 80.38 211 ILE B N 1
ATOM 3598 C CA . ILE B 1 211 ? -14.93 -0.374 14.703 1 80.38 211 ILE B CA 1
ATOM 3599 C C . ILE B 1 211 ? -15.656 -1.357 13.797 1 80.38 211 ILE B C 1
ATOM 3601 O O . ILE B 1 211 ? -15.039 -2.227 13.18 1 80.38 211 ILE B O 1
ATOM 3605 N N . ILE B 1 212 ? -16.969 -1.18 13.656 1 84.44 212 ILE B N 1
ATOM 3606 C CA . ILE B 1 212 ? -17.781 -2.084 12.852 1 84.44 212 ILE B CA 1
ATOM 3607 C C . ILE B 1 212 ? -17.375 -1.983 11.383 1 84.44 212 ILE B C 1
ATOM 3609 O O . ILE B 1 212 ? -17.172 -3.002 10.711 1 84.44 212 ILE B O 1
ATOM 3613 N N . PHE B 1 213 ? -17.203 -0.806 10.883 1 87.56 213 PHE B N 1
ATOM 3614 C CA . PHE B 1 213 ? -16.828 -0.632 9.484 1 87.56 213 PHE B CA 1
ATOM 3615 C C . PHE B 1 213 ? -15.422 -1.167 9.227 1 87.56 213 PHE B C 1
ATOM 3617 O O . PHE B 1 213 ? -15.148 -1.718 8.156 1 87.56 213 PHE B O 1
ATOM 3624 N N . THR B 1 214 ? -14.625 -0.991 10.25 1 86.12 214 THR B N 1
ATOM 3625 C CA . THR B 1 214 ? -13.281 -1.536 10.141 1 86.12 214 THR B CA 1
ATOM 3626 C C . THR B 1 214 ? -13.32 -3.057 10.031 1 86.12 214 THR B C 1
ATOM 3628 O O . THR B 1 214 ? -12.609 -3.645 9.211 1 86.12 214 THR B O 1
ATOM 3631 N N . LEU B 1 215 ? -14.141 -3.662 10.766 1 86.88 215 LEU B N 1
ATOM 3632 C CA . LEU B 1 215 ? -14.273 -5.113 10.742 1 86.88 215 LEU B CA 1
ATOM 3633 C C . LEU B 1 215 ? -14.883 -5.582 9.422 1 86.88 215 LEU B C 1
ATOM 3635 O O . LEU B 1 215 ? -14.469 -6.609 8.875 1 86.88 215 LEU B O 1
ATOM 3639 N N . ILE B 1 216 ? -15.812 -4.844 8.953 1 91.25 216 ILE B N 1
ATOM 3640 C CA . ILE B 1 216 ? -16.438 -5.176 7.684 1 91.25 216 ILE B CA 1
ATOM 3641 C C . ILE B 1 216 ? -15.414 -5.07 6.559 1 91.25 216 ILE B C 1
ATOM 3643 O O . ILE B 1 216 ? -15.375 -5.922 5.668 1 91.25 216 ILE B O 1
ATOM 3647 N N . THR B 1 217 ? -14.633 -4.02 6.633 1 91.62 217 THR B N 1
ATOM 3648 C CA . THR B 1 217 ? -13.586 -3.842 5.633 1 91.62 217 THR B CA 1
ATOM 3649 C C . THR B 1 217 ? -12.578 -4.988 5.695 1 91.62 217 THR B C 1
ATOM 3651 O O . THR B 1 217 ? -12.133 -5.484 4.656 1 91.62 217 THR B O 1
ATOM 3654 N N . PHE B 1 218 ? -12.32 -5.406 6.883 1 91.06 218 PHE B N 1
ATOM 3655 C CA . PHE B 1 218 ? -11.406 -6.52 7.09 1 91.06 218 PHE B CA 1
ATOM 3656 C C . PHE B 1 218 ? -11.953 -7.793 6.453 1 91.06 218 PHE B C 1
ATOM 3658 O O . PHE B 1 218 ? -11.234 -8.508 5.754 1 91.06 218 PHE B O 1
ATOM 3665 N N . LEU B 1 219 ? -13.172 -8.023 6.645 1 91.06 219 LEU B N 1
ATOM 3666 C CA . LEU B 1 219 ? -13.828 -9.188 6.055 1 91.06 219 LEU B CA 1
ATOM 3667 C C . LEU B 1 219 ? -13.859 -9.078 4.531 1 91.06 219 LEU B C 1
ATOM 3669 O O . LEU B 1 219 ? -13.617 -10.062 3.832 1 91.06 219 LEU B O 1
ATOM 3673 N N . TYR B 1 220 ? -14.125 -7.914 4.055 1 93.81 220 TYR B N 1
ATOM 3674 C CA . TYR B 1 220 ? -14.18 -7.656 2.621 1 93.81 220 TYR B CA 1
ATOM 3675 C C . TYR B 1 220 ? -12.859 -8.016 1.954 1 93.81 220 TYR B C 1
ATOM 3677 O O . TYR B 1 220 ? -12.836 -8.742 0.961 1 93.81 220 TYR B O 1
ATOM 3685 N N . PHE B 1 221 ? -11.734 -7.469 2.537 1 92.06 221 PHE B N 1
ATOM 3686 C CA . PHE B 1 221 ? -10.508 -7.691 1.783 1 92.06 221 PHE B CA 1
ATOM 3687 C C . PHE B 1 221 ? -9.961 -9.094 2.031 1 92.06 221 PHE B C 1
ATOM 3689 O O . PHE B 1 221 ? -9.227 -9.633 1.201 1 92.06 221 PHE B O 1
ATOM 3696 N N . THR B 1 222 ? -10.32 -9.797 3.15 1 91.44 222 THR B N 1
ATOM 3697 C CA . THR B 1 222 ? -9.898 -11.172 3.373 1 91.44 222 THR B CA 1
ATOM 3698 C C . THR B 1 222 ? -10.594 -12.125 2.402 1 91.44 222 THR B C 1
ATOM 3700 O O . THR B 1 222 ? -9.945 -12.906 1.709 1 91.44 222 THR B O 1
ATOM 3703 N N . VAL B 1 223 ? -11.867 -11.969 2.281 1 93.5 223 VAL B N 1
ATOM 3704 C CA . VAL B 1 223 ? -12.641 -12.828 1.39 1 93.5 223 VAL B CA 1
ATOM 3705 C C . VAL B 1 223 ? -12.336 -12.477 -0.063 1 93.5 223 VAL B C 1
ATOM 3707 O O . VAL B 1 223 ? -12.164 -13.359 -0.902 1 93.5 223 VAL B O 1
ATOM 3710 N N . GLY B 1 224 ? -12.328 -11.211 -0.32 1 94.31 224 GLY B N 1
ATOM 3711 C CA . GLY B 1 224 ? -12.016 -10.773 -1.671 1 94.31 224 GLY B CA 1
ATOM 3712 C C . GLY B 1 224 ? -10.672 -11.266 -2.164 1 94.31 224 GLY B C 1
ATOM 3713 O O . GLY B 1 224 ? -10.562 -11.781 -3.281 1 94.31 224 GLY B O 1
ATOM 3714 N N . LEU B 1 225 ? -9.664 -11.125 -1.351 1 94.12 225 LEU B N 1
ATOM 3715 C CA . LEU B 1 225 ? -8.32 -11.555 -1.727 1 94.12 225 LEU B CA 1
ATOM 3716 C C . LEU B 1 225 ? -8.25 -13.078 -1.85 1 94.12 225 LEU B C 1
ATOM 3718 O O . LEU B 1 225 ? -7.516 -13.602 -2.689 1 94.12 225 LEU B O 1
ATOM 3722 N N . ALA B 1 226 ? -8.969 -13.742 -1.019 1 94 226 ALA B N 1
ATOM 3723 C CA . ALA B 1 226 ? -9.039 -15.203 -1.139 1 94 226 ALA B CA 1
ATOM 3724 C C . ALA B 1 226 ? -9.602 -15.617 -2.494 1 94 226 ALA B C 1
ATOM 3726 O O . ALA B 1 226 ? -9.047 -16.5 -3.16 1 94 226 ALA B O 1
ATOM 3727 N N . LEU B 1 227 ? -10.594 -14.969 -2.906 1 93 227 LEU B N 1
ATOM 3728 C CA . LEU B 1 227 ? -11.242 -15.289 -4.172 1 93 227 LEU B CA 1
ATOM 3729 C C . LEU B 1 227 ? -10.344 -14.945 -5.352 1 93 227 LEU B C 1
ATOM 3731 O O . LEU B 1 227 ? -10.227 -15.727 -6.297 1 93 227 LEU B O 1
ATOM 3735 N N . VAL B 1 228 ? -9.664 -13.836 -5.223 1 87.75 228 VAL B N 1
ATOM 3736 C CA . VAL B 1 228 ? -8.789 -13.398 -6.305 1 87.75 228 VAL B CA 1
ATOM 3737 C C . VAL B 1 228 ? -7.566 -14.305 -6.379 1 87.75 228 VAL B C 1
ATOM 3739 O O . VAL B 1 228 ? -7.094 -14.641 -7.469 1 87.75 228 VAL B O 1
ATOM 3742 N N . SER B 1 229 ? -7.086 -14.703 -5.273 1 84.94 229 SER B N 1
ATOM 3743 C CA . SER B 1 229 ? -5.902 -15.555 -5.211 1 84.94 229 SER B CA 1
ATOM 3744 C C . SER B 1 229 ? -6.184 -16.938 -5.801 1 84.94 229 SER B C 1
ATOM 3746 O O . SER B 1 229 ? -5.281 -17.578 -6.344 1 84.94 229 SER B O 1
ATOM 3748 N N . SER B 1 230 ? -7.363 -17.375 -5.723 1 81.62 230 SER B N 1
ATOM 3749 C CA . SER B 1 230 ? -7.723 -18.688 -6.254 1 81.62 230 SER B CA 1
ATOM 3750 C C . SER B 1 230 ? -7.773 -18.672 -7.777 1 81.62 230 SER B C 1
ATOM 3752 O O . SER B 1 230 ? -7.688 -19.719 -8.414 1 81.62 230 SER B O 1
ATOM 3754 N N . ALA B 1 231 ? -7.969 -17.516 -8.281 1 73.31 231 ALA B N 1
ATOM 3755 C CA . ALA B 1 231 ? -8.07 -17.406 -9.734 1 73.31 231 ALA B CA 1
ATOM 3756 C C . ALA B 1 231 ? -6.688 -17.312 -10.375 1 73.31 231 ALA B C 1
ATOM 3758 O O . ALA B 1 231 ? -6.547 -17.5 -11.586 1 73.31 231 ALA B O 1
ATOM 3759 N N . LEU B 1 232 ? -5.684 -16.953 -9.555 1 61.09 232 LEU B N 1
ATOM 3760 C CA . LEU B 1 232 ? -4.332 -16.844 -10.094 1 61.09 232 LEU B CA 1
ATOM 3761 C C . LEU B 1 232 ? -3.6 -18.188 -9.969 1 61.09 232 LEU B C 1
ATOM 3763 O O . LEU B 1 232 ? -3.793 -18.906 -8.992 1 61.09 232 LEU B O 1
#

Nearest PDB structures (foldseek):
  9g9w-assembly1_B  TM=9.016E-01  e=1.166E-11  Homo sapiens
  6rv3-assembly2_C  TM=8.708E-01  e=3.110E-11  Homo sapiens
  9g9v-assembly1_B  TM=9.023E-01  e=8.692E-11  Homo sapiens
  4xdj-assembly1_A  TM=8.303E-01  e=1.014E-11  Homo sapiens
  6v36-assembly1_B  TM=8.690E-01  e=3.482E-09  Mus musculus